Protein AF-0000000065923485 (afdb_homodimer)

Foldseek 3Di:
DQQAAQEQAQAEEEEDAFFFKPQLQLLQQLLQVLQVVVVFHRPDSVVLLLQPAQELLSSLVVVCVVSVDDDDPVSSVSSSVSSVVSSLPSLLVRMATDPPSQVLLVVVVVVVRAYEYAYQYDPVSPVVNCVSHVNNVSHPYYDYNVRFPDHFLALRVVVVVCVVVVHDLAHYEYEYAELRRLNNSVVSPYAYEHEQRGRHSPDGPCVSPGPYYDPDPQCVQVNNPHDGPVVVVD/DQQAAQEQAQAEEEEDAFFFKPQLQLLQQLLQVLQVVVVFHRPDSVVLLLQPAQELLSSLVVVCVVSVDDDDPVSSVSSSVSSVVSSLPSLLVRMATDPPSQVLLVVVVVVVRAYEYAYQYDPVSPVVNCVSHVNNVSHPYYDYNVRFPDHFLALRVVVVVCVVVVHDLAHYEYEYAELRRLNNSVVSPYAYEHEQRGRHSPDGPCVSPGPYYDPDPQCVQVNNPHDGPVVVVD

pLDDT: mean 96.22, std 8.2, range [35.97, 99.0]

Radius of gyration: 25.96 Å; Cα contacts (8 Å, |Δi|>4): 990; chains: 2; bounding box: 68×69×54 Å

Organism: Photorhabdus laumondii subsp. laumondii (strain DSM 15139 / CIP 105565 / TT01) (NCBI:txid243265)

InterPro domains:
  IPR006439 HAD hydrolase, subfamily IA [PR00413] (9-20)
  IPR006439 HAD hydrolase, subfamily IA [PR00413] (108-121)
  IPR006439 HAD hydrolase, subfamily IA [PR00413] (139-155)
  IPR006439 HAD hydrolase, subfamily IA [PR00413] (157-177)
  IPR006439 HAD hydrolase, subfamily IA [TIGR01509] (70-194)
  IPR006439 HAD hydrolase, subfamily IA [TIGR01549] (105-189)
  IPR023198 Phosphoglycolate phosphatase-like, domain 2 [G3DSA:1.10.150.240] (24-94)
  IPR023214 HAD superfamily [G3DSA:3.40.50.1000] (12-214)
  IPR036412 HAD-like superfamily [SSF56784] (5-224)
  IPR037512 Phosphoglycolate phosphatase, prokaryotic [MF_00495] (9-225)
  IPR037512 Phosphoglycolate phosphatase, prokaryotic [TIGR01449] (12-222)
  IPR041492 Haloacid dehalogenase-like hydrolase [PF13419] (12-194)
  IPR050155 HAD-like hydrolase superfamily [PTHR43434] (8-224)

Nearest PDB structures (foldseek):
  2hsz-assembly2_B  TM=9.740E-01  e=3.511E-27  Histophilus somni 129PT
  3d6j-assembly1_A  TM=9.064E-01  e=3.294E-15  Bacteroides fragilis NCTC 9343
  6hdm-assembly1_A  TM=7.859E-01  e=3.001E-13  Lactococcus lactis subsp. lactis Il1403
  6hdh-assembly2_B  TM=7.744E-01  e=5.568E-13  Lactococcus lactis subsp. lactis Il1403
  6h8y-assembly1_A  TM=7.868E-01  e=1.497E-12  Lactococcus lactis subsp. lactis Il1403

Sequence (468 aa):
MASKVLKGIRAIAFDLDGTLVDSAGGLADALDQALLAKGLPAAGKERVAAWVGNGADIMVERALTWARTKLTAQLHKETRELFDRFYETTVTTGSQLFPEVKVTLAELAKHNLPMGIITNKPTPFIAPLLASLDISEYFSLVLGGDDVKEKKPHPAPIYLTMGTFGLRKEELLFVGDSRNDILAAQAAGCPCVGLTYGYNYGESIALSNPDCILTNFSDLLSTIGLPSLKLQEAMASKVLKGI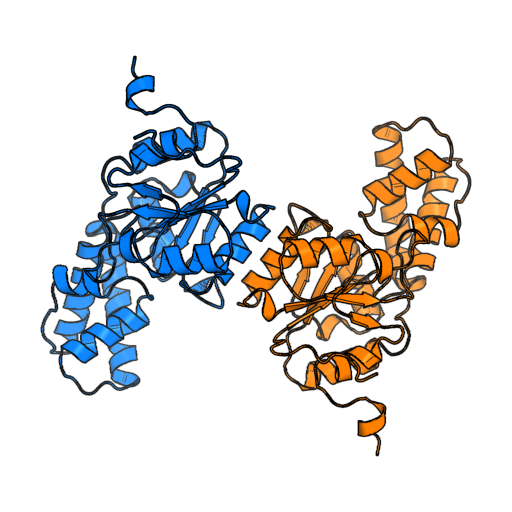RAIAFDLDGTLVDSAGGLADALDQALLAKGLPAAGKERVAAWVGNGADIMVERALTWARTKLTAQLHKETRELFDRFYETTVTTGSQLFPEVKVTLAELAKHNLPMGIITNKPTPFIAPLLASLDISEYFSLVLGGDDVKEKKPHPAPIYLTMGTFGLRKEELLFVGDSRNDILAAQAAGCPCVGLTYGYNYGESIALSNPDCILTNFSDLLSTIGLPSLKLQEA

Solvent-accessible surface area (backbone atoms only — not comparable to full-atom values): 23726 Å² total; per-residue (Å²): 125,83,76,68,59,50,69,71,63,61,30,41,31,26,31,40,77,28,47,43,27,47,36,41,55,7,53,18,53,11,45,23,52,23,30,43,73,71,75,38,76,63,72,44,44,72,54,42,32,44,42,47,68,66,23,63,70,51,30,47,50,50,51,43,53,71,68,69,48,88,88,39,74,64,58,51,51,53,41,48,53,40,22,52,59,43,27,70,55,24,48,50,77,28,38,44,69,37,78,52,36,68,65,40,52,56,56,46,53,74,68,74,42,55,27,30,36,52,32,37,49,57,43,86,58,46,61,61,34,32,52,71,67,71,52,50,86,65,43,84,40,79,39,27,34,74,74,40,74,34,50,56,41,43,28,11,54,56,26,29,49,31,11,66,69,38,34,58,49,62,22,35,33,36,37,19,15,27,55,40,46,39,48,11,28,55,71,53,54,21,47,30,38,28,29,67,78,33,32,30,56,86,46,68,38,70,80,56,62,44,81,38,77,41,82,51,62,47,54,52,36,43,31,59,70,38,77,43,71,74,63,64,80,106,126,83,76,68,61,51,70,72,63,60,31,40,35,27,31,40,77,30,46,44,27,46,37,40,56,8,52,19,52,13,44,24,52,24,30,44,75,72,74,39,74,62,71,44,43,72,56,40,32,44,42,46,69,66,22,64,69,51,31,48,50,52,51,43,54,71,67,68,47,87,86,40,75,63,58,50,52,52,41,48,52,40,20,52,60,41,27,71,56,24,48,52,78,27,40,45,69,38,76,52,37,67,65,39,52,55,56,47,54,72,67,74,41,55,27,31,37,51,32,38,48,56,43,85,58,45,61,61,32,31,52,72,68,71,52,50,86,65,45,84,41,78,40,26,35,74,73,38,72,34,49,56,40,44,28,10,54,57,25,29,49,31,13,66,70,39,36,57,47,63,21,36,34,37,37,19,16,26,56,41,47,39,49,11,26,55,71,53,57,21,48,28,37,27,29,67,80,33,32,30,57,87,45,67,37,70,79,57,62,43,82,39,76,40,84,51,61,46,55,53,35,43,31,58,70,38,76,41,71,75,62,65,79,107

Secondary structure (DSSP, 8-state):
----PPPS--EEEE-SBTTTEE-HHHHHHHHHHHHHHTTPPP--HHHHHHHTTS-HHHHHHHHHHHTT----HHHHHHHHHHHHHHHHHHHHHT-EEPTTHHHHHHHHHTTT--EEEE--S-GGGHHHHHHHTT-GGG-SEEE-GGGSSS-TTSSHHHHHHHHHHT--GGGEEEEESSHHHHHHHHHHT--EEEESSS-STTS-GGGG--SEEESSGGGHHHHTTPPPHHHH--/----PPPS--EEEE-SBTTTEE-HHHHHHHHHHHHHHTTPPP--HHHHHHHTTS-HHHHHHHHHHHTT----HHHHHHHHHHHHHHHHHHHHHT-EEPTTHHHHHHHHHTTT--EEEE--S-GGGHHHHHHHTT-GGG-SEEE-GGGSSS-TTSSHHHHHHHHHHT--GGGEEEEESSHHHHHHHHHHT--EEEESSS-STTS-GGGG--SEEESSGGGHHHHTTPPPHHHH--

Structure (mmCIF, N/CA/C/O backbone):
data_AF-0000000065923485-model_v1
#
loop_
_entity.id
_entity.type
_entity.pdbx_description
1 polymer 'Phosphoglycolate phosphatase'
#
loop_
_atom_site.group_PDB
_atom_site.id
_atom_site.type_symbol
_atom_site.label_atom_id
_atom_site.label_alt_id
_atom_site.label_comp_id
_atom_site.label_asym_id
_atom_site.label_entity_id
_atom_site.label_seq_id
_atom_site.pdbx_PDB_ins_code
_atom_site.Cartn_x
_atom_site.Cartn_y
_atom_site.Cartn_z
_atom_site.occupancy
_atom_site.B_iso_or_equiv
_atom_site.auth_seq_id
_atom_site.auth_comp_id
_atom_site.auth_asym_id
_atom_site.auth_atom_id
_atom_site.pdbx_PDB_model_num
ATOM 1 N N . MET A 1 1 ? -13.305 -30.172 15.609 1 35.97 1 MET A N 1
ATOM 2 C CA . MET A 1 1 ? -12.625 -29.047 16.234 1 35.97 1 MET A CA 1
ATOM 3 C C . MET A 1 1 ? -13.109 -27.719 15.641 1 35.97 1 MET A C 1
ATOM 5 O O . MET A 1 1 ? -13.391 -27.641 14.445 1 35.97 1 MET A O 1
ATOM 9 N N . ALA A 1 2 ? -13.594 -26.844 16.438 1 43.78 2 ALA A N 1
ATOM 10 C CA . ALA A 1 2 ? -14.312 -25.656 15.984 1 43.78 2 ALA A CA 1
ATOM 11 C C . ALA A 1 2 ? -13.484 -24.859 14.984 1 43.78 2 ALA A C 1
ATOM 13 O O . ALA A 1 2 ? -12.305 -24.578 15.219 1 43.78 2 ALA A O 1
ATOM 14 N N . SER A 1 3 ? -13.805 -25.047 13.641 1 65 3 SER A N 1
ATOM 15 C CA . SER A 1 3 ? -13.109 -24.297 12.602 1 65 3 SER A CA 1
ATOM 16 C C . SER A 1 3 ? -12.828 -22.859 13.047 1 65 3 SER A C 1
ATOM 18 O O . SER A 1 3 ? -13.688 -22.219 13.648 1 65 3 SER A O 1
ATOM 20 N N . LYS A 1 4 ? -11.57 -22.484 13.281 1 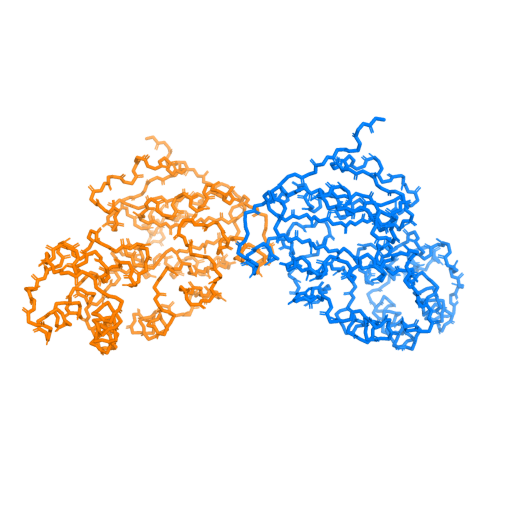82.75 4 LYS A N 1
ATOM 21 C CA . LYS A 1 4 ? -11.117 -21.172 13.711 1 82.75 4 LYS A CA 1
ATOM 22 C C . LYS A 1 4 ? -11.742 -20.062 12.859 1 82.75 4 LYS A C 1
ATOM 24 O O . LYS A 1 4 ? -11.75 -20.156 11.633 1 82.75 4 LYS A O 1
ATOM 29 N N . VAL A 1 5 ? -12.594 -19.234 13.539 1 93.56 5 VAL A N 1
ATOM 30 C CA . VAL A 1 5 ? -13.18 -18.094 12.859 1 93.56 5 VAL A CA 1
ATOM 31 C C . VAL A 1 5 ? -12.25 -16.891 12.977 1 93.56 5 VAL A C 1
ATOM 33 O O . VAL A 1 5 ? -11.828 -16.516 14.078 1 93.56 5 VAL A O 1
ATOM 36 N N . LEU A 1 6 ? -11.828 -16.375 11.859 1 95.88 6 LEU A N 1
ATOM 37 C CA . LEU A 1 6 ? -11.039 -15.156 11.828 1 95.88 6 LEU A CA 1
ATOM 38 C C . LEU A 1 6 ? -11.93 -13.93 11.953 1 95.88 6 LEU A C 1
ATOM 40 O O . LEU A 1 6 ? -12.859 -13.742 11.164 1 95.88 6 LEU A O 1
ATOM 44 N N . LYS A 1 7 ? -11.688 -13.094 12.914 1 95.12 7 LYS A N 1
ATOM 45 C CA . LYS A 1 7 ? -12.531 -11.93 13.195 1 95.12 7 LYS A CA 1
ATOM 46 C C . LYS A 1 7 ? -11.938 -10.664 12.602 1 95.12 7 LYS A C 1
ATOM 48 O O . LYS A 1 7 ? -10.727 -10.586 12.359 1 95.12 7 LYS A O 1
ATOM 53 N N . GLY A 1 8 ? -12.852 -9.75 12.32 1 96.38 8 GLY A N 1
ATOM 54 C CA . GLY A 1 8 ? -12.422 -8.406 11.969 1 96.38 8 GLY A CA 1
ATOM 55 C C . GLY A 1 8 ? -11.992 -8.281 10.523 1 96.38 8 GLY A C 1
ATOM 56 O O . GLY A 1 8 ? -11.367 -7.293 10.133 1 96.38 8 GLY A O 1
ATOM 57 N N . ILE A 1 9 ? -12.305 -9.297 9.68 1 98.19 9 ILE A N 1
ATOM 58 C CA . ILE A 1 9 ? -11.922 -9.258 8.273 1 98.19 9 ILE A CA 1
ATOM 59 C C . ILE A 1 9 ? -12.82 -8.266 7.52 1 98.19 9 ILE A C 1
ATOM 61 O O . ILE A 1 9 ? -14.047 -8.352 7.602 1 98.19 9 ILE A O 1
ATOM 65 N N . ARG A 1 10 ? -12.133 -7.402 6.773 1 98.19 10 ARG A N 1
ATOM 66 C CA . ARG A 1 10 ? -12.883 -6.367 6.062 1 98.19 10 ARG A CA 1
ATOM 67 C C . ARG A 1 10 ? -12.609 -6.43 4.562 1 98.19 10 ARG A C 1
ATOM 69 O O . ARG A 1 10 ? -13.266 -5.742 3.779 1 98.19 10 ARG A O 1
ATOM 76 N N . ALA A 1 11 ? -11.711 -7.246 4.121 1 98.81 11 ALA A N 1
ATOM 77 C CA . ALA A 1 11 ? -11.406 -7.52 2.719 1 98.81 11 ALA A CA 1
ATOM 78 C C . ALA A 1 11 ? -10.664 -8.844 2.568 1 98.81 11 ALA A C 1
ATOM 80 O O . ALA A 1 11 ? -10.039 -9.328 3.516 1 98.81 11 ALA A O 1
ATOM 81 N N . ILE A 1 12 ? -10.758 -9.43 1.429 1 98.94 12 ILE A N 1
ATOM 82 C CA . ILE A 1 12 ? -10.031 -10.664 1.118 1 98.94 12 ILE A CA 1
ATOM 83 C C . ILE A 1 12 ? -9.242 -10.484 -0.175 1 98.94 12 ILE A C 1
ATOM 85 O O . ILE A 1 12 ? -9.758 -9.953 -1.16 1 98.94 12 ILE A O 1
ATOM 89 N N . ALA A 1 13 ? -8.016 -10.812 -0.182 1 98.94 13 ALA A N 1
ATOM 90 C CA . ALA A 1 13 ? -7.203 -10.914 -1.394 1 98.94 13 ALA A CA 1
ATOM 91 C C . ALA A 1 13 ? -6.816 -12.359 -1.679 1 98.94 13 ALA A C 1
ATOM 93 O O . ALA A 1 13 ? -6.523 -13.125 -0.756 1 98.94 13 ALA A O 1
ATOM 94 N N . PHE A 1 14 ? -6.805 -12.703 -2.928 1 99 14 PHE A N 1
ATOM 95 C CA . PHE A 1 14 ? -6.555 -14.078 -3.348 1 99 14 PHE A CA 1
ATOM 96 C C . PHE A 1 14 ? -5.344 -14.148 -4.27 1 99 14 PHE A C 1
ATOM 98 O O . PHE A 1 14 ? -5.152 -13.281 -5.125 1 99 14 PHE A O 1
ATOM 105 N N . ASP A 1 15 ? -4.555 -15.188 -4.09 1 98.94 15 ASP A N 1
ATOM 106 C CA . ASP A 1 15 ? -3.732 -15.656 -5.199 1 98.94 15 ASP A CA 1
ATOM 107 C C . ASP A 1 15 ? -4.602 -16.188 -6.344 1 98.94 15 ASP A C 1
ATOM 109 O O . ASP A 1 15 ? -5.805 -16.391 -6.168 1 98.94 15 ASP A O 1
ATOM 113 N N . LEU A 1 16 ? -3.998 -16.312 -7.516 1 98.88 16 LEU A N 1
ATOM 114 C CA . LEU A 1 16 ? -4.777 -16.734 -8.68 1 98.88 16 LEU A CA 1
ATOM 115 C C . LEU A 1 16 ? -4.477 -18.172 -9.055 1 98.88 16 LEU A C 1
ATOM 117 O O . LEU A 1 16 ? -5.297 -19.062 -8.828 1 98.88 16 LEU A O 1
ATOM 121 N N . ASP A 1 17 ? -3.248 -18.484 -9.5 1 98.75 17 ASP A N 1
ATOM 122 C CA . ASP A 1 17 ? -2.854 -19.812 -9.938 1 98.75 17 ASP A CA 1
ATOM 123 C C . ASP A 1 17 ? -2.705 -20.766 -8.75 1 98.75 17 ASP A C 1
ATOM 125 O O . ASP A 1 17 ? -1.938 -20.484 -7.824 1 98.75 17 ASP A O 1
ATOM 129 N N . GLY A 1 18 ? -3.457 -21.828 -8.781 1 98.44 18 GLY A N 1
ATOM 130 C CA . GLY A 1 18 ? -3.395 -22.797 -7.703 1 98.44 18 GLY A CA 1
ATOM 131 C C . GLY A 1 18 ? -4.34 -22.484 -6.562 1 98.44 18 GLY A C 1
ATOM 132 O O . GLY A 1 18 ? -4.527 -23.312 -5.66 1 98.44 18 GLY A O 1
ATOM 133 N N . THR A 1 19 ? -4.949 -21.297 -6.617 1 98.88 19 THR A N 1
ATOM 134 C CA . THR A 1 19 ? -5.875 -20.844 -5.582 1 98.88 19 THR A CA 1
ATOM 135 C C . THR A 1 19 ? -7.293 -20.75 -6.133 1 98.88 19 THR A C 1
ATOM 137 O O . THR A 1 19 ? -8.133 -21.609 -5.859 1 98.88 19 THR A O 1
ATOM 140 N N . LEU A 1 20 ? -7.535 -19.781 -7.035 1 98.94 20 LEU A N 1
ATOM 141 C CA . LEU A 1 20 ? -8.836 -19.656 -7.688 1 98.94 20 LEU A CA 1
ATOM 142 C C . LEU A 1 20 ? -8.906 -20.547 -8.93 1 98.94 20 LEU A C 1
ATOM 144 O O . LEU A 1 20 ? -9.945 -21.141 -9.211 1 98.94 20 LEU A O 1
ATOM 148 N N . VAL A 1 21 ? -7.777 -20.688 -9.617 1 98.88 21 VAL A N 1
ATOM 149 C CA . VAL A 1 21 ? -7.758 -21.266 -10.953 1 98.88 21 VAL A CA 1
ATOM 150 C C . VAL A 1 21 ? -6.777 -22.438 -11 1 98.88 21 VAL A C 1
ATOM 152 O O . VAL A 1 21 ? -5.629 -22.312 -10.57 1 98.88 21 VAL A O 1
ATOM 155 N N . ASP A 1 22 ? -7.234 -23.578 -11.461 1 98.56 22 ASP A N 1
ATOM 156 C CA . ASP A 1 22 ? -6.332 -24.625 -11.922 1 98.56 22 ASP A CA 1
ATOM 157 C C . ASP A 1 22 ? -5.773 -24.312 -13.305 1 98.56 22 ASP A C 1
ATOM 159 O O . ASP A 1 22 ? -6.402 -24.625 -14.32 1 98.56 22 ASP A O 1
ATOM 163 N N . SER A 1 23 ? -4.609 -23.75 -13.328 1 98.19 23 SER A N 1
ATOM 164 C CA . SER A 1 23 ? -4.016 -23.203 -14.547 1 98.19 23 SER A CA 1
ATOM 165 C C . SER A 1 23 ? -2.865 -24.078 -15.031 1 98.19 23 SER A C 1
ATOM 167 O O . SER A 1 23 ? -2.217 -23.766 -16.031 1 98.19 23 SER A O 1
ATOM 169 N N . ALA A 1 24 ? -2.58 -25.188 -14.383 1 97.19 24 ALA A N 1
ATOM 170 C CA . ALA A 1 24 ? -1.413 -26.016 -14.672 1 97.19 24 ALA A CA 1
ATOM 171 C C . ALA A 1 24 ? -1.439 -26.516 -16.109 1 97.19 24 ALA A C 1
ATOM 173 O O . ALA A 1 24 ? -0.401 -26.578 -16.781 1 97.19 24 ALA A O 1
ATOM 174 N N . GLY A 1 25 ? -2.617 -26.953 -16.578 1 98 25 GLY A N 1
ATOM 175 C CA . GLY A 1 25 ? -2.73 -27.453 -17.938 1 98 25 GLY A CA 1
ATOM 176 C C . GLY A 1 25 ? -2.326 -26.438 -18.984 1 98 25 GLY A C 1
ATOM 177 O O . GLY A 1 25 ? -1.521 -26.734 -19.875 1 98 25 GLY A O 1
ATOM 178 N N . GLY A 1 26 ? -2.891 -25.203 -18.891 1 98.56 26 GLY A N 1
ATOM 179 C CA . GLY A 1 26 ? -2.557 -24.141 -19.828 1 98.56 26 GLY A CA 1
ATOM 180 C C . GLY A 1 26 ? -1.103 -23.719 -19.75 1 98.56 26 GLY A C 1
ATOM 181 O O . GLY A 1 26 ? -0.467 -23.484 -20.781 1 98.56 26 GLY A O 1
ATOM 182 N N . LEU A 1 27 ? -0.579 -23.609 -18.516 1 98.69 27 LEU A N 1
ATOM 183 C CA . LEU A 1 27 ? 0.824 -23.266 -18.312 1 98.69 27 LEU A CA 1
ATOM 184 C C . LEU A 1 27 ? 1.738 -24.328 -18.922 1 98.69 27 LEU A C 1
ATOM 186 O O . LEU A 1 27 ? 2.695 -24 -19.625 1 98.69 27 LEU A O 1
ATOM 190 N N . ALA A 1 28 ? 1.406 -25.594 -18.672 1 98.69 28 ALA A N 1
ATOM 191 C CA . ALA A 1 28 ? 2.219 -26.703 -19.172 1 98.69 28 ALA A CA 1
ATOM 192 C C . ALA A 1 28 ? 2.195 -26.75 -20.703 1 98.69 28 ALA A C 1
ATOM 194 O O . ALA A 1 28 ? 3.234 -26.953 -21.344 1 98.69 28 ALA A O 1
ATOM 195 N N . ASP A 1 29 ? 1.035 -26.578 -21.281 1 98.81 29 ASP A N 1
ATOM 196 C CA . ASP A 1 29 ? 0.911 -26.594 -22.734 1 98.81 29 ASP A CA 1
ATOM 197 C C . ASP A 1 29 ? 1.797 -25.531 -23.375 1 98.81 29 ASP A C 1
ATOM 199 O O . ASP A 1 29 ? 2.541 -25.828 -24.328 1 98.81 29 ASP A O 1
ATOM 203 N N . ALA A 1 30 ? 1.729 -24.328 -22.859 1 98.88 30 ALA A N 1
ATOM 204 C CA . ALA A 1 30 ? 2.5 -23.219 -23.406 1 98.88 30 ALA A CA 1
ATOM 205 C C . ALA A 1 30 ? 3.998 -23.453 -23.234 1 98.88 30 ALA A C 1
ATOM 207 O O . ALA A 1 30 ? 4.777 -23.281 -24.172 1 98.88 30 ALA A O 1
ATOM 208 N N . LEU A 1 31 ? 4.371 -23.875 -21.984 1 98.88 31 LEU A N 1
ATOM 209 C CA . LEU A 1 31 ? 5.789 -24.078 -21.703 1 98.88 31 LEU A CA 1
ATOM 210 C C . LEU A 1 31 ? 6.344 -25.234 -22.531 1 98.88 31 LEU A C 1
ATOM 212 O O . LEU A 1 31 ? 7.453 -25.141 -23.062 1 98.88 31 LEU A O 1
ATOM 216 N N . ASP A 1 32 ? 5.602 -26.328 -22.688 1 98.88 32 ASP A N 1
ATOM 217 C CA . ASP A 1 32 ? 6.027 -27.469 -23.484 1 98.88 32 ASP A CA 1
ATOM 218 C C . ASP A 1 32 ? 6.219 -27.078 -24.953 1 98.88 32 ASP A C 1
ATOM 220 O O . ASP A 1 32 ? 7.211 -27.469 -25.578 1 98.88 32 ASP A O 1
ATOM 224 N N . GLN A 1 33 ? 5.305 -26.312 -25.469 1 98.81 33 GLN A N 1
ATOM 225 C CA . GLN A 1 33 ? 5.438 -25.844 -26.844 1 98.81 33 GLN A CA 1
ATOM 226 C C . GLN A 1 33 ? 6.684 -24.984 -27.016 1 98.81 33 GLN A C 1
ATOM 228 O O . GLN A 1 33 ? 7.395 -25.109 -28.016 1 98.81 33 GLN A O 1
ATOM 233 N N . ALA A 1 34 ? 6.934 -24.109 -26.062 1 98.81 34 ALA A N 1
ATOM 234 C CA . ALA A 1 34 ? 8.125 -23.25 -26.109 1 98.81 34 ALA A CA 1
ATOM 235 C C . ALA A 1 34 ? 9.398 -24.094 -26.062 1 98.81 34 ALA A C 1
ATOM 237 O O . ALA A 1 34 ? 10.328 -23.859 -26.828 1 98.81 34 ALA A O 1
ATOM 238 N N . LEU A 1 35 ? 9.43 -25.109 -25.125 1 98.62 35 LEU A N 1
ATOM 239 C CA . LEU A 1 35 ? 10.586 -25.984 -25 1 98.62 35 LEU A CA 1
ATOM 240 C C . LEU A 1 35 ? 10.805 -26.781 -26.297 1 98.62 35 LEU A C 1
ATOM 242 O O . LEU A 1 35 ? 11.922 -26.812 -26.812 1 98.62 35 LEU A O 1
ATOM 246 N N . LEU A 1 36 ? 9.766 -27.328 -26.844 1 98.62 36 LEU A N 1
ATOM 247 C CA . LEU A 1 36 ? 9.852 -28.109 -28.078 1 98.62 36 LEU A CA 1
ATOM 248 C C . LEU A 1 36 ? 10.359 -27.266 -29.234 1 98.62 36 LEU A C 1
ATOM 250 O O . LEU A 1 36 ? 11.164 -27.719 -30.031 1 98.62 36 LEU A O 1
ATOM 254 N N . ALA A 1 37 ? 9.883 -26.016 -29.281 1 98.38 37 ALA A N 1
ATOM 255 C CA . ALA A 1 37 ? 10.32 -25.094 -30.328 1 98.38 37 ALA A CA 1
ATOM 256 C C . ALA A 1 37 ? 11.82 -24.828 -30.25 1 98.38 37 ALA A C 1
ATOM 258 O O . ALA A 1 37 ? 12.461 -24.5 -31.25 1 98.38 37 ALA A O 1
ATOM 259 N N . LYS A 1 38 ? 12.391 -24.984 -29.062 1 97.75 38 LYS A N 1
ATOM 260 C CA . LYS A 1 38 ? 13.82 -24.766 -28.859 1 97.75 38 LYS A CA 1
ATOM 261 C C . LYS A 1 38 ? 14.602 -26.078 -28.953 1 97.75 38 LYS A C 1
ATOM 263 O O . LYS A 1 38 ? 15.789 -26.109 -28.656 1 97.75 38 LYS A O 1
ATOM 268 N N . GLY A 1 39 ? 13.844 -27.172 -29.312 1 97.56 39 GLY A N 1
ATOM 269 C CA . GLY A 1 39 ? 14.477 -28.469 -29.438 1 97.56 39 GLY A CA 1
ATOM 270 C C . GLY A 1 39 ? 14.695 -29.172 -28.109 1 97.56 39 GLY A C 1
ATOM 271 O O . GLY A 1 39 ? 15.555 -30.047 -28 1 97.56 39 GLY A O 1
ATOM 272 N N . LEU A 1 40 ? 14.031 -28.719 -27.109 1 98.06 40 LEU A N 1
ATOM 273 C CA . LEU A 1 40 ? 14.148 -29.297 -25.766 1 98.06 40 LEU A CA 1
ATOM 274 C C . LEU A 1 40 ? 12.953 -30.203 -25.453 1 98.06 40 LEU A C 1
ATOM 276 O O . LEU A 1 40 ? 11.914 -30.109 -26.109 1 98.06 40 LEU A O 1
ATOM 280 N N . PRO A 1 41 ? 13.062 -31.109 -24.531 1 98.12 41 PRO A N 1
ATOM 281 C CA . PRO A 1 41 ? 11.953 -32 -24.203 1 98.12 41 PRO A CA 1
ATOM 282 C C . PRO A 1 41 ? 10.805 -31.281 -23.5 1 98.12 41 PRO A C 1
ATOM 284 O O . PRO A 1 41 ? 11.039 -30.344 -22.734 1 98.12 41 PRO A O 1
ATOM 287 N N . ALA A 1 42 ? 9.602 -31.766 -23.703 1 98.5 42 ALA A N 1
ATOM 288 C CA . ALA A 1 42 ? 8.453 -31.281 -22.953 1 98.5 42 ALA A CA 1
ATOM 289 C C . ALA A 1 42 ? 8.547 -31.672 -21.469 1 98.5 42 ALA A C 1
ATOM 291 O O . ALA A 1 42 ? 8.961 -32.781 -21.141 1 98.5 42 ALA A O 1
ATOM 292 N N . ALA A 1 43 ? 8.242 -30.797 -20.609 1 98.19 43 ALA A N 1
ATOM 293 C CA . ALA A 1 43 ? 8.352 -31.031 -19.172 1 98.19 43 ALA A CA 1
ATOM 294 C C . ALA A 1 43 ? 7.141 -31.797 -18.641 1 98.19 43 ALA A C 1
ATOM 296 O O . ALA A 1 43 ? 7.285 -32.781 -17.906 1 98.19 43 ALA A O 1
ATOM 297 N N . GLY A 1 44 ? 5.918 -31.344 -19.188 1 98.12 44 GLY A N 1
ATOM 298 C CA . GLY A 1 44 ? 4.684 -31.953 -18.734 1 98.12 44 GLY A CA 1
ATOM 299 C C . GLY A 1 44 ? 4.047 -31.219 -17.578 1 98.12 44 GLY A C 1
ATOM 300 O O . GLY A 1 44 ? 4.727 -30.469 -16.859 1 98.12 44 GLY A O 1
ATOM 301 N N . LYS A 1 45 ? 2.762 -31.453 -17.312 1 97.69 45 LYS A N 1
ATOM 302 C CA . LYS A 1 45 ? 1.904 -30.719 -16.391 1 97.69 45 LYS A CA 1
ATOM 303 C C . LYS A 1 45 ? 2.396 -30.859 -14.953 1 97.69 45 LYS A C 1
ATOM 305 O O . LYS A 1 45 ? 2.438 -29.875 -14.211 1 97.69 45 LYS A O 1
ATOM 310 N N . GLU A 1 46 ? 2.791 -32.031 -14.562 1 96.75 46 GLU A N 1
ATOM 311 C CA . GLU A 1 46 ? 3.184 -32.312 -13.18 1 96.75 46 GLU A CA 1
ATOM 312 C C . GLU A 1 46 ? 4.414 -31.484 -12.797 1 96.75 46 GLU A C 1
ATOM 314 O O . GLU A 1 46 ? 4.441 -30.859 -11.734 1 96.75 46 GLU A O 1
ATOM 319 N N . ARG A 1 47 ? 5.398 -31.484 -13.641 1 97.19 47 ARG A N 1
ATOM 320 C CA . ARG A 1 47 ? 6.613 -30.719 -13.375 1 97.19 47 ARG A CA 1
ATOM 321 C C . ARG A 1 47 ? 6.332 -29.219 -13.391 1 97.19 47 ARG A C 1
ATOM 323 O O . ARG A 1 47 ? 6.816 -28.484 -12.531 1 97.19 47 ARG A O 1
ATOM 330 N N . VAL A 1 48 ? 5.57 -28.797 -14.375 1 97.81 48 VAL A N 1
ATOM 331 C CA . VAL A 1 48 ? 5.27 -27.375 -14.508 1 97.81 48 VAL A CA 1
ATOM 332 C C . VAL A 1 48 ? 4.527 -26.891 -13.266 1 97.81 48 VAL A C 1
ATOM 334 O O . VAL A 1 48 ? 4.832 -25.812 -12.734 1 97.81 48 VAL A O 1
ATOM 337 N N . ALA A 1 49 ? 3.582 -27.703 -12.773 1 96.88 49 ALA A N 1
ATOM 338 C CA . ALA A 1 49 ? 2.85 -27.328 -11.562 1 96.88 49 ALA A CA 1
ATOM 339 C C . ALA A 1 49 ? 3.803 -27.109 -10.398 1 96.88 49 ALA A C 1
ATOM 341 O O . ALA A 1 49 ? 3.568 -26.234 -9.555 1 96.88 49 ALA A O 1
ATOM 342 N N . ALA A 1 50 ? 4.902 -27.812 -10.344 1 96.19 50 ALA A N 1
ATOM 343 C CA . ALA A 1 50 ? 5.879 -27.703 -9.266 1 96.19 50 ALA A CA 1
ATOM 344 C C . ALA A 1 50 ? 6.758 -26.469 -9.453 1 96.19 50 ALA A C 1
ATOM 346 O O . ALA A 1 50 ? 7.469 -26.062 -8.531 1 96.19 50 ALA A O 1
ATOM 347 N N . TRP A 1 51 ? 6.715 -25.891 -10.664 1 97.06 51 TRP A N 1
ATOM 348 C CA . TRP A 1 51 ? 7.582 -24.75 -10.961 1 97.06 51 TRP A CA 1
ATOM 349 C C . TRP A 1 51 ? 6.812 -23.438 -10.844 1 97.06 51 TRP A C 1
ATOM 351 O O . TRP A 1 51 ? 7.398 -22.359 -10.945 1 97.06 51 TRP A O 1
ATOM 361 N N . VAL A 1 52 ? 5.449 -23.547 -10.602 1 96.56 52 VAL A N 1
ATOM 362 C CA . VAL A 1 52 ? 4.578 -22.375 -10.562 1 96.56 52 VAL A CA 1
ATOM 363 C C . VAL A 1 52 ? 4.676 -21.703 -9.195 1 96.56 52 VAL A C 1
ATOM 365 O O . VAL A 1 52 ? 4.664 -22.391 -8.164 1 96.56 52 VAL A O 1
ATOM 368 N N . GLY A 1 53 ? 4.844 -20.312 -9.133 1 95.19 53 GLY A N 1
ATOM 369 C CA . GLY A 1 53 ? 4.746 -19.609 -7.859 1 95.19 53 GLY A CA 1
ATOM 370 C C . GLY A 1 53 ? 5.586 -18.344 -7.812 1 95.19 53 GLY A C 1
ATOM 371 O O . GLY A 1 53 ? 5.293 -17.438 -7.039 1 95.19 53 GLY A O 1
ATOM 372 N N . ASN A 1 54 ? 6.633 -18.281 -8.609 1 96.5 54 ASN A N 1
ATOM 373 C CA . ASN A 1 54 ? 7.578 -17.172 -8.539 1 96.5 54 ASN A CA 1
ATOM 374 C C . ASN A 1 54 ? 7.559 -16.328 -9.812 1 96.5 54 ASN A C 1
ATOM 376 O O . ASN A 1 54 ? 8.484 -15.562 -10.07 1 96.5 54 ASN A O 1
ATOM 380 N N . GLY A 1 55 ? 6.52 -16.5 -10.633 1 97.12 55 GLY A N 1
ATOM 381 C CA . GLY A 1 55 ? 6.422 -15.789 -11.898 1 97.12 55 GLY A CA 1
ATOM 382 C C . GLY A 1 55 ? 6.941 -16.594 -13.07 1 97.12 55 GLY A C 1
ATOM 383 O O . GLY A 1 55 ? 7.637 -17.594 -12.891 1 97.12 55 GLY A O 1
ATOM 384 N N . ALA A 1 56 ? 6.66 -16.094 -14.242 1 98.19 56 ALA A N 1
ATOM 385 C CA . ALA A 1 56 ? 6.914 -16.844 -15.469 1 98.19 56 ALA A CA 1
ATOM 386 C C . ALA A 1 56 ? 8.406 -16.922 -15.766 1 98.19 56 ALA A C 1
ATOM 388 O O . ALA A 1 56 ? 8.898 -17.922 -16.297 1 98.19 56 ALA A O 1
ATOM 389 N N . ASP A 1 57 ? 9.203 -15.883 -15.469 1 98.38 57 ASP A N 1
ATOM 390 C CA . ASP A 1 57 ? 10.641 -15.898 -15.711 1 98.38 57 ASP A CA 1
ATOM 391 C C . ASP A 1 57 ? 11.312 -17.047 -14.953 1 98.38 57 ASP A C 1
ATOM 393 O O . ASP A 1 57 ? 12.133 -17.781 -15.523 1 98.38 57 ASP A O 1
ATOM 397 N N . ILE A 1 58 ? 10.922 -17.156 -13.719 1 97.94 58 ILE A N 1
ATOM 398 C CA . ILE A 1 58 ? 11.516 -18.203 -12.875 1 97.94 58 ILE A CA 1
ATOM 399 C C . ILE A 1 58 ? 11.031 -19.578 -13.328 1 97.94 58 ILE A C 1
ATOM 401 O O . ILE A 1 58 ? 11.805 -20.531 -13.344 1 97.94 58 ILE A O 1
ATOM 405 N N . MET A 1 59 ? 9.766 -19.672 -13.711 1 98 59 MET A N 1
ATOM 406 C CA . MET A 1 59 ? 9.25 -20.938 -14.234 1 98 59 MET A CA 1
ATOM 407 C C . MET A 1 59 ? 10.055 -21.391 -15.453 1 98 59 MET A C 1
ATOM 409 O O . MET A 1 59 ? 10.461 -22.547 -15.539 1 98 59 MET A O 1
ATOM 413 N N . VAL A 1 60 ? 10.336 -20.438 -16.359 1 98.69 60 VAL A N 1
ATOM 414 C CA . VAL A 1 60 ? 11.102 -20.734 -17.562 1 98.69 60 VAL A CA 1
ATOM 415 C C . VAL A 1 60 ? 12.531 -21.125 -17.188 1 98.69 60 VAL A C 1
ATOM 417 O O . VAL A 1 60 ? 13.086 -22.078 -17.75 1 98.69 60 VAL A O 1
ATOM 420 N N . GLU A 1 61 ? 13.086 -20.406 -16.266 1 98.56 61 GLU A N 1
ATOM 421 C CA . GLU A 1 61 ? 14.438 -20.703 -15.789 1 98.56 61 GLU A CA 1
ATOM 422 C C . GLU A 1 61 ? 14.508 -22.125 -15.234 1 98.56 61 GLU A C 1
ATOM 424 O O . GLU A 1 61 ? 15.445 -22.875 -15.539 1 98.56 61 GLU A O 1
ATOM 429 N N . ARG A 1 62 ? 13.539 -22.531 -14.438 1 97.69 62 ARG A N 1
ATOM 430 C CA . ARG A 1 62 ? 13.492 -23.859 -13.852 1 97.69 62 ARG A CA 1
ATOM 431 C C . ARG A 1 62 ? 13.367 -24.938 -14.938 1 97.69 62 ARG A C 1
ATOM 433 O O . ARG A 1 62 ? 14.016 -25.984 -14.859 1 97.69 62 ARG A O 1
ATOM 440 N N . ALA A 1 63 ? 12.57 -24.656 -15.922 1 98.5 63 ALA A N 1
ATOM 441 C CA . ALA A 1 63 ? 12.383 -25.594 -17.016 1 98.5 63 ALA A CA 1
ATOM 442 C C . ALA A 1 63 ? 13.68 -25.812 -17.797 1 98.5 63 ALA A C 1
ATOM 444 O O . ALA A 1 63 ? 14.047 -26.938 -18.109 1 98.5 63 ALA A O 1
ATOM 445 N N . LEU A 1 64 ? 14.352 -24.703 -18.078 1 98.38 64 LEU A N 1
ATOM 446 C CA . LEU A 1 64 ? 15.602 -24.781 -18.828 1 98.38 64 LEU A CA 1
ATOM 447 C C . LEU A 1 64 ? 16.688 -25.5 -18.031 1 98.38 64 LEU A C 1
ATOM 449 O O . LEU A 1 64 ? 17.469 -26.25 -18.578 1 98.38 64 LEU A O 1
ATOM 453 N N . THR A 1 65 ? 16.688 -25.219 -16.734 1 97.88 65 THR A N 1
ATOM 454 C CA . THR A 1 65 ? 17.625 -25.906 -15.852 1 97.88 65 THR A CA 1
ATOM 455 C C . THR A 1 65 ? 17.344 -27.406 -15.836 1 97.88 65 THR A C 1
ATOM 457 O O . THR A 1 65 ? 18.266 -28.219 -15.938 1 97.88 65 THR A O 1
ATOM 460 N N . TRP A 1 66 ? 16.141 -27.734 -15.703 1 97.44 66 TRP A N 1
ATOM 461 C CA . TRP A 1 66 ? 15.719 -29.141 -15.695 1 97.44 66 TRP A CA 1
ATOM 462 C C . TRP A 1 66 ? 16.125 -29.828 -17 1 97.44 66 TRP A C 1
ATOM 464 O O . TRP A 1 66 ? 16.562 -30.984 -16.984 1 97.44 66 TRP A O 1
ATOM 474 N N . ALA A 1 67 ? 15.977 -29.156 -18.156 1 96.62 67 ALA A N 1
ATOM 475 C CA . ALA A 1 67 ? 16.281 -29.719 -19.469 1 96.62 67 ALA A CA 1
ATOM 476 C C . ALA A 1 67 ? 17.781 -29.844 -19.672 1 96.62 67 ALA A C 1
ATOM 478 O O . ALA A 1 67 ? 18.234 -30.266 -20.75 1 96.62 67 ALA A O 1
ATOM 479 N N . ARG A 1 68 ? 18.578 -29.438 -18.719 1 92.19 68 ARG A N 1
ATOM 480 C CA . ARG A 1 68 ? 20.031 -29.578 -18.703 1 92.19 68 ARG A CA 1
ATOM 481 C C . ARG A 1 68 ? 20.672 -28.844 -19.875 1 92.19 68 ARG A C 1
ATOM 483 O O . ARG A 1 68 ? 21.609 -29.344 -20.5 1 92.19 68 ARG A O 1
ATOM 490 N N . THR A 1 69 ? 20.109 -27.797 -20.203 1 89.81 69 THR A N 1
ATOM 491 C CA . THR A 1 69 ? 20.703 -26.922 -21.219 1 89.81 69 THR A CA 1
ATOM 492 C C . THR A 1 69 ? 21.5 -25.797 -20.547 1 89.81 69 THR A C 1
ATOM 494 O O . THR A 1 69 ? 21.25 -25.453 -19.391 1 89.81 69 THR A O 1
ATOM 497 N N . LYS A 1 70 ? 22.562 -25.375 -21.234 1 91.81 70 LYS A N 1
ATOM 498 C CA . LYS A 1 70 ? 23.297 -24.219 -20.734 1 91.81 70 LYS A CA 1
ATOM 499 C C . LYS A 1 70 ? 22.406 -22.984 -20.703 1 91.81 70 LYS A C 1
ATOM 501 O O . LYS A 1 70 ? 21.984 -22.484 -21.75 1 91.81 70 LYS A O 1
ATOM 506 N N . LEU A 1 71 ? 22.109 -22.562 -19.5 1 93.25 71 LEU A N 1
ATOM 507 C CA . LEU A 1 71 ? 21.25 -21.391 -19.328 1 93.25 71 LEU A CA 1
ATOM 508 C C . LEU A 1 71 ? 22 -20.109 -19.719 1 93.25 71 LEU A C 1
ATOM 510 O O . LEU A 1 71 ? 23.016 -19.781 -19.125 1 93.25 71 LEU A O 1
ATOM 514 N N . THR A 1 72 ? 21.547 -19.438 -20.797 1 96.44 72 THR A N 1
ATOM 515 C CA . THR A 1 72 ? 22.031 -18.125 -21.203 1 96.44 72 THR A CA 1
ATOM 516 C C . THR A 1 72 ? 20.906 -17.094 -21.156 1 96.44 72 THR A C 1
ATOM 518 O O . THR A 1 72 ? 19.734 -17.453 -21.281 1 96.44 72 THR A O 1
ATOM 521 N N . ALA A 1 73 ? 21.297 -15.906 -20.984 1 97 73 ALA A N 1
ATOM 522 C CA . ALA A 1 73 ? 20.312 -14.828 -20.984 1 97 73 ALA A CA 1
ATOM 523 C C . ALA A 1 73 ? 19.5 -14.836 -22.281 1 97 73 ALA A C 1
ATOM 525 O O . ALA A 1 73 ? 18.297 -14.594 -22.281 1 97 73 ALA A O 1
ATOM 526 N N . GLN A 1 74 ? 20.172 -15.156 -23.359 1 97.31 74 GLN A N 1
ATOM 527 C CA . GLN A 1 74 ? 19.516 -15.18 -24.672 1 97.31 74 GLN A CA 1
ATOM 528 C C . GLN A 1 74 ? 18.516 -16.312 -24.766 1 97.31 74 GLN A C 1
ATOM 530 O O . GLN A 1 74 ? 17.375 -16.109 -25.203 1 97.31 74 GLN A O 1
ATOM 535 N N . LEU A 1 75 ? 18.969 -17.531 -24.375 1 97.69 75 LEU A N 1
ATOM 536 C CA . LEU A 1 75 ? 18.078 -18.672 -24.422 1 97.69 75 LEU A CA 1
ATOM 537 C C . LEU A 1 75 ? 16.859 -18.438 -23.516 1 97.69 75 LEU A C 1
ATOM 539 O O . LEU A 1 75 ? 15.734 -18.75 -23.906 1 97.69 75 LEU A O 1
ATOM 543 N N . HIS A 1 76 ? 17.125 -17.922 -22.297 1 98.25 76 HIS A N 1
ATOM 544 C CA . HIS A 1 76 ? 16.047 -17.609 -21.359 1 98.25 76 HIS A CA 1
ATOM 545 C C . HIS A 1 76 ? 15.055 -16.625 -21.984 1 98.25 76 HIS A C 1
ATOM 547 O O . HIS A 1 76 ? 13.844 -16.875 -21.969 1 98.25 76 HIS A O 1
ATOM 553 N N . LYS A 1 77 ? 15.523 -15.57 -22.531 1 98.5 77 LYS A N 1
ATOM 554 C CA . LYS A 1 77 ? 14.688 -14.539 -23.125 1 98.5 77 LYS A CA 1
ATOM 555 C C . LYS A 1 77 ? 13.859 -15.094 -24.281 1 98.5 77 LYS A C 1
ATOM 557 O O . LYS A 1 77 ? 12.656 -14.836 -24.359 1 98.5 77 LYS A O 1
ATOM 562 N N . GLU A 1 78 ? 14.477 -15.844 -25.125 1 98.5 78 GLU A N 1
ATOM 563 C CA . GLU A 1 78 ? 13.789 -16.406 -26.266 1 98.5 78 GLU A CA 1
ATOM 564 C C . GLU A 1 78 ? 12.695 -17.391 -25.844 1 98.5 78 GLU A C 1
ATOM 566 O O . GLU A 1 78 ? 11.594 -17.375 -26.391 1 98.5 78 GLU A O 1
ATOM 571 N N . THR A 1 79 ? 13.07 -18.234 -24.922 1 98.62 79 THR A N 1
ATOM 572 C CA . THR A 1 79 ? 12.109 -19.203 -24.438 1 98.62 79 THR A CA 1
ATOM 573 C C . THR A 1 79 ? 10.938 -18.516 -23.734 1 98.62 79 THR A C 1
ATOM 575 O O . THR A 1 79 ? 9.781 -18.906 -23.906 1 98.62 79 THR A O 1
ATOM 578 N N . ARG A 1 80 ? 11.234 -17.469 -22.953 1 98.75 80 ARG A N 1
ATOM 579 C CA . ARG A 1 80 ? 10.203 -16.688 -22.281 1 98.75 80 ARG A CA 1
ATOM 580 C C . ARG A 1 80 ? 9.258 -16.047 -23.281 1 98.75 80 ARG A C 1
ATOM 582 O O . ARG A 1 80 ? 8.039 -16.031 -23.078 1 98.75 80 ARG A O 1
ATOM 589 N N . GLU A 1 81 ? 9.742 -15.531 -24.344 1 98.75 81 GLU A N 1
ATOM 590 C CA . GLU A 1 81 ? 8.93 -14.914 -25.375 1 98.75 81 GLU A CA 1
ATOM 591 C C . GLU A 1 81 ? 8.031 -15.938 -26.062 1 98.75 81 GLU A C 1
ATOM 593 O O . GLU A 1 81 ? 6.859 -15.656 -26.344 1 98.75 81 GLU A O 1
ATOM 598 N N . LEU A 1 82 ? 8.586 -17.094 -26.344 1 98.81 82 LEU A N 1
ATOM 599 C CA . LEU A 1 82 ? 7.801 -18.172 -26.938 1 98.81 82 LEU A CA 1
ATOM 600 C C . LEU A 1 82 ? 6.691 -18.625 -26 1 98.81 82 LEU A C 1
ATOM 602 O O . LEU A 1 82 ? 5.547 -18.797 -26.422 1 98.81 82 LEU A O 1
ATOM 606 N N . PHE A 1 83 ? 7.09 -18.797 -24.766 1 98.81 83 PHE A N 1
ATOM 607 C CA . PHE A 1 83 ? 6.09 -19.141 -23.766 1 98.81 83 PHE A CA 1
ATOM 608 C C . PHE A 1 83 ? 4.934 -18.141 -23.781 1 98.81 83 PHE A C 1
ATOM 610 O O . PHE A 1 83 ? 3.766 -18.547 -23.797 1 98.81 83 PHE A O 1
ATOM 617 N N . ASP A 1 84 ? 5.234 -16.891 -23.719 1 98.81 84 ASP A N 1
ATOM 618 C CA . ASP A 1 84 ? 4.199 -15.859 -23.703 1 98.81 84 ASP A CA 1
ATOM 619 C C . ASP A 1 84 ? 3.285 -15.961 -24.922 1 98.81 84 ASP A C 1
ATOM 621 O O . ASP A 1 84 ? 2.066 -15.836 -24.797 1 98.81 84 ASP A O 1
ATOM 625 N N . ARG A 1 85 ? 3.844 -16.172 -26.016 1 98.69 85 ARG A N 1
ATOM 626 C CA . ARG A 1 85 ? 3.064 -16.297 -27.25 1 98.69 85 ARG A CA 1
ATOM 627 C C . ARG A 1 85 ? 2.094 -17.469 -27.188 1 98.69 85 ARG A C 1
ATOM 629 O O . ARG A 1 85 ? 0.91 -17.312 -27.484 1 98.69 85 ARG A O 1
ATOM 636 N N . PHE A 1 86 ? 2.58 -18.578 -26.781 1 98.75 86 PHE A N 1
ATOM 637 C CA . PHE A 1 86 ? 1.738 -19.766 -26.703 1 98.75 86 PHE A CA 1
ATOM 638 C C . PHE A 1 86 ? 0.695 -19.625 -25.594 1 98.75 86 PHE A C 1
ATOM 640 O O . PHE A 1 86 ? -0.438 -20.078 -25.75 1 98.75 86 PHE A O 1
ATOM 647 N N . TYR A 1 87 ? 1.111 -18.938 -24.516 1 98.56 87 TYR A N 1
ATOM 648 C CA . TYR A 1 87 ? 0.222 -18.844 -23.359 1 98.56 87 TYR A CA 1
ATOM 649 C C . TYR A 1 87 ? -0.931 -17.891 -23.641 1 98.56 87 TYR A C 1
ATOM 651 O O . TYR A 1 87 ? -1.978 -17.953 -23 1 98.56 87 TYR A O 1
ATOM 659 N N . GLU A 1 88 ? -0.781 -17.031 -24.594 1 98 88 GLU A N 1
ATOM 660 C CA . GLU A 1 88 ? -1.875 -16.156 -25.016 1 98 88 GLU A CA 1
ATOM 661 C C . GLU A 1 88 ? -3.117 -16.969 -25.375 1 98 88 GLU A C 1
ATOM 663 O O . GLU A 1 88 ? -4.242 -16.531 -25.141 1 98 88 GLU A O 1
ATOM 668 N N . THR A 1 89 ? -2.877 -18.094 -25.844 1 96.31 89 THR A N 1
ATOM 669 C CA . THR A 1 89 ? -3.979 -18.969 -26.25 1 96.31 89 THR A CA 1
ATOM 670 C C . THR A 1 89 ? -4.348 -19.922 -25.109 1 96.31 89 THR A C 1
ATOM 672 O O . THR A 1 89 ? -5.516 -20.031 -24.734 1 96.31 89 THR A O 1
ATOM 675 N N . THR A 1 90 ? -3.393 -20.547 -24.547 1 97.75 90 THR A N 1
ATOM 676 C CA . THR A 1 90 ? -3.654 -21.641 -23.641 1 97.75 90 THR A CA 1
ATOM 677 C C . THR A 1 90 ? -4.074 -21.125 -22.266 1 97.75 90 THR A C 1
ATOM 679 O O . THR A 1 90 ? -4.586 -21.891 -21.438 1 97.75 90 THR A O 1
ATOM 682 N N . VAL A 1 91 ? -3.908 -19.844 -22.047 1 97.69 91 VAL A N 1
ATOM 683 C CA . VAL A 1 91 ? -4.285 -19.25 -20.766 1 97.69 91 VAL A CA 1
ATOM 684 C C . VAL A 1 91 ? -5.777 -19.469 -20.531 1 97.69 91 VAL A C 1
ATOM 686 O O . VAL A 1 91 ? -6.195 -19.703 -19.391 1 97.69 91 VAL A O 1
ATOM 689 N N . THR A 1 92 ? -6.578 -19.406 -21.531 1 97.31 92 THR A N 1
ATOM 690 C CA . THR A 1 92 ? -8.023 -19.547 -21.391 1 97.31 92 THR A CA 1
ATOM 691 C C . THR A 1 92 ? -8.445 -21 -21.641 1 97.31 92 THR A C 1
ATOM 693 O O . THR A 1 92 ? -9.289 -21.531 -20.922 1 97.31 92 THR A O 1
ATOM 696 N N . THR A 1 93 ? -7.828 -21.703 -22.531 1 96.5 93 THR A N 1
ATOM 697 C CA . THR A 1 93 ? -8.297 -23.031 -22.938 1 96.5 93 THR A CA 1
ATOM 698 C C . THR A 1 93 ? -7.801 -24.094 -21.969 1 96.5 93 THR A C 1
ATOM 700 O O . THR A 1 93 ? -8.391 -25.172 -21.891 1 96.5 93 THR A O 1
ATOM 703 N N . GLY A 1 94 ? -6.805 -23.812 -21.281 1 96.06 94 GLY A N 1
ATOM 704 C CA . GLY A 1 94 ? -6.219 -24.797 -20.391 1 96.06 94 GLY A CA 1
ATOM 705 C C . GLY A 1 94 ? -6.41 -24.469 -18.922 1 96.06 94 GLY A C 1
ATOM 706 O O . GLY A 1 94 ? -5.664 -24.969 -18.062 1 96.06 94 GLY A O 1
ATOM 707 N N . SER A 1 95 ? -7.336 -23.594 -18.609 1 97.31 95 SER A N 1
ATOM 708 C CA . SER A 1 95 ? -7.559 -23.141 -17.234 1 97.31 95 SER A CA 1
ATOM 709 C C . SER A 1 95 ? -9.016 -23.344 -16.812 1 97.31 95 SER A C 1
ATOM 711 O O . SER A 1 95 ? -9.93 -23.141 -17.625 1 97.31 95 SER A O 1
ATOM 713 N N . GLN A 1 96 ? -9.227 -23.781 -15.633 1 98.31 96 GLN A N 1
ATOM 714 C CA . GLN A 1 96 ? -10.57 -23.891 -15.07 1 98.31 96 GLN A CA 1
ATOM 715 C C . GLN A 1 96 ? -10.578 -23.5 -13.594 1 98.31 96 GLN A C 1
ATOM 717 O O . GLN A 1 96 ? -9.555 -23.578 -12.914 1 98.31 96 GLN A O 1
ATOM 722 N N . LEU A 1 97 ? -11.711 -23.047 -13.07 1 98.88 97 LEU A N 1
ATOM 723 C CA . LEU A 1 97 ? -11.836 -22.734 -11.648 1 98.88 97 LEU A CA 1
ATOM 724 C C . LEU A 1 97 ? -11.758 -24 -10.805 1 98.88 97 LEU A C 1
ATOM 726 O O . LEU A 1 97 ? -12.266 -25.062 -11.211 1 98.88 97 LEU A O 1
ATOM 730 N N . PHE A 1 98 ? -11.133 -23.891 -9.656 1 98.75 98 PHE A N 1
ATOM 731 C CA . PHE A 1 98 ? -11.234 -24.984 -8.695 1 98.75 98 PHE A CA 1
ATOM 732 C C . PHE A 1 98 ? -12.672 -25.141 -8.203 1 98.75 98 PHE A C 1
ATOM 734 O O . PHE A 1 98 ? -13.484 -24.234 -8.336 1 98.75 98 PHE A O 1
ATOM 741 N N . PRO A 1 99 ? -12.938 -26.312 -7.648 1 98.12 99 PRO A N 1
ATOM 742 C CA . PRO A 1 99 ? -14.305 -26.562 -7.188 1 98.12 99 PRO A CA 1
ATOM 743 C C . PRO A 1 99 ? -14.805 -25.5 -6.207 1 98.12 99 PRO A C 1
ATOM 745 O O . PRO A 1 99 ? -14.055 -25.078 -5.32 1 98.12 99 PRO A O 1
ATOM 748 N N . GLU A 1 100 ? -15.969 -24.938 -6.438 1 97.94 100 GLU A N 1
ATOM 749 C CA . GLU A 1 100 ? -16.766 -24.094 -5.547 1 97.94 100 GLU A CA 1
ATOM 750 C C . GLU A 1 100 ? -16.203 -22.688 -5.477 1 97.94 100 GLU A C 1
ATOM 752 O O . GLU A 1 100 ? -16.688 -21.859 -4.688 1 97.94 100 GLU A O 1
ATOM 757 N N . VAL A 1 101 ? -15.266 -22.312 -6.328 1 98.69 101 VAL A N 1
ATOM 758 C CA . VAL A 1 101 ? -14.68 -20.969 -6.305 1 98.69 101 VAL A CA 1
ATOM 759 C C . VAL A 1 101 ? -15.719 -19.938 -6.738 1 98.69 101 VAL A C 1
ATOM 761 O O . VAL A 1 101 ? -15.984 -18.984 -6.012 1 98.69 101 VAL A O 1
ATOM 764 N N . LYS A 1 102 ? -16.312 -20.219 -7.855 1 98.38 102 LYS A N 1
ATOM 765 C CA . LYS A 1 102 ? -17.219 -19.219 -8.414 1 98.38 102 LYS A CA 1
ATOM 766 C C . LYS A 1 102 ? -18.406 -18.969 -7.492 1 98.38 102 LYS A C 1
ATOM 768 O O . LYS A 1 102 ? -18.75 -17.812 -7.207 1 98.38 102 LYS A O 1
ATOM 773 N N . VAL A 1 103 ? -19.047 -20.047 -6.988 1 97.81 103 VAL A N 1
ATOM 774 C CA . VAL A 1 103 ? -20.234 -19.922 -6.141 1 97.81 103 VAL A CA 1
ATOM 775 C C . VAL A 1 103 ? -19.844 -19.25 -4.824 1 97.81 103 VAL A C 1
ATOM 777 O O . VAL A 1 103 ? -20.625 -18.469 -4.27 1 97.81 103 VAL A O 1
ATOM 780 N N . THR A 1 104 ? -18.672 -19.531 -4.266 1 98.31 104 THR A N 1
ATOM 781 C CA . THR A 1 104 ? -18.203 -18.922 -3.023 1 98.31 104 THR A CA 1
ATOM 782 C C . THR A 1 104 ? -17.922 -17.438 -3.221 1 98.31 104 THR A C 1
ATOM 784 O O . THR A 1 104 ? -18.297 -16.625 -2.381 1 98.31 104 THR A O 1
ATOM 787 N N . LEU A 1 105 ? -17.25 -17.047 -4.371 1 98.56 105 LEU A N 1
ATOM 788 C CA . LEU A 1 105 ? -17.016 -15.641 -4.688 1 98.56 105 LEU A CA 1
ATOM 789 C C . LEU A 1 105 ? -18.328 -14.883 -4.785 1 98.56 105 LEU A C 1
ATOM 791 O O . LEU A 1 105 ? -18.438 -13.758 -4.289 1 98.56 105 LEU A O 1
ATOM 795 N N . ALA A 1 106 ? -19.281 -15.516 -5.426 1 97.69 106 ALA A N 1
ATOM 796 C CA . ALA A 1 106 ? -20.594 -14.898 -5.562 1 97.69 106 ALA A CA 1
ATOM 797 C C . ALA A 1 106 ? -21.234 -14.641 -4.195 1 97.69 106 ALA A C 1
ATOM 799 O O . ALA A 1 106 ? -21.828 -13.586 -3.967 1 97.69 106 ALA A O 1
ATOM 800 N N . GLU A 1 107 ? -21.125 -15.594 -3.314 1 97 107 GLU A N 1
ATOM 801 C CA . GLU A 1 107 ? -21.656 -15.422 -1.968 1 97 107 GLU A CA 1
ATOM 802 C C . GLU A 1 107 ? -20.938 -14.305 -1.219 1 97 107 GLU A C 1
ATOM 804 O O . GLU A 1 107 ? -21.578 -13.469 -0.58 1 97 107 GLU A O 1
ATOM 809 N N . LEU A 1 108 ? -19.609 -14.273 -1.304 1 97.69 108 LEU A N 1
ATOM 810 C CA . LEU A 1 108 ? -18.828 -13.227 -0.651 1 97.69 108 LEU A CA 1
ATOM 811 C C . LEU A 1 108 ? -19.25 -11.852 -1.146 1 97.69 108 LEU A C 1
ATOM 813 O O . LEU A 1 108 ? -19.344 -10.906 -0.356 1 97.69 108 LEU A O 1
ATOM 817 N N . ALA A 1 109 ? -19.5 -11.703 -2.408 1 96.5 109 ALA A N 1
ATOM 818 C CA . ALA A 1 109 ? -19.859 -10.43 -3.033 1 96.5 109 ALA A CA 1
ATOM 819 C C . ALA A 1 109 ? -21.156 -9.883 -2.447 1 96.5 109 ALA A C 1
ATOM 821 O O . ALA A 1 109 ? -21.344 -8.664 -2.385 1 96.5 109 ALA A O 1
ATOM 822 N N . LYS A 1 110 ? -22 -10.758 -1.96 1 95.88 110 LYS A N 1
ATOM 823 C CA . LYS A 1 110 ? -23.281 -10.352 -1.382 1 95.88 110 LYS A CA 1
ATOM 824 C C . LYS A 1 110 ? -23.078 -9.617 -0.056 1 95.88 110 LYS A C 1
ATOM 826 O O . LYS A 1 110 ? -23.969 -8.906 0.413 1 95.88 110 LYS A O 1
ATOM 831 N N . HIS A 1 111 ? -22 -9.742 0.545 1 94.12 111 HIS A N 1
ATOM 832 C CA . HIS A 1 111 ? -21.75 -9.164 1.863 1 94.12 111 HIS A CA 1
ATOM 833 C C . HIS A 1 111 ? -20.922 -7.902 1.763 1 94.12 111 HIS A C 1
ATOM 835 O O . HIS A 1 111 ? -20.359 -7.434 2.762 1 94.12 111 HIS A O 1
ATOM 841 N N . ASN A 1 112 ? -20.734 -7.32 0.637 1 89.38 112 ASN A N 1
ATOM 842 C CA . ASN A 1 112 ? -20.047 -6.066 0.377 1 89.38 112 ASN A CA 1
ATOM 843 C C . ASN A 1 112 ? -18.609 -6.102 0.901 1 89.38 112 ASN A C 1
ATOM 845 O O . ASN A 1 112 ? -18.156 -5.141 1.525 1 89.38 112 ASN A O 1
ATOM 849 N N . LEU A 1 113 ? -18.047 -7.184 0.787 1 92.69 113 LEU A N 1
ATOM 850 C CA . LEU A 1 113 ? -16.641 -7.383 1.143 1 92.69 113 LEU A CA 1
ATOM 851 C C . LEU A 1 113 ? -15.734 -7.188 -0.07 1 92.69 113 LEU A C 1
ATOM 853 O O . LEU A 1 113 ? -15.789 -7.973 -1.021 1 92.69 113 LEU A O 1
ATOM 857 N N . PRO A 1 114 ? -14.898 -6.109 -0.047 1 97.75 114 PRO A N 1
ATOM 858 C CA . PRO A 1 114 ? -13.969 -5.938 -1.166 1 97.75 114 PRO A CA 1
ATOM 859 C C . PRO A 1 114 ? -13.039 -7.137 -1.351 1 97.75 114 PRO A C 1
ATOM 861 O O . PRO A 1 114 ? -12.57 -7.711 -0.368 1 97.75 114 PRO A O 1
ATOM 864 N N . MET A 1 115 ? -12.938 -7.566 -2.568 1 98.88 115 MET A N 1
ATOM 865 C CA . MET A 1 115 ? -12.055 -8.672 -2.908 1 98.88 115 MET A CA 1
ATOM 866 C C . MET A 1 115 ? -11 -8.242 -3.922 1 98.88 115 MET A C 1
ATOM 868 O O . MET A 1 115 ? -11.281 -7.434 -4.809 1 98.88 115 MET A O 1
ATOM 872 N N . GLY A 1 116 ? -9.758 -8.695 -3.779 1 98.94 116 GLY A N 1
ATOM 873 C CA . GLY A 1 116 ? -8.68 -8.438 -4.723 1 98.94 116 GLY A CA 1
ATOM 874 C C . GLY A 1 116 ? -7.918 -9.695 -5.105 1 98.94 116 GLY A C 1
ATOM 875 O O . GLY A 1 116 ? -8.109 -10.75 -4.504 1 98.94 116 GLY A O 1
ATOM 876 N N . ILE A 1 117 ? -7.133 -9.586 -6.129 1 98.94 117 ILE A N 1
ATOM 877 C CA . ILE A 1 117 ? -6.207 -10.625 -6.551 1 98.94 117 ILE A CA 1
ATOM 878 C C . ILE A 1 117 ? -4.773 -10.117 -6.461 1 98.94 117 ILE A C 1
ATOM 880 O O . ILE A 1 117 ? -4.484 -8.992 -6.879 1 98.94 117 ILE A O 1
ATOM 884 N N . ILE A 1 118 ? -3.961 -10.852 -5.809 1 98.94 118 ILE A N 1
ATOM 885 C CA . ILE A 1 118 ? -2.518 -10.641 -5.801 1 98.94 118 ILE A CA 1
ATOM 886 C C . ILE A 1 118 ? -1.818 -11.875 -6.383 1 98.94 118 ILE A C 1
ATOM 888 O O . ILE A 1 118 ? -1.772 -12.93 -5.746 1 98.94 118 ILE A O 1
ATOM 892 N N . THR A 1 119 ? -1.268 -11.727 -7.582 1 98.88 119 THR A N 1
ATOM 893 C CA . THR A 1 119 ? -0.678 -12.875 -8.258 1 98.88 119 THR A CA 1
ATOM 894 C C . THR A 1 119 ? 0.665 -12.5 -8.883 1 98.88 119 THR A C 1
ATOM 896 O O . THR A 1 119 ? 0.881 -11.352 -9.266 1 98.88 119 THR A O 1
ATOM 899 N N . ASN A 1 120 ? 1.615 -13.484 -8.922 1 98.56 120 ASN A N 1
ATOM 900 C CA . ASN A 1 120 ? 2.891 -13.289 -9.609 1 98.56 120 ASN A CA 1
ATOM 901 C C . ASN A 1 120 ? 2.762 -13.516 -11.109 1 98.56 120 ASN A C 1
ATOM 903 O O . ASN A 1 120 ? 3.729 -13.352 -11.852 1 98.56 120 ASN A O 1
ATOM 907 N N . LYS A 1 121 ? 1.591 -13.875 -11.625 1 98.75 121 LYS A N 1
ATOM 908 C CA . LYS A 1 121 ? 1.294 -14.062 -13.047 1 98.75 121 LYS A CA 1
ATOM 909 C C . LYS A 1 121 ? 1.552 -12.781 -13.836 1 98.75 121 LYS A C 1
ATOM 911 O O . LYS A 1 121 ? 1.224 -11.688 -13.375 1 98.75 121 LYS A O 1
ATOM 916 N N . PRO A 1 122 ? 2.17 -12.93 -15.039 1 98.56 122 PRO A N 1
ATOM 917 C CA . PRO A 1 122 ? 2.289 -11.742 -15.883 1 98.56 122 PRO A CA 1
ATOM 918 C C . PRO A 1 122 ? 0.947 -11.055 -16.125 1 98.56 122 PRO A C 1
ATOM 920 O O . PRO A 1 122 ? -0.032 -11.719 -16.484 1 98.56 122 PRO A O 1
ATOM 923 N N . THR A 1 123 ? 0.864 -9.758 -15.914 1 98.69 123 THR A N 1
ATOM 924 C CA . THR A 1 123 ? -0.347 -8.945 -15.844 1 98.69 123 THR A CA 1
ATOM 925 C C . THR A 1 123 ? -1.182 -9.109 -17.109 1 98.69 123 THR A C 1
ATOM 927 O O . THR A 1 123 ? -2.406 -9.234 -17.047 1 98.69 123 THR A O 1
ATOM 930 N N . PRO A 1 124 ? -0.582 -9.227 -18.312 1 98.44 124 PRO A N 1
ATOM 931 C CA . PRO A 1 124 ? -1.397 -9.25 -19.531 1 98.44 124 PRO A CA 1
ATOM 932 C C . PRO A 1 124 ? -2.301 -10.477 -19.609 1 98.44 124 PRO A C 1
ATOM 934 O O . PRO A 1 124 ? -3.271 -10.484 -20.359 1 98.44 124 PRO A O 1
ATOM 937 N N . PHE A 1 125 ? -2.01 -11.516 -18.875 1 98.75 125 PHE A N 1
ATOM 938 C CA . PHE A 1 125 ? -2.742 -12.773 -19 1 98.75 125 PHE A CA 1
ATOM 939 C C . PHE A 1 125 ? -3.889 -12.836 -18 1 98.75 125 PHE A C 1
ATOM 941 O O . PHE A 1 125 ? -4.703 -13.766 -18.031 1 98.75 125 PHE A O 1
ATOM 948 N N . ILE A 1 126 ? -3.967 -11.883 -17.109 1 98.81 126 ILE A N 1
ATOM 949 C CA . ILE A 1 126 ? -4.883 -11.992 -15.969 1 98.81 126 ILE A CA 1
ATOM 950 C C . ILE A 1 126 ? -6.297 -11.625 -16.422 1 98.81 126 ILE A C 1
ATOM 952 O O . ILE A 1 126 ? -7.234 -12.406 -16.234 1 98.81 126 ILE A O 1
ATOM 956 N N . ALA A 1 127 ? -6.457 -10.469 -17.047 1 98.62 127 ALA A N 1
ATOM 957 C CA . ALA A 1 127 ? -7.789 -9.984 -17.406 1 98.62 127 ALA A CA 1
ATOM 958 C C . ALA A 1 127 ? -8.484 -10.953 -18.359 1 98.62 127 ALA A C 1
ATOM 960 O O . ALA A 1 127 ? -9.633 -11.336 -18.141 1 98.62 127 ALA A O 1
ATOM 961 N N . PRO A 1 128 ? -7.805 -11.453 -19.453 1 98.44 128 PRO A N 1
ATOM 962 C CA . PRO A 1 128 ? -8.461 -12.422 -20.328 1 98.44 128 PRO A CA 1
ATOM 963 C C . PRO A 1 128 ? -8.867 -13.703 -19.594 1 98.44 128 PRO A C 1
ATOM 965 O O . PRO A 1 128 ? -9.922 -14.273 -19.875 1 98.44 128 PRO A O 1
ATOM 968 N N . LEU A 1 129 ? -8.055 -14.133 -18.703 1 98.81 129 LEU A N 1
ATOM 969 C CA . LEU A 1 129 ? -8.336 -15.352 -17.938 1 98.81 129 LEU A CA 1
ATOM 970 C C . LEU A 1 129 ? -9.57 -15.172 -17.062 1 98.81 129 LEU A C 1
ATOM 972 O O . LEU A 1 129 ? -10.484 -15.992 -17.109 1 98.81 129 LEU A O 1
ATOM 976 N N . LEU A 1 130 ? -9.609 -14.062 -16.281 1 98.88 130 LEU A N 1
ATOM 977 C CA . LEU A 1 130 ? -10.742 -13.805 -15.398 1 98.88 130 LEU A CA 1
ATOM 978 C C . LEU A 1 130 ? -12.031 -13.664 -16.203 1 98.88 130 LEU A C 1
ATOM 980 O O . LEU A 1 130 ? -13.086 -14.156 -15.789 1 98.88 130 LEU A O 1
ATOM 984 N N . ALA A 1 131 ? -11.914 -12.977 -17.344 1 98.69 131 ALA A N 1
ATOM 985 C CA . ALA A 1 131 ? -13.078 -12.812 -18.219 1 98.69 131 ALA A CA 1
ATOM 986 C C . ALA A 1 131 ? -13.57 -14.156 -18.734 1 98.69 131 ALA A C 1
ATOM 988 O O . ALA A 1 131 ? -14.773 -14.43 -18.719 1 98.69 131 ALA A O 1
ATOM 989 N N . SER A 1 132 ? -12.664 -14.977 -19.172 1 98.38 132 SER A N 1
ATOM 990 C CA . SER A 1 132 ? -13.031 -16.281 -19.719 1 98.38 132 SER A CA 1
ATOM 991 C C . SER A 1 132 ? -13.703 -17.156 -18.656 1 98.38 132 SER A C 1
ATOM 993 O O . SER A 1 132 ? -14.516 -18.031 -19 1 98.38 132 SER A O 1
ATOM 995 N N . LEU A 1 133 ? -13.391 -16.922 -17.438 1 98.62 133 LEU A N 1
ATOM 996 C CA . LEU A 1 133 ? -13.914 -17.734 -16.344 1 98.62 133 LEU A CA 1
ATOM 997 C C . LEU A 1 133 ? -15.125 -17.062 -15.703 1 98.62 133 LEU A C 1
ATOM 999 O O . LEU A 1 133 ? -15.742 -17.625 -14.797 1 98.62 133 LEU A O 1
ATOM 1003 N N . ASP A 1 134 ? -15.453 -15.883 -16.172 1 98.44 134 ASP A N 1
ATOM 1004 C CA . ASP A 1 134 ? -16.625 -15.125 -15.758 1 98.44 134 ASP A CA 1
ATOM 1005 C C . ASP A 1 134 ? -16.562 -14.789 -14.273 1 98.44 134 ASP A C 1
ATOM 1007 O O . ASP A 1 134 ? -17.531 -15.023 -13.531 1 98.44 134 ASP A O 1
ATOM 1011 N N . ILE A 1 135 ? -15.367 -14.234 -13.789 1 98.69 135 ILE A N 1
ATOM 1012 C CA . ILE A 1 135 ? -15.273 -13.875 -12.383 1 98.69 135 ILE A CA 1
ATOM 1013 C C . ILE A 1 135 ? -14.648 -12.492 -12.242 1 98.69 135 ILE A C 1
ATOM 1015 O O . ILE A 1 135 ? -14.312 -12.062 -11.133 1 98.69 135 ILE A O 1
ATOM 1019 N N . SER A 1 136 ? -14.484 -11.773 -13.359 1 98.75 136 SER A N 1
ATOM 1020 C CA . SER A 1 136 ? -13.82 -10.469 -13.352 1 98.75 136 SER A CA 1
ATOM 1021 C C . SER A 1 136 ? -14.531 -9.492 -12.414 1 98.75 136 SER A C 1
ATOM 1023 O O . SER A 1 136 ? -13.883 -8.68 -11.75 1 98.75 136 SER A O 1
ATOM 1025 N N . GLU A 1 137 ? -15.812 -9.609 -12.312 1 98.12 137 GLU A N 1
ATOM 1026 C CA . GLU A 1 137 ? -16.641 -8.586 -11.672 1 98.12 137 GLU A CA 1
ATOM 1027 C C . GLU A 1 137 ? -16.484 -8.625 -10.156 1 98.12 137 GLU A C 1
ATOM 1029 O O . GLU A 1 137 ? -16.875 -7.676 -9.469 1 98.12 137 GLU A O 1
ATOM 1034 N N . TYR A 1 138 ? -15.945 -9.695 -9.617 1 98.5 138 TYR A N 1
ATOM 1035 C CA . TYR A 1 138 ? -15.906 -9.859 -8.164 1 98.5 138 TYR A CA 1
ATOM 1036 C C . TYR A 1 138 ? -14.75 -9.086 -7.562 1 98.5 138 TYR A C 1
ATOM 1038 O O . TYR A 1 138 ? -14.695 -8.875 -6.348 1 98.5 138 TYR A O 1
ATOM 1046 N N . PHE A 1 139 ? -13.797 -8.68 -8.422 1 98.81 139 PHE A N 1
ATOM 1047 C CA . PHE A 1 139 ? -12.547 -8.148 -7.883 1 98.81 139 PHE A CA 1
ATOM 1048 C C . PHE A 1 139 ? -12.422 -6.656 -8.18 1 98.81 139 PHE A C 1
ATOM 1050 O O . PHE A 1 139 ? -12.516 -6.238 -9.336 1 98.81 139 PHE A O 1
ATOM 1057 N N . SER A 1 140 ? -12.227 -5.891 -7.168 1 98.44 140 SER A N 1
ATOM 1058 C CA . SER A 1 140 ? -12.102 -4.445 -7.336 1 98.44 140 SER A CA 1
ATOM 1059 C C . SER A 1 140 ? -10.641 -4.016 -7.406 1 98.44 140 SER A C 1
ATOM 1061 O O . SER A 1 140 ? -10.344 -2.852 -7.672 1 98.44 140 SER A O 1
ATOM 1063 N N . LEU A 1 141 ? -9.703 -4.957 -7.152 1 98.75 141 LEU A N 1
ATOM 1064 C CA . LEU A 1 141 ? -8.266 -4.762 -7.309 1 98.75 141 LEU A CA 1
ATOM 1065 C C . LEU A 1 141 ? -7.602 -6.02 -7.848 1 98.75 141 LEU A C 1
ATOM 1067 O O . LEU A 1 141 ? -7.82 -7.117 -7.324 1 98.75 141 LEU A O 1
ATOM 1071 N N . VAL A 1 142 ? -6.871 -5.91 -8.883 1 98.88 142 VAL A N 1
ATOM 1072 C CA . VAL A 1 142 ? -6.125 -7.02 -9.469 1 98.88 142 VAL A CA 1
ATOM 1073 C C . VAL A 1 142 ? -4.676 -6.605 -9.688 1 98.88 142 VAL A C 1
ATOM 1075 O O . VAL A 1 142 ? -4.391 -5.719 -10.492 1 98.88 142 VAL A O 1
ATOM 1078 N N . LEU A 1 143 ? -3.781 -7.215 -8.953 1 98.88 143 LEU A N 1
ATOM 1079 C CA . LEU A 1 143 ? -2.352 -6.945 -9.055 1 98.88 143 LEU A CA 1
ATOM 1080 C C . LEU A 1 143 ? -1.608 -8.148 -9.625 1 98.88 143 LEU A C 1
ATOM 1082 O O . LEU A 1 143 ? -1.583 -9.219 -9.008 1 98.88 143 LEU A O 1
ATOM 1086 N N . GLY A 1 144 ? -1.011 -7.938 -10.773 1 98.75 144 GLY A N 1
ATOM 1087 C CA . GLY A 1 144 ? -0.147 -8.945 -11.367 1 98.75 144 GLY A CA 1
ATOM 1088 C C . GLY A 1 144 ? 1.328 -8.68 -11.125 1 98.75 144 GLY A C 1
ATOM 1089 O O . GLY A 1 144 ? 1.688 -7.742 -10.414 1 98.75 144 GLY A O 1
ATOM 1090 N N . GLY A 1 145 ? 2.121 -9.586 -11.672 1 98.19 145 GLY A N 1
ATOM 1091 C CA . GLY A 1 145 ? 3.557 -9.5 -11.461 1 98.19 145 GLY A CA 1
ATOM 1092 C C . GLY A 1 145 ? 4.168 -8.234 -12.031 1 98.19 145 GLY A C 1
ATOM 1093 O O . GLY A 1 145 ? 5.195 -7.758 -11.539 1 98.19 145 GLY A O 1
ATOM 1094 N N . ASP A 1 146 ? 3.576 -7.664 -13.039 1 98.12 146 ASP A N 1
ATOM 1095 C CA . ASP A 1 146 ? 4.113 -6.48 -13.703 1 98.12 146 ASP A CA 1
ATOM 1096 C C . ASP A 1 146 ? 3.629 -5.203 -13.023 1 98.12 146 ASP A C 1
ATOM 1098 O O . ASP A 1 146 ? 4.09 -4.105 -13.344 1 98.12 146 ASP A O 1
ATOM 1102 N N . ASP A 1 147 ? 2.746 -5.281 -12.062 1 98.31 147 ASP A N 1
ATOM 1103 C CA . ASP A 1 147 ? 2.094 -4.121 -11.461 1 98.31 147 ASP A CA 1
ATOM 1104 C C . ASP A 1 147 ? 2.77 -3.727 -10.148 1 98.31 147 ASP A C 1
ATOM 1106 O O . ASP A 1 147 ? 2.389 -2.736 -9.523 1 98.31 147 ASP A O 1
ATOM 1110 N N . VAL A 1 148 ? 3.762 -4.539 -9.688 1 98.31 148 VAL A N 1
ATOM 1111 C CA . VAL A 1 148 ? 4.402 -4.312 -8.398 1 98.31 148 VAL A CA 1
ATOM 1112 C C . VAL A 1 148 ? 5.922 -4.305 -8.57 1 98.31 148 VAL A C 1
ATOM 1114 O O . VAL A 1 148 ? 6.453 -4.938 -9.484 1 98.31 148 VAL A O 1
ATOM 1117 N N . LYS A 1 149 ? 6.586 -3.609 -7.723 1 97.94 149 LYS A N 1
ATOM 1118 C CA . LYS A 1 149 ? 8.039 -3.547 -7.758 1 97.94 149 LYS A CA 1
ATOM 1119 C C . LYS A 1 149 ? 8.664 -4.852 -7.266 1 97.94 149 LYS A C 1
ATOM 1121 O O . LYS A 1 149 ? 9.703 -5.277 -7.77 1 97.94 149 LYS A O 1
ATOM 1126 N N . GLU A 1 150 ? 8.008 -5.406 -6.27 1 98.5 150 GLU A N 1
ATOM 1127 C CA . GLU A 1 150 ? 8.398 -6.707 -5.73 1 98.5 150 GLU A CA 1
ATOM 1128 C C . GLU A 1 150 ? 7.215 -7.676 -5.723 1 98.5 150 GLU A C 1
ATOM 1130 O O . GLU A 1 150 ? 6.094 -7.289 -5.391 1 98.5 150 GLU A O 1
ATOM 1135 N N . LYS A 1 151 ? 7.512 -8.922 -6.059 1 98.56 151 LYS A N 1
ATOM 1136 C CA . LYS A 1 151 ? 6.484 -9.961 -6.078 1 98.56 151 LYS A CA 1
ATOM 1137 C C . LYS A 1 151 ? 6.496 -10.766 -4.785 1 98.56 151 LYS A C 1
ATOM 1139 O O . LYS A 1 151 ? 7.449 -10.688 -4.004 1 98.56 151 LYS A O 1
ATOM 1144 N N . LYS A 1 152 ? 5.352 -11.516 -4.598 1 98.75 152 LYS A N 1
ATOM 1145 C CA . LYS A 1 152 ? 5.387 -12.516 -3.535 1 98.75 152 LYS A CA 1
ATOM 1146 C C . LYS A 1 152 ? 6.586 -13.445 -3.703 1 98.75 152 LYS A C 1
ATOM 1148 O O . LYS A 1 152 ? 6.965 -13.781 -4.824 1 98.75 152 LYS A O 1
ATOM 1153 N N . PRO A 1 153 ? 7.219 -13.742 -2.533 1 98.75 153 PRO A N 1
ATOM 1154 C CA . PRO A 1 153 ? 6.801 -13.703 -1.131 1 98.75 153 PRO A CA 1
ATOM 1155 C C . PRO A 1 153 ? 7.082 -12.352 -0.475 1 98.75 153 PRO A C 1
ATOM 1157 O O . PRO A 1 153 ? 6.867 -12.188 0.729 1 98.75 153 PRO A O 1
ATOM 1160 N N . HIS A 1 154 ? 7.613 -11.422 -1.23 1 98.88 154 HIS A N 1
ATOM 1161 C CA . HIS A 1 154 ? 7.758 -10.086 -0.663 1 98.88 154 HIS A CA 1
ATOM 1162 C C . HIS A 1 154 ? 6.402 -9.516 -0.248 1 98.88 154 HIS A C 1
ATOM 1164 O O . HIS A 1 154 ? 5.41 -9.68 -0.961 1 98.88 154 HIS A O 1
ATOM 1170 N N . PRO A 1 155 ? 6.277 -8.82 0.859 1 98.94 155 PRO A N 1
ATOM 1171 C CA . PRO A 1 155 ? 4.984 -8.359 1.369 1 98.94 155 PRO A CA 1
ATOM 1172 C C . PRO A 1 155 ? 4.465 -7.125 0.636 1 98.94 155 PRO A C 1
ATOM 1174 O O . PRO A 1 155 ? 3.309 -6.734 0.814 1 98.94 155 PRO A O 1
ATOM 1177 N N . ALA A 1 156 ? 5.207 -6.52 -0.226 1 98.88 156 ALA A N 1
ATOM 1178 C CA . ALA A 1 156 ? 4.895 -5.234 -0.844 1 98.88 156 ALA A CA 1
ATOM 1179 C C . ALA A 1 156 ? 3.535 -5.27 -1.536 1 98.88 156 ALA A C 1
ATOM 1181 O O . ALA A 1 156 ? 2.729 -4.352 -1.386 1 98.88 156 ALA A O 1
ATOM 1182 N N . PRO A 1 157 ? 3.227 -6.348 -2.295 1 98.94 157 PRO A N 1
ATOM 1183 C CA . PRO A 1 157 ? 1.911 -6.34 -2.939 1 98.94 157 PRO A CA 1
ATOM 1184 C C . PRO A 1 157 ? 0.761 -6.348 -1.935 1 98.94 157 PRO A C 1
ATOM 1186 O O . PRO A 1 157 ? -0.306 -5.793 -2.207 1 98.94 157 PRO A O 1
ATOM 1189 N N . ILE A 1 158 ? 1.008 -6.949 -0.782 1 98.94 158 ILE A N 1
ATOM 1190 C CA . ILE A 1 158 ? -0.01 -6.988 0.262 1 98.94 158 ILE A CA 1
ATOM 1191 C C . ILE A 1 158 ? -0.148 -5.609 0.902 1 98.94 158 ILE A C 1
ATOM 1193 O O . ILE A 1 158 ? -1.262 -5.137 1.138 1 98.94 158 ILE A O 1
ATOM 1197 N N . TYR A 1 159 ? 0.964 -4.914 1.136 1 98.94 159 TYR A N 1
ATOM 1198 C CA . TYR A 1 159 ? 0.909 -3.529 1.594 1 98.94 159 TYR A CA 1
ATOM 1199 C C . TYR A 1 159 ? 0.096 -2.668 0.634 1 98.94 159 TYR A C 1
ATOM 1201 O O . TYR A 1 159 ? -0.785 -1.917 1.059 1 98.94 159 TYR A O 1
ATOM 1209 N N . LEU A 1 160 ? 0.427 -2.812 -0.634 1 98.88 160 LEU A N 1
ATOM 1210 C CA . LEU A 1 160 ? -0.262 -2.033 -1.657 1 98.88 160 LEU A CA 1
ATOM 1211 C C . LEU A 1 160 ? -1.769 -2.264 -1.593 1 98.88 160 LEU A C 1
ATOM 1213 O O . LEU A 1 160 ? -2.549 -1.312 -1.677 1 98.88 160 LEU A O 1
ATOM 1217 N N . THR A 1 161 ? -2.131 -3.461 -1.383 1 98.94 161 THR A N 1
ATOM 1218 C CA . THR A 1 161 ? -3.537 -3.84 -1.299 1 98.94 161 THR A CA 1
ATOM 1219 C C . THR A 1 161 ? -4.188 -3.234 -0.057 1 98.94 161 THR A C 1
ATOM 1221 O O . THR A 1 161 ? -5.262 -2.641 -0.14 1 98.94 161 THR A O 1
ATOM 1224 N N . MET A 1 162 ? -3.504 -3.33 1.114 1 98.94 162 MET A N 1
ATOM 1225 C CA . MET A 1 162 ? -4.008 -2.732 2.348 1 98.94 162 MET A CA 1
ATOM 1226 C C . MET A 1 162 ? -4.188 -1.227 2.191 1 98.94 162 MET A C 1
ATOM 1228 O O . MET A 1 162 ? -5.219 -0.676 2.57 1 98.94 162 MET A O 1
ATOM 1232 N N . GLY A 1 163 ? -3.168 -0.619 1.603 1 98.81 163 GLY A N 1
ATOM 1233 C CA . GLY A 1 163 ? -3.238 0.816 1.374 1 98.81 163 GLY A CA 1
ATOM 1234 C C . GLY A 1 163 ? -4.375 1.219 0.456 1 98.81 163 GLY A C 1
ATOM 1235 O O . GLY A 1 163 ? -5.082 2.193 0.726 1 98.81 163 GLY A O 1
ATOM 1236 N N . THR A 1 164 ? -4.594 0.487 -0.58 1 98.75 164 THR A N 1
ATOM 1237 C CA . THR A 1 164 ? -5.613 0.783 -1.579 1 98.75 164 THR A CA 1
ATOM 1238 C C . THR A 1 164 ? -7.012 0.666 -0.977 1 98.75 164 THR A C 1
ATOM 1240 O O . THR A 1 164 ? -7.879 1.501 -1.239 1 98.75 164 THR A O 1
ATOM 1243 N N . PHE A 1 165 ? -7.176 -0.323 -0.095 1 98.62 165 PHE A N 1
ATOM 1244 C CA . PHE A 1 165 ? -8.492 -0.573 0.476 1 98.62 165 PHE A CA 1
ATOM 1245 C C . PHE A 1 165 ? -8.688 0.222 1.763 1 98.62 165 PHE A C 1
ATOM 1247 O O . PHE A 1 165 ? -9.781 0.256 2.318 1 98.62 165 PHE A O 1
ATOM 1254 N N . GLY A 1 166 ? -7.641 0.887 2.232 1 98.69 166 GLY A N 1
ATOM 1255 C CA . GLY A 1 166 ? -7.742 1.618 3.484 1 98.69 166 GLY A CA 1
ATOM 1256 C C . GLY A 1 166 ? -7.922 0.716 4.691 1 98.69 166 GLY A C 1
ATOM 1257 O O . GLY A 1 166 ? -8.805 0.943 5.516 1 98.69 166 GLY A O 1
ATOM 1258 N N . LEU A 1 167 ? -6.996 -0.273 4.789 1 98.81 167 LEU A N 1
ATOM 1259 C CA . LEU A 1 167 ? -7.168 -1.297 5.812 1 98.81 167 LEU A CA 1
ATOM 1260 C C . LEU A 1 167 ? -5.992 -1.3 6.781 1 98.81 167 LEU A C 1
ATOM 1262 O O . LEU A 1 167 ? -4.871 -0.949 6.402 1 98.81 167 LEU A O 1
ATOM 1266 N N . ARG A 1 168 ? -6.262 -1.736 8.008 1 98.75 168 ARG A N 1
ATOM 1267 C CA . ARG A 1 168 ? -5.211 -2.211 8.906 1 98.75 168 ARG A CA 1
ATOM 1268 C C . ARG A 1 168 ? -4.812 -3.645 8.57 1 98.75 168 ARG A C 1
ATOM 1270 O O . ARG A 1 168 ? -5.57 -4.371 7.926 1 98.75 168 ARG A O 1
ATOM 1277 N N . LYS A 1 169 ? -3.654 -4.059 9.023 1 98.75 169 LYS A N 1
ATOM 1278 C CA . LYS A 1 169 ? -3.1 -5.348 8.617 1 98.75 169 LYS A CA 1
ATOM 1279 C C . LYS A 1 169 ? -4 -6.496 9.062 1 98.75 169 LYS A C 1
ATOM 1281 O O . LYS A 1 169 ? -4.129 -7.496 8.352 1 98.75 169 LYS A O 1
ATOM 1286 N N . GLU A 1 170 ? -4.73 -6.336 10.188 1 98.69 170 GLU A N 1
ATOM 1287 C CA . GLU A 1 170 ? -5.543 -7.422 10.727 1 98.69 170 GLU A CA 1
ATOM 1288 C C . GLU A 1 170 ? -6.848 -7.566 9.945 1 98.69 170 GLU A C 1
ATOM 1290 O O . GLU A 1 170 ? -7.551 -8.57 10.086 1 98.69 170 GLU A O 1
ATOM 1295 N N . GLU A 1 171 ? -7.125 -6.57 9.164 1 98.69 171 GLU A N 1
ATOM 1296 C CA . GLU A 1 171 ? -8.43 -6.5 8.508 1 98.69 171 GLU A CA 1
ATOM 1297 C C . GLU A 1 171 ? -8.383 -7.145 7.129 1 98.69 171 GLU A C 1
ATOM 1299 O O . GLU A 1 171 ? -9.43 -7.406 6.527 1 98.69 171 GLU A O 1
ATOM 1304 N N . LEU A 1 172 ? -7.23 -7.445 6.551 1 98.88 172 LEU A N 1
ATOM 1305 C CA . LEU A 1 172 ? -7.086 -8.109 5.262 1 98.88 172 LEU A CA 1
ATOM 1306 C C . LEU A 1 172 ? -6.77 -9.586 5.438 1 98.88 172 LEU A C 1
ATOM 1308 O O . LEU A 1 172 ? -5.809 -9.945 6.125 1 98.88 172 LEU A O 1
ATOM 1312 N N . LEU A 1 173 ? -7.578 -10.438 4.836 1 98.94 173 LEU A N 1
ATOM 1313 C CA . LEU A 1 173 ? -7.281 -11.867 4.762 1 98.94 173 LEU A CA 1
ATOM 1314 C C . LEU A 1 173 ? -6.648 -12.219 3.422 1 98.94 173 LEU A C 1
ATOM 1316 O O . LEU A 1 173 ? -7.172 -11.859 2.367 1 98.94 173 LEU A O 1
ATOM 1320 N N . PHE A 1 174 ? -5.512 -12.82 3.445 1 98.94 174 PHE A N 1
ATOM 1321 C CA . PHE A 1 174 ? -4.906 -13.305 2.213 1 98.94 174 PHE A CA 1
ATOM 1322 C C . PHE A 1 174 ? -5.094 -14.812 2.072 1 98.94 174 PHE A C 1
ATOM 1324 O O . PHE A 1 174 ? -4.871 -15.562 3.023 1 98.94 174 PHE A O 1
ATOM 1331 N N . VAL A 1 175 ? -5.598 -15.234 0.93 1 98.94 175 VAL A N 1
ATOM 1332 C CA . VAL A 1 175 ? -5.863 -16.641 0.658 1 98.94 175 VAL A CA 1
ATOM 1333 C C . VAL A 1 175 ? -4.965 -17.125 -0.478 1 98.94 175 VAL A C 1
ATOM 1335 O O . VAL A 1 175 ? -4.977 -16.562 -1.572 1 98.94 175 VAL A O 1
ATOM 1338 N N . GLY A 1 176 ? -4.168 -18.109 -0.253 1 98.81 176 GLY A N 1
ATOM 1339 C CA . GLY A 1 176 ? -3.289 -18.656 -1.27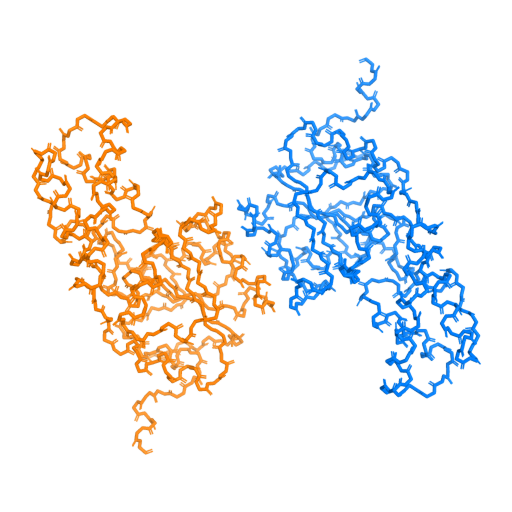3 1 98.81 176 GLY A CA 1
ATOM 1340 C C . GLY A 1 176 ? -2.992 -20.141 -1.078 1 98.81 176 GLY A C 1
ATOM 1341 O O . GLY A 1 176 ? -3.484 -20.75 -0.131 1 98.81 176 GLY A O 1
ATOM 1342 N N . ASP A 1 177 ? -2.252 -20.734 -1.98 1 98.62 177 ASP A N 1
ATOM 1343 C CA . ASP A 1 177 ? -2.006 -22.172 -1.978 1 98.62 177 ASP A CA 1
ATOM 1344 C C . ASP A 1 177 ? -0.518 -22.469 -1.827 1 98.62 177 ASP A C 1
ATOM 1346 O O . ASP A 1 177 ? -0.126 -23.625 -1.675 1 98.62 177 ASP A O 1
ATOM 1350 N N . SER A 1 178 ? 0.307 -21.516 -1.818 1 98 178 SER A N 1
ATOM 1351 C CA . SER A 1 178 ? 1.74 -21.781 -1.822 1 98 178 SER A CA 1
ATOM 1352 C C . SER A 1 178 ? 2.438 -21.094 -0.656 1 98 178 SER A C 1
ATOM 1354 O O . SER A 1 178 ? 1.891 -20.156 -0.061 1 98 178 SER A O 1
ATOM 1356 N N . ARG A 1 179 ? 3.684 -21.531 -0.366 1 98.19 179 ARG A N 1
ATOM 1357 C CA . ARG A 1 179 ? 4.52 -20.922 0.67 1 98.19 179 ARG A CA 1
ATOM 1358 C C . ARG A 1 179 ? 4.754 -19.453 0.399 1 98.19 179 ARG A C 1
ATOM 1360 O O . ARG A 1 179 ? 4.836 -18.641 1.332 1 98.19 179 ARG A O 1
ATOM 1367 N N . ASN A 1 180 ? 4.855 -19.031 -0.911 1 98.19 180 ASN A N 1
ATOM 1368 C CA . ASN A 1 180 ? 5.039 -17.625 -1.266 1 98.19 180 ASN A CA 1
ATOM 1369 C C . ASN A 1 180 ? 3.885 -16.766 -0.756 1 98.19 180 ASN A C 1
ATOM 1371 O O . ASN A 1 180 ? 4.098 -15.641 -0.312 1 98.19 180 ASN A O 1
ATOM 1375 N N . ASP A 1 181 ? 2.699 -17.297 -0.848 1 98.81 181 ASP A N 1
ATOM 1376 C CA . ASP A 1 181 ? 1.519 -16.578 -0.376 1 98.81 181 ASP A CA 1
ATOM 1377 C C . ASP A 1 181 ? 1.556 -16.391 1.14 1 98.81 181 ASP A C 1
ATOM 1379 O O . ASP A 1 181 ? 1.322 -15.289 1.644 1 98.81 181 ASP A O 1
ATOM 1383 N N . ILE A 1 182 ? 1.864 -17.484 1.873 1 98.88 182 ILE A N 1
ATOM 1384 C CA . ILE A 1 182 ? 1.828 -17.484 3.332 1 98.88 182 ILE A CA 1
ATOM 1385 C C . ILE A 1 182 ? 2.943 -16.594 3.877 1 98.88 182 ILE A C 1
ATOM 1387 O O . ILE A 1 182 ? 2.711 -15.766 4.766 1 98.88 182 ILE A O 1
ATOM 1391 N N . LEU A 1 183 ? 4.117 -16.703 3.312 1 98.81 183 LEU A N 1
ATOM 1392 C CA . LEU A 1 183 ? 5.254 -15.906 3.754 1 98.81 183 LEU A CA 1
ATOM 1393 C C . LEU A 1 183 ? 4.992 -14.422 3.525 1 98.81 183 LEU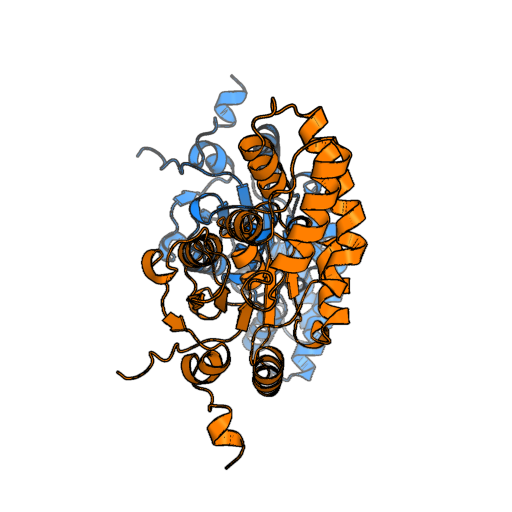 A C 1
ATOM 1395 O O . LEU A 1 183 ? 5.328 -13.594 4.375 1 98.81 183 LEU A O 1
ATOM 1399 N N . ALA A 1 184 ? 4.426 -14.07 2.354 1 98.88 184 ALA A N 1
ATOM 1400 C CA . ALA A 1 184 ? 4.098 -12.68 2.07 1 98.88 184 ALA A CA 1
ATOM 1401 C C . ALA A 1 184 ? 3.111 -12.125 3.096 1 98.88 184 ALA A C 1
ATOM 1403 O O . ALA A 1 184 ? 3.295 -11.023 3.611 1 98.88 184 ALA A O 1
ATOM 1404 N N . ALA A 1 185 ? 2.051 -12.875 3.387 1 98.94 185 ALA A N 1
ATOM 1405 C CA . ALA A 1 185 ? 1.028 -12.461 4.348 1 98.94 185 ALA A CA 1
ATOM 1406 C C . ALA A 1 185 ? 1.62 -12.312 5.746 1 98.94 185 ALA A C 1
ATOM 1408 O O . ALA A 1 185 ? 1.355 -11.32 6.434 1 98.94 185 ALA A O 1
ATOM 1409 N N . GLN A 1 186 ? 2.447 -13.266 6.152 1 98.88 186 GLN A N 1
ATOM 1410 C CA . GLN A 1 186 ? 3.082 -13.227 7.465 1 98.88 186 GLN A CA 1
ATOM 1411 C C . GLN A 1 186 ? 4.02 -12.031 7.594 1 98.88 186 GLN A C 1
ATOM 1413 O O . GLN A 1 186 ? 4.012 -11.336 8.609 1 98.88 186 GLN A O 1
ATOM 1418 N N . ALA A 1 187 ? 4.77 -11.812 6.555 1 98.88 187 ALA A N 1
ATOM 1419 C CA . ALA A 1 187 ? 5.664 -10.656 6.551 1 98.88 187 ALA A CA 1
ATOM 1420 C C . ALA A 1 187 ? 4.879 -9.352 6.648 1 98.88 187 ALA A C 1
ATOM 1422 O O . ALA A 1 187 ? 5.328 -8.391 7.281 1 98.88 187 ALA A O 1
ATOM 1423 N N . ALA A 1 188 ? 3.699 -9.281 6.047 1 98.88 188 ALA A N 1
ATOM 1424 C CA . ALA A 1 188 ? 2.85 -8.094 6.07 1 98.88 188 ALA A CA 1
ATOM 1425 C C . ALA A 1 188 ? 2.062 -8.008 7.375 1 98.88 188 ALA A C 1
ATOM 1427 O O . ALA A 1 188 ? 1.522 -6.953 7.715 1 98.88 188 ALA A O 1
ATOM 1428 N N . GLY A 1 189 ? 1.937 -9.141 8.102 1 98.56 189 GLY A N 1
ATOM 1429 C CA . GLY A 1 189 ? 1.256 -9.195 9.391 1 98.56 189 GLY A CA 1
ATOM 1430 C C . GLY A 1 189 ? -0.238 -9.422 9.266 1 98.56 189 GLY A C 1
ATOM 1431 O O . GLY A 1 189 ? -0.989 -9.188 10.211 1 98.56 189 GLY A O 1
ATOM 1432 N N . CYS A 1 190 ? -0.72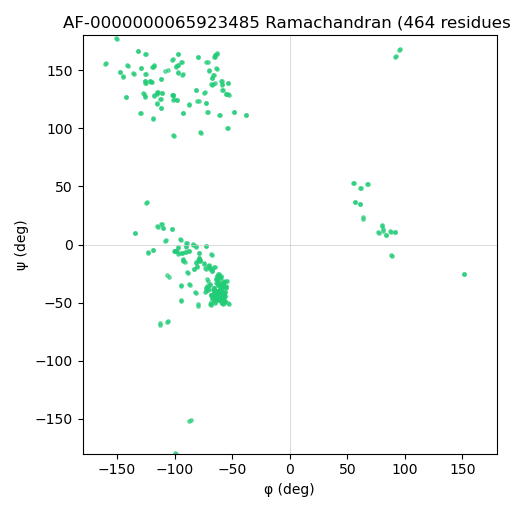4 -9.773 8.109 1 98.62 190 CYS A N 1
ATOM 1433 C CA . CYS A 1 190 ? -2.158 -10 7.965 1 98.62 190 CYS A CA 1
ATOM 1434 C C . CYS A 1 190 ? -2.496 -11.477 8.086 1 98.62 190 CYS A C 1
ATOM 1436 O O . CYS A 1 190 ? -1.646 -12.336 7.844 1 98.62 190 CYS A O 1
ATOM 1438 N N . PRO A 1 191 ? -3.713 -11.82 8.492 1 98.81 191 PRO A N 1
ATOM 1439 C CA . PRO A 1 191 ? -4.121 -13.227 8.539 1 98.81 191 PRO A CA 1
ATOM 1440 C C . PRO A 1 191 ? -4.145 -13.883 7.16 1 98.81 191 PRO A C 1
ATOM 1442 O O . PRO A 1 191 ? -4.336 -13.195 6.152 1 98.81 191 PRO A O 1
ATOM 1445 N N . CYS A 1 192 ? -3.926 -15.211 7.145 1 98.81 192 CYS A N 1
ATOM 1446 C CA . CYS A 1 192 ? -3.873 -15.875 5.852 1 98.81 192 CYS A CA 1
ATOM 1447 C C . CYS A 1 192 ? -4.402 -17.297 5.949 1 98.81 192 CYS A C 1
ATOM 1449 O O . CYS A 1 192 ? -4.309 -17.938 7 1 98.81 192 CYS A O 1
ATOM 1451 N N . VAL A 1 193 ? -4.973 -17.734 4.91 1 98.81 193 VAL A N 1
ATOM 1452 C CA . VAL A 1 193 ? -5.465 -19.094 4.695 1 98.81 193 VAL A CA 1
ATOM 1453 C C . VAL A 1 193 ? -4.613 -19.797 3.637 1 98.81 193 VAL A C 1
ATOM 1455 O O . VAL A 1 193 ? -4.316 -19.219 2.588 1 98.81 193 VAL A O 1
ATOM 1458 N N . GLY A 1 194 ? -4.176 -20.984 3.957 1 98.75 194 GLY A N 1
ATOM 1459 C CA . GLY A 1 194 ? -3.508 -21.844 2.992 1 98.75 194 GLY A CA 1
ATOM 1460 C C . GLY A 1 194 ? -4.406 -22.922 2.441 1 98.75 194 GLY A C 1
ATOM 1461 O O . GLY A 1 194 ? -5.074 -23.641 3.201 1 98.75 194 GLY A O 1
ATOM 1462 N N . LEU A 1 195 ? -4.477 -23.047 1.167 1 98.75 195 LEU A N 1
ATOM 1463 C CA . LEU A 1 195 ? -5.25 -24.094 0.522 1 98.75 195 LEU A CA 1
ATOM 1464 C C . LEU A 1 195 ? -4.375 -25.312 0.232 1 98.75 195 LEU A C 1
ATOM 1466 O O . LEU A 1 195 ? -3.223 -25.172 -0.185 1 98.75 195 LEU A O 1
ATOM 1470 N N . THR A 1 196 ? -4.938 -26.484 0.292 1 98.19 196 THR A N 1
ATOM 1471 C CA . THR A 1 196 ? -4.125 -27.688 0.259 1 98.19 196 THR A CA 1
ATOM 1472 C C . THR A 1 196 ? -3.963 -28.203 -1.173 1 98.19 196 THR A C 1
ATOM 1474 O O . THR A 1 196 ? -3.109 -29.047 -1.445 1 98.19 196 THR A O 1
ATOM 1477 N N . TYR A 1 197 ? -4.75 -27.719 -2.105 1 97.12 197 TYR A N 1
ATOM 1478 C CA . TYR A 1 197 ? -4.867 -28.406 -3.391 1 97.12 197 TYR A CA 1
ATOM 1479 C C . TYR A 1 197 ? -4.012 -27.719 -4.449 1 97.12 197 TYR A C 1
ATOM 1481 O O . TYR A 1 197 ? -3.84 -28.234 -5.555 1 97.12 197 TYR A O 1
ATOM 1489 N N . GLY A 1 198 ? -3.379 -26.578 -4.148 1 96.5 198 GLY A N 1
ATOM 1490 C CA . GLY A 1 198 ? -2.752 -25.766 -5.176 1 96.5 198 GLY A CA 1
ATOM 1491 C C . GLY A 1 198 ? -1.322 -26.172 -5.473 1 96.5 198 GLY A C 1
ATOM 1492 O O . GLY A 1 198 ? -1.004 -27.359 -5.504 1 96.5 198 GLY A O 1
ATOM 1493 N N . TYR A 1 199 ? -0.556 -25.172 -5.918 1 93.44 199 TYR A N 1
ATOM 1494 C CA . TYR A 1 199 ? 0.808 -25.359 -6.395 1 93.44 199 TYR A CA 1
ATOM 1495 C C . TYR A 1 199 ? 1.821 -24.969 -5.328 1 93.44 199 TYR A C 1
ATOM 1497 O O . TYR A 1 199 ? 2.207 -23.797 -5.227 1 93.44 199 TYR A O 1
ATOM 1505 N N . ASN A 1 200 ? 2.334 -25.812 -4.492 1 95.19 200 ASN A N 1
ATOM 1506 C CA . ASN A 1 200 ? 3.24 -25.469 -3.402 1 95.19 200 ASN A CA 1
ATOM 1507 C C . ASN A 1 200 ? 4.539 -26.266 -3.488 1 95.19 200 ASN A C 1
ATOM 1509 O O . ASN A 1 200 ? 5.039 -26.75 -2.473 1 95.19 200 ASN A O 1
ATOM 1513 N N . TYR A 1 201 ? 4.945 -26.469 -4.75 1 91.25 201 TYR A N 1
ATOM 1514 C CA . TYR A 1 201 ? 6.258 -27.062 -5.004 1 91.25 201 TYR A CA 1
ATOM 1515 C C . TYR A 1 201 ? 6.328 -28.484 -4.465 1 91.25 201 TYR A C 1
ATOM 1517 O O . TYR A 1 201 ? 7.375 -28.922 -3.98 1 91.25 201 TYR A O 1
ATOM 1525 N N . GLY A 1 202 ? 5.145 -29.062 -4.34 1 90.31 202 GLY A N 1
ATOM 1526 C CA . GLY A 1 202 ? 5.082 -30.453 -3.879 1 90.31 202 GLY A CA 1
ATOM 1527 C C . GLY A 1 202 ? 5.145 -30.578 -2.367 1 90.31 202 GLY A C 1
ATOM 1528 O O . GLY A 1 202 ? 5.27 -31.688 -1.838 1 90.31 202 GLY A O 1
ATOM 1529 N N . GLU A 1 203 ? 5.086 -29.5 -1.721 1 94.31 203 GLU A N 1
ATOM 1530 C CA . GLU A 1 203 ? 5.129 -29.5 -0.261 1 94.31 203 GLU A CA 1
ATOM 1531 C C . GLU A 1 203 ? 3.754 -29.203 0.329 1 94.31 203 GLU A C 1
ATOM 1533 O O . GLU A 1 203 ? 2.934 -28.531 -0.305 1 94.31 203 GLU A O 1
ATOM 1538 N N . SER A 1 204 ? 3.576 -29.75 1.454 1 96.88 204 SER A N 1
ATOM 1539 C CA . SER A 1 204 ? 2.336 -29.438 2.154 1 96.88 204 SER A CA 1
ATOM 1540 C C . SER A 1 204 ? 2.299 -27.969 2.57 1 96.88 204 SER A C 1
ATOM 1542 O O . SER A 1 204 ? 3.279 -27.438 3.102 1 96.88 204 SER A O 1
ATOM 1544 N N . ILE A 1 205 ? 1.123 -27.344 2.404 1 97.94 205 ILE A N 1
ATOM 1545 C CA . ILE A 1 205 ? 0.961 -25.938 2.764 1 97.94 205 ILE A CA 1
ATOM 1546 C C . ILE A 1 205 ? 1.062 -25.781 4.281 1 97.94 205 ILE A C 1
ATOM 1548 O O . ILE A 1 205 ? 1.356 -24.688 4.777 1 97.94 205 ILE A O 1
ATOM 1552 N N . ALA A 1 206 ? 0.829 -26.797 5.059 1 97.69 206 ALA A N 1
ATOM 1553 C CA . ALA A 1 206 ? 0.884 -26.797 6.52 1 97.69 206 ALA A CA 1
ATOM 1554 C C . ALA A 1 206 ? 2.277 -26.406 7.016 1 97.69 206 ALA A C 1
ATOM 1556 O O . ALA A 1 206 ? 2.42 -25.828 8.094 1 97.69 206 ALA A O 1
ATOM 1557 N N . LEU A 1 207 ? 3.258 -26.672 6.23 1 98.06 207 LEU A N 1
ATOM 1558 C CA . LEU A 1 207 ? 4.641 -26.438 6.617 1 98.06 207 LEU A CA 1
ATOM 1559 C C . LEU A 1 207 ? 4.922 -24.938 6.711 1 98.06 207 LEU A C 1
ATOM 1561 O O . LEU A 1 207 ? 5.875 -24.516 7.371 1 98.06 207 LEU A O 1
ATOM 1565 N N . SER A 1 208 ? 4.078 -24.156 6.043 1 98.25 208 SER A N 1
ATOM 1566 C CA . SER A 1 208 ? 4.258 -22.703 6.074 1 98.25 208 SER A CA 1
ATOM 1567 C C . SER A 1 208 ? 3.494 -22.078 7.238 1 98.25 208 SER A C 1
ATOM 1569 O O . SER A 1 208 ? 3.549 -20.859 7.441 1 98.25 208 SER A O 1
ATOM 1571 N N . ASN A 1 209 ? 2.764 -22.859 8.023 1 98.31 209 ASN A N 1
ATOM 1572 C CA . ASN A 1 209 ? 2.061 -22.469 9.242 1 98.31 209 ASN A CA 1
ATOM 1573 C C . ASN A 1 209 ? 1.098 -21.312 8.984 1 98.31 209 ASN A C 1
ATOM 1575 O O . ASN A 1 209 ? 1.136 -20.297 9.68 1 98.31 209 ASN A O 1
ATOM 1579 N N . PRO A 1 210 ? 0.171 -21.391 7.984 1 98.5 210 PRO A N 1
ATOM 1580 C CA . PRO A 1 210 ? -0.868 -20.375 7.848 1 98.5 210 PRO A CA 1
ATOM 1581 C C . PRO A 1 210 ? -1.809 -20.328 9.047 1 98.5 210 PRO A C 1
ATOM 1583 O O . PRO A 1 210 ? -1.768 -21.203 9.906 1 98.5 210 PRO A O 1
ATOM 1586 N N . ASP A 1 211 ? -2.602 -19.25 9.227 1 98.5 211 ASP A N 1
ATOM 1587 C CA . ASP A 1 211 ? -3.551 -19.141 10.328 1 98.5 211 ASP A CA 1
ATOM 1588 C C . ASP A 1 211 ? -4.633 -20.219 10.242 1 98.5 211 ASP A C 1
ATOM 1590 O O . ASP A 1 211 ? -5.133 -20.672 11.266 1 98.5 211 ASP A O 1
ATOM 1594 N N . CYS A 1 212 ? -5.008 -20.594 8.992 1 98.25 212 CYS A N 1
ATOM 1595 C CA . CYS A 1 212 ? -6 -21.625 8.719 1 98.25 212 CYS A CA 1
ATOM 1596 C C . CYS A 1 212 ? -5.641 -22.406 7.461 1 98.25 212 CYS A C 1
ATOM 1598 O O . CYS A 1 212 ? -5.07 -21.859 6.523 1 98.25 212 CYS A O 1
ATOM 1600 N N . ILE A 1 213 ? -5.938 -23.625 7.504 1 98.5 213 ILE A N 1
ATOM 1601 C CA . ILE A 1 213 ? -5.75 -24.5 6.348 1 98.5 213 ILE A CA 1
ATOM 1602 C C . ILE A 1 213 ? -7.105 -25 5.859 1 98.5 213 ILE A C 1
ATOM 1604 O O . ILE A 1 213 ? -7.922 -25.469 6.656 1 98.5 213 ILE A O 1
ATOM 1608 N N . LEU A 1 214 ? -7.379 -24.891 4.609 1 98.12 214 LEU A N 1
ATOM 1609 C CA . LEU A 1 214 ? -8.633 -25.359 4.031 1 98.12 214 LEU A CA 1
ATOM 1610 C C . LEU A 1 214 ? -8.375 -26.328 2.883 1 98.12 214 LEU A C 1
ATOM 1612 O O . LEU A 1 214 ? -7.453 -26.125 2.094 1 98.12 214 LEU A O 1
ATOM 1616 N N . THR A 1 215 ? -9.242 -27.266 2.744 1 97.81 215 THR A N 1
ATOM 1617 C CA . THR A 1 215 ? -9.195 -28.219 1.635 1 97.81 215 THR A CA 1
ATOM 1618 C C . THR A 1 215 ? -10.281 -27.891 0.607 1 97.81 215 THR A C 1
ATOM 1620 O O . THR A 1 215 ? -10.141 -28.234 -0.571 1 97.81 215 THR A O 1
ATOM 1623 N N . ASN A 1 216 ? -11.344 -27.281 1.121 1 97.69 216 ASN A N 1
ATOM 1624 C CA . ASN A 1 216 ? -12.422 -26.828 0.256 1 97.69 216 ASN A CA 1
ATOM 1625 C C . ASN A 1 216 ? -12.539 -25.297 0.261 1 97.69 216 ASN A C 1
ATOM 1627 O O . ASN A 1 216 ? -12.586 -24.688 1.325 1 97.69 216 ASN A O 1
ATOM 1631 N N . PHE A 1 217 ? -12.617 -24.734 -0.915 1 98.38 217 PHE A N 1
ATOM 1632 C CA . PHE A 1 217 ? -12.648 -23.281 -1.047 1 98.38 217 PHE A CA 1
ATOM 1633 C C . PHE A 1 217 ? -13.859 -22.703 -0.33 1 98.38 217 PHE A C 1
ATOM 1635 O O . PHE A 1 217 ? -13.773 -21.625 0.285 1 98.38 217 PHE A O 1
ATOM 1642 N N . SER A 1 218 ? -14.93 -23.406 -0.327 1 97.81 218 SER A N 1
ATOM 1643 C CA . SER A 1 218 ? -16.188 -22.891 0.198 1 97.81 218 SER A CA 1
ATOM 1644 C C . SER A 1 218 ? -16.141 -22.734 1.714 1 97.81 218 SER A C 1
ATOM 1646 O O . SER A 1 218 ? -16.938 -22 2.297 1 97.81 218 SER A O 1
ATOM 1648 N N . ASP A 1 219 ? -15.195 -23.438 2.387 1 97.69 219 ASP A N 1
ATOM 1649 C CA . ASP A 1 219 ? -15.062 -23.344 3.836 1 97.69 219 ASP A CA 1
ATOM 1650 C C . ASP A 1 219 ? -14.57 -21.953 4.25 1 97.69 219 ASP A C 1
ATOM 1652 O O . ASP A 1 219 ? -14.586 -21.609 5.434 1 97.69 219 ASP A O 1
ATOM 1656 N N . LEU A 1 220 ? -14.172 -21.125 3.268 1 97.94 220 LEU A N 1
ATOM 1657 C CA . LEU A 1 220 ? -13.766 -19.75 3.518 1 97.94 220 LEU A CA 1
ATOM 1658 C C . LEU A 1 220 ? -14.883 -18.969 4.184 1 97.94 220 LEU A C 1
ATOM 1660 O O . LEU A 1 220 ? -14.625 -18.125 5.051 1 97.94 220 LEU A O 1
ATOM 1664 N N . LEU A 1 221 ? -16.125 -19.266 3.793 1 97.19 221 LEU A N 1
ATOM 1665 C CA . LEU A 1 221 ? -17.281 -18.547 4.332 1 97.19 221 LEU A CA 1
ATOM 1666 C C . LEU A 1 221 ? -17.359 -18.688 5.848 1 97.19 221 LEU A C 1
ATOM 1668 O O . LEU A 1 221 ? -17.344 -17.703 6.578 1 97.19 221 LEU A O 1
ATOM 1672 N N . SER A 1 222 ? -17.266 -19.938 6.312 1 96.19 222 SER A N 1
ATOM 1673 C CA . SER A 1 222 ? -17.344 -20.172 7.754 1 96.19 222 SER A CA 1
ATOM 1674 C C . SER A 1 222 ? -16.094 -19.672 8.469 1 96.19 222 SER A C 1
ATOM 1676 O O . SER A 1 222 ? -16.172 -19.25 9.625 1 96.19 222 SER A O 1
ATOM 1678 N N . THR A 1 223 ? -14.969 -19.734 7.77 1 97.19 223 THR A N 1
ATOM 1679 C CA . THR A 1 223 ? -13.703 -19.281 8.336 1 97.19 223 THR A CA 1
ATOM 1680 C C . THR A 1 223 ? -13.758 -17.812 8.711 1 97.19 223 THR A C 1
ATOM 1682 O O . THR A 1 223 ? -13.094 -17.375 9.648 1 97.19 223 THR A O 1
ATOM 1685 N N . ILE A 1 224 ? -14.609 -16.969 7.984 1 97.06 224 ILE A N 1
ATOM 1686 C CA . ILE A 1 224 ? -14.68 -15.547 8.289 1 97.06 224 ILE A CA 1
ATOM 1687 C C . ILE A 1 224 ? -16.031 -15.227 8.922 1 97.06 224 ILE A C 1
ATOM 1689 O O . ILE A 1 224 ? -16.484 -14.078 8.898 1 97.06 224 ILE A O 1
ATOM 1693 N N . GLY A 1 225 ? -16.781 -16.266 9.359 1 94.75 225 GLY A N 1
ATOM 1694 C CA . GLY A 1 225 ? -17.984 -16.078 10.172 1 94.75 225 GLY A CA 1
ATOM 1695 C C . GLY A 1 225 ? -19.25 -15.961 9.352 1 94.75 225 GLY A C 1
ATOM 1696 O O . GLY A 1 225 ? -20.281 -15.5 9.859 1 94.75 225 GLY A O 1
ATOM 1697 N N . LEU A 1 226 ? -19.172 -16.25 8.125 1 94.06 226 LEU A N 1
ATOM 1698 C CA . LEU A 1 226 ? -20.359 -16.219 7.285 1 94.06 226 LEU A CA 1
ATOM 1699 C C . LEU A 1 226 ? -20.984 -17.609 7.191 1 94.06 226 LEU A C 1
ATOM 1701 O O . LEU A 1 226 ? -20.312 -18.609 7.395 1 94.06 226 LEU A O 1
ATOM 1705 N N . PRO A 1 227 ? -22.266 -17.672 6.879 1 90.44 227 PRO A N 1
ATOM 1706 C CA . PRO A 1 227 ? -22.922 -18.969 6.734 1 90.44 227 PRO A CA 1
ATOM 1707 C C . PRO A 1 227 ? -22.391 -19.766 5.551 1 90.44 227 PRO A C 1
ATOM 1709 O O . PRO A 1 227 ? -22.062 -19.203 4.504 1 90.44 227 PRO A O 1
ATOM 1712 N N . SER A 1 228 ? -22.375 -21.047 5.781 1 86.88 228 SER A N 1
ATOM 1713 C CA . SER A 1 228 ? -21.922 -21.938 4.711 1 86.88 228 SER A CA 1
ATOM 1714 C C . SER A 1 228 ? -22.953 -22 3.584 1 86.88 228 SER A C 1
ATOM 1716 O O . SER A 1 228 ? -24.109 -21.641 3.771 1 86.88 228 SER A O 1
ATOM 1718 N N . LEU A 1 229 ? -22.562 -22.344 2.41 1 84.19 229 LEU A N 1
ATOM 1719 C CA . LEU A 1 229 ? -23.453 -22.469 1.257 1 84.19 229 LEU A CA 1
ATOM 1720 C C . LEU A 1 229 ? -24.547 -23.5 1.521 1 84.19 229 LEU A C 1
ATOM 1722 O O . LEU A 1 229 ? -25.672 -23.359 1.04 1 84.19 229 LEU A O 1
ATOM 1726 N N . LYS A 1 230 ? -24.156 -24.562 2.135 1 74.31 230 LYS A N 1
ATOM 1727 C CA . LYS A 1 230 ? -25.125 -25.594 2.455 1 74.31 230 LYS A CA 1
ATOM 1728 C C . LYS A 1 230 ? -26.25 -25.047 3.324 1 74.31 230 LYS A C 1
ATOM 1730 O O . LYS A 1 230 ? -27.406 -25.422 3.16 1 74.31 230 LYS A O 1
ATOM 1735 N N . LEU A 1 231 ? -25.953 -24.234 4.129 1 67.38 231 LEU A N 1
ATOM 1736 C CA . LEU A 1 231 ? -26.938 -23.688 5.051 1 67.38 231 LEU A CA 1
ATOM 1737 C C . LEU A 1 231 ? -27.781 -22.625 4.367 1 67.38 231 LEU A C 1
ATOM 1739 O O . LEU A 1 231 ? -28.906 -22.328 4.812 1 67.38 231 LEU A O 1
ATOM 1743 N N . GLN A 1 232 ? -27.375 -22.203 3.273 1 58.12 232 GLN A N 1
ATOM 1744 C CA . GLN A 1 232 ? -28.125 -21.156 2.582 1 58.12 232 GLN A CA 1
ATOM 1745 C C . GLN A 1 232 ? -29.203 -21.766 1.692 1 58.12 232 GLN A C 1
ATOM 1747 O O . GLN A 1 232 ? -30.203 -21.109 1.394 1 58.12 232 GLN A O 1
ATOM 1752 N N . GLU A 1 233 ? -29.094 -22.938 1.253 1 56.88 233 GLU A N 1
ATOM 1753 C CA . GLU A 1 233 ? -30.109 -23.594 0.428 1 56.88 233 GLU A CA 1
ATOM 1754 C C . GLU A 1 233 ? -31.203 -24.203 1.288 1 56.88 233 GLU A C 1
ATOM 1756 O O . GLU A 1 233 ? -32.281 -24.578 0.778 1 56.88 233 GLU A O 1
ATOM 1761 N N . ALA A 1 234 ? -31.203 -24.125 2.738 1 46.12 234 ALA A N 1
ATOM 1762 C CA . ALA A 1 234 ? -32.281 -24.719 3.547 1 46.12 234 ALA A CA 1
ATOM 1763 C C . ALA A 1 234 ? -33.219 -23.641 4.062 1 46.12 234 ALA A C 1
ATOM 1765 O O . ALA A 1 234 ? -32.812 -22.516 4.332 1 46.12 234 ALA A O 1
ATOM 1766 N N . MET B 1 1 ? 25.234 11.906 23.562 1 36.19 1 MET B N 1
ATOM 1767 C CA . MET B 1 1 ? 24.688 10.562 23.406 1 36.19 1 MET B CA 1
ATOM 1768 C C . MET B 1 1 ? 24.594 10.18 21.938 1 36.19 1 MET B C 1
ATOM 1770 O O . MET B 1 1 ? 24.297 11.023 21.094 1 36.19 1 MET B O 1
ATOM 1774 N N . ALA B 1 2 ? 25.188 9.125 21.531 1 43.69 2 ALA B N 1
ATOM 1775 C CA . ALA B 1 2 ? 25.375 8.773 20.141 1 43.69 2 ALA B CA 1
ATOM 1776 C C . ALA B 1 2 ? 24.047 8.781 19.391 1 43.69 2 ALA B C 1
ATOM 1778 O O . ALA B 1 2 ? 23.062 8.195 19.844 1 43.69 2 ALA B O 1
ATOM 1779 N N . SER B 1 3 ? 23.766 9.914 18.625 1 64.38 3 SER B N 1
ATOM 1780 C CA . SER B 1 3 ? 22.547 9.992 17.828 1 64.38 3 SER B CA 1
ATOM 1781 C C . SER B 1 3 ? 22.203 8.648 17.188 1 64.38 3 SER B C 1
ATOM 1783 O O . SER B 1 3 ? 23.094 7.953 16.688 1 64.38 3 SER B O 1
ATOM 1785 N N . LYS B 1 4 ? 21.125 7.969 17.609 1 82.38 4 LYS B N 1
ATOM 1786 C CA . LYS B 1 4 ? 20.656 6.676 17.125 1 82.38 4 LYS B CA 1
ATOM 1787 C C . LYS B 1 4 ? 20.594 6.645 15.602 1 82.38 4 LYS B C 1
ATOM 1789 O O . LYS B 1 4 ? 20.062 7.566 14.977 1 82.38 4 LYS B O 1
ATOM 1794 N N . VAL B 1 5 ? 21.484 5.77 15.016 1 93.5 5 VAL B N 1
ATOM 1795 C CA . VAL B 1 5 ? 21.453 5.59 13.562 1 93.5 5 VAL B CA 1
ATOM 1796 C C . VAL B 1 5 ? 20.453 4.496 13.195 1 93.5 5 VAL B C 1
ATOM 1798 O O . VAL B 1 5 ? 20.5 3.391 13.734 1 93.5 5 VAL B O 1
ATOM 1801 N N . LEU B 1 6 ? 19.469 4.855 12.422 1 95.94 6 LEU B N 1
ATOM 1802 C CA . LEU B 1 6 ? 18.531 3.885 11.891 1 95.94 6 LEU B CA 1
ATOM 1803 C C . LEU B 1 6 ? 19.109 3.139 10.703 1 95.94 6 LEU B C 1
ATOM 1805 O O . LEU B 1 6 ? 19.531 3.76 9.719 1 95.94 6 LEU B O 1
ATOM 1809 N N . LYS B 1 7 ? 19.156 1.842 10.758 1 95.19 7 LYS B N 1
ATOM 1810 C CA . LYS B 1 7 ? 19.781 1.023 9.727 1 95.19 7 LYS B CA 1
ATOM 1811 C C . LYS B 1 7 ? 18.734 0.453 8.766 1 95.19 7 LYS B C 1
ATOM 1813 O O . LYS B 1 7 ? 17.562 0.325 9.125 1 95.19 7 LYS B O 1
ATOM 1818 N N . GLY B 1 8 ? 19.234 0.211 7.57 1 96.38 8 GLY B N 1
ATOM 1819 C CA . GLY B 1 8 ? 18.422 -0.545 6.629 1 96.38 8 GLY B CA 1
ATOM 1820 C C . GLY B 1 8 ? 17.391 0.301 5.922 1 96.38 8 GLY B C 1
ATOM 1821 O O . GLY B 1 8 ? 16.484 -0.23 5.281 1 96.38 8 GLY B O 1
ATOM 1822 N N . ILE B 1 9 ? 17.484 1.646 6.027 1 98.19 9 ILE B N 1
ATOM 1823 C CA . ILE B 1 9 ? 16.516 2.531 5.387 1 98.19 9 ILE B CA 1
ATOM 1824 C C . ILE B 1 9 ? 16.766 2.562 3.881 1 98.19 9 ILE B C 1
ATOM 1826 O O . ILE B 1 9 ? 17.891 2.807 3.436 1 98.19 9 ILE B O 1
ATOM 1830 N N . ARG B 1 10 ? 15.656 2.373 3.164 1 98.19 10 ARG B N 1
ATOM 1831 C CA . ARG B 1 10 ? 15.773 2.312 1.711 1 98.19 10 ARG B CA 1
ATOM 1832 C C . ARG B 1 10 ? 14.883 3.352 1.043 1 98.19 10 ARG B C 1
ATOM 1834 O O . ARG B 1 10 ? 14.969 3.566 -0.168 1 98.19 10 ARG B O 1
ATOM 1841 N N . ALA B 1 11 ? 14.062 4.031 1.774 1 98.81 11 ALA B N 1
ATOM 1842 C CA . ALA B 1 11 ? 13.227 5.137 1.325 1 98.81 11 ALA B CA 1
ATOM 1843 C C . ALA B 1 11 ? 12.781 6.004 2.502 1 98.81 11 ALA B C 1
ATOM 1845 O O . ALA B 1 11 ? 12.758 5.539 3.645 1 98.81 11 ALA B O 1
ATOM 1846 N N . ILE B 1 12 ? 12.469 7.227 2.238 1 98.94 12 ILE B N 1
ATOM 1847 C CA . ILE B 1 12 ? 11.953 8.141 3.25 1 98.94 12 ILE B CA 1
ATOM 1848 C C . ILE B 1 12 ? 10.648 8.766 2.768 1 98.94 12 ILE B C 1
ATOM 1850 O O . ILE B 1 12 ? 10.547 9.203 1.616 1 98.94 12 ILE B O 1
ATOM 1854 N N . ALA B 1 13 ? 9.633 8.742 3.551 1 98.94 13 ALA B N 1
ATOM 1855 C CA . ALA B 1 13 ? 8.406 9.492 3.314 1 98.94 13 ALA B CA 1
ATOM 1856 C C . ALA B 1 13 ? 8.234 10.609 4.344 1 98.94 13 ALA B C 1
ATOM 1858 O O . ALA B 1 13 ? 8.547 10.422 5.523 1 98.94 13 ALA B O 1
ATOM 1859 N N . PHE B 1 14 ? 7.734 11.719 3.891 1 99 14 PHE B N 1
ATOM 1860 C CA . PHE B 1 14 ? 7.605 12.906 4.73 1 99 14 PHE B CA 1
ATOM 1861 C C . PHE B 1 14 ? 6.152 13.359 4.816 1 99 14 PHE B C 1
ATOM 1863 O O . PHE B 1 14 ? 5.43 13.32 3.82 1 99 14 PHE B O 1
ATOM 1870 N N . ASP B 1 15 ? 5.754 13.789 5.996 1 98.94 15 ASP B N 1
ATOM 1871 C CA . ASP B 1 15 ? 4.641 14.727 6.078 1 98.94 15 ASP B CA 1
ATOM 1872 C C . ASP B 1 15 ? 4.988 16.062 5.418 1 98.94 15 ASP B C 1
ATOM 1874 O O . ASP B 1 15 ? 6.156 16.328 5.129 1 98.94 15 ASP B O 1
ATOM 1878 N N . LEU B 1 16 ? 3.969 16.844 5.137 1 98.88 16 LEU B N 1
ATOM 1879 C CA . LEU B 1 16 ? 4.211 18.109 4.43 1 98.88 16 LEU B CA 1
ATOM 1880 C C . LEU B 1 16 ? 4.07 19.297 5.375 1 98.88 16 LEU B C 1
ATOM 1882 O O . LEU B 1 16 ? 5.066 19.906 5.754 1 98.88 16 LEU B O 1
ATOM 1886 N N . ASP B 1 17 ? 2.867 19.562 5.883 1 98.75 17 ASP B N 1
ATOM 1887 C CA . ASP B 1 17 ? 2.598 20.703 6.758 1 98.75 17 ASP B CA 1
ATOM 1888 C C . ASP B 1 17 ? 3.191 20.484 8.148 1 98.75 17 ASP B C 1
ATOM 1890 O O . ASP B 1 17 ? 2.881 19.5 8.805 1 98.75 17 ASP B O 1
ATOM 1894 N N . GLY B 1 18 ? 4.047 21.391 8.531 1 98.5 18 GLY B N 1
ATOM 1895 C CA . GLY B 1 18 ? 4.676 21.281 9.844 1 98.5 18 GLY B CA 1
ATOM 1896 C C . GLY B 1 18 ? 5.949 20.469 9.828 1 98.5 18 GLY B C 1
ATOM 1897 O O . GLY B 1 18 ? 6.684 20.438 10.812 1 98.5 18 GLY B O 1
ATOM 1898 N N . THR B 1 19 ? 6.203 19.812 8.688 1 98.88 19 THR B N 1
ATOM 1899 C CA . THR B 1 19 ? 7.383 18.969 8.539 1 98.88 19 THR B CA 1
ATOM 1900 C C . THR B 1 19 ? 8.352 19.562 7.52 1 98.88 19 THR B C 1
ATOM 1902 O O . THR B 1 19 ? 9.391 20.109 7.895 1 98.88 19 THR B O 1
ATOM 1905 N N . LEU B 1 20 ? 7.969 19.594 6.246 1 98.94 20 LEU B N 1
ATOM 1906 C CA . LEU B 1 20 ? 8.781 20.219 5.215 1 98.94 20 LEU B CA 1
ATOM 1907 C C . LEU B 1 20 ? 8.469 21.719 5.109 1 98.94 20 LEU B C 1
ATOM 1909 O O . LEU B 1 20 ? 9.375 22.531 4.898 1 98.94 20 LEU B O 1
ATOM 1913 N N . VAL B 1 21 ? 7.211 22.062 5.344 1 98.88 21 VAL B N 1
ATOM 1914 C CA . VAL B 1 21 ? 6.715 23.406 5.016 1 98.88 21 VAL B CA 1
ATOM 1915 C C . VAL B 1 21 ? 6.074 24.031 6.25 1 98.88 21 VAL B C 1
ATOM 1917 O O . VAL B 1 21 ? 5.246 23.406 6.918 1 98.88 21 VAL B O 1
ATOM 1920 N N . ASP B 1 22 ? 6.496 25.219 6.586 1 98.56 22 ASP B N 1
ATOM 1921 C CA . ASP B 1 22 ? 5.719 26.062 7.477 1 98.56 22 ASP B CA 1
ATOM 1922 C C . ASP B 1 22 ? 4.551 26.719 6.738 1 98.56 22 ASP B C 1
ATOM 1924 O O . ASP B 1 22 ? 4.707 27.766 6.121 1 98.56 22 ASP B O 1
ATOM 1928 N N . SER B 1 23 ? 3.414 26.109 6.848 1 98.19 23 SER B N 1
ATOM 1929 C CA . SER B 1 23 ? 2.242 26.484 6.059 1 98.19 23 SER B CA 1
ATOM 1930 C C . SER B 1 23 ? 1.199 27.188 6.918 1 98.19 23 SER B C 1
ATOM 1932 O O . SER B 1 23 ? 0.126 27.547 6.43 1 98.19 23 SER B O 1
ATOM 1934 N N . ALA B 1 24 ? 1.456 27.438 8.164 1 97.19 24 ALA B N 1
ATOM 1935 C CA . ALA B 1 24 ? 0.478 27.969 9.109 1 97.19 24 ALA B CA 1
ATOM 1936 C C . ALA B 1 24 ? -0.037 29.328 8.656 1 97.19 24 ALA B C 1
ATOM 1938 O O . ALA B 1 24 ? -1.226 29.625 8.797 1 97.19 24 ALA B O 1
ATOM 1939 N N . GLY B 1 25 ? 0.88 30.188 8.188 1 98 25 GLY B N 1
ATOM 1940 C CA . GLY B 1 25 ? 0.473 31.516 7.73 1 98 25 GLY B CA 1
ATOM 1941 C C . GLY B 1 25 ? -0.557 31.469 6.621 1 98 25 GLY B C 1
ATOM 1942 O O . GLY B 1 25 ? -1.596 32.125 6.699 1 98 25 GLY B O 1
ATOM 1943 N N . GLY B 1 26 ? -0.271 30.672 5.551 1 98.56 26 GLY B N 1
ATOM 1944 C CA . GLY B 1 26 ? -1.199 30.531 4.438 1 98.56 26 GLY B CA 1
ATOM 1945 C C . GLY B 1 26 ? -2.518 29.906 4.836 1 98.56 26 GLY B C 1
ATOM 1946 O O . GLY B 1 26 ? -3.582 30.328 4.387 1 98.56 26 GLY B O 1
ATOM 1947 N N . LEU B 1 27 ? -2.447 28.859 5.684 1 98.69 27 LEU B N 1
ATOM 1948 C CA . LEU B 1 27 ? -3.648 28.203 6.184 1 98.69 27 LEU B CA 1
ATOM 1949 C C . LEU B 1 27 ? -4.5 29.172 7 1 98.69 27 LEU B C 1
ATOM 1951 O O . LEU B 1 27 ? -5.715 29.25 6.809 1 98.69 27 LEU B O 1
ATOM 1955 N N . ALA B 1 28 ? -3.836 29.922 7.875 1 98.69 28 ALA B N 1
ATOM 1956 C CA . ALA B 1 28 ? -4.543 30.875 8.734 1 98.69 28 ALA B CA 1
ATOM 1957 C C . ALA B 1 28 ? -5.195 31.984 7.918 1 98.69 28 ALA B C 1
ATOM 1959 O O . ALA B 1 28 ? -6.344 32.344 8.172 1 98.69 28 ALA B O 1
ATOM 1960 N N . ASP B 1 29 ? -4.484 32.5 6.949 1 98.81 29 ASP B N 1
ATOM 1961 C CA . ASP B 1 29 ? -5.023 33.562 6.102 1 98.81 29 ASP B CA 1
ATOM 1962 C C . ASP B 1 29 ? -6.297 33.094 5.395 1 98.81 29 ASP B C 1
ATOM 1964 O O . ASP B 1 29 ? -7.309 33.812 5.414 1 98.81 29 ASP B O 1
ATOM 1968 N N . ALA B 1 30 ? -6.254 31.938 4.816 1 98.88 30 ALA B N 1
ATOM 1969 C CA . ALA B 1 30 ? -7.398 31.406 4.078 1 98.88 30 ALA B CA 1
ATOM 1970 C C . ALA B 1 30 ? -8.578 31.141 5.016 1 98.88 30 ALA B C 1
ATOM 1972 O O . ALA B 1 30 ? -9.711 31.516 4.723 1 98.88 30 ALA B O 1
ATOM 1973 N N . LEU B 1 31 ? -8.258 30.469 6.16 1 98.88 31 LEU B N 1
ATOM 1974 C CA . LEU B 1 31 ? -9.32 30.125 7.098 1 98.88 31 LEU B CA 1
ATOM 1975 C C . LEU B 1 31 ? -9.938 31.391 7.703 1 98.88 31 LEU B C 1
ATOM 1977 O O . LEU B 1 31 ? -11.164 31.469 7.848 1 98.88 31 LEU B O 1
ATOM 1981 N N . ASP B 1 32 ? -9.133 32.406 8.055 1 98.88 32 ASP B N 1
ATOM 1982 C CA . ASP B 1 32 ? -9.633 33.656 8.609 1 98.88 32 ASP B CA 1
ATOM 1983 C C . ASP B 1 32 ? -10.539 34.375 7.609 1 98.88 32 ASP B C 1
ATOM 1985 O O . ASP B 1 32 ? -11.602 34.875 7.977 1 98.88 32 ASP B O 1
ATOM 1989 N N . GLN B 1 33 ? -10.125 34.375 6.355 1 98.81 33 GLN B N 1
ATOM 1990 C CA . GLN B 1 33 ? -10.961 35.031 5.336 1 98.81 33 GLN B CA 1
ATOM 1991 C C . GLN B 1 33 ? -12.297 34.312 5.191 1 98.81 33 GLN B C 1
ATOM 1993 O O . GLN B 1 33 ? -13.336 34.938 5.043 1 98.81 33 GLN B O 1
ATOM 1998 N N . ALA B 1 34 ? -12.266 32.969 5.223 1 98.81 34 ALA B N 1
ATOM 1999 C CA . ALA B 1 34 ? -13.492 32.188 5.141 1 98.81 34 ALA B CA 1
ATOM 2000 C C . ALA B 1 34 ? -14.406 32.469 6.324 1 98.81 34 ALA B C 1
ATOM 2002 O O . ALA B 1 34 ? -15.617 32.656 6.148 1 98.81 34 ALA B O 1
ATOM 2003 N N . LEU B 1 35 ? -13.812 32.5 7.562 1 98.62 35 LEU B N 1
ATOM 2004 C CA . LEU B 1 35 ? -14.586 32.781 8.773 1 98.62 35 LEU B CA 1
ATOM 2005 C C . LEU B 1 35 ? -15.195 34.188 8.711 1 98.62 35 LEU B C 1
ATOM 2007 O O . LEU B 1 35 ? -16.391 34.344 8.953 1 98.62 35 LEU B O 1
ATOM 2011 N N . LEU B 1 36 ? -14.422 35.156 8.32 1 98.56 36 LEU B N 1
ATOM 2012 C CA . LEU B 1 36 ? -14.891 36.531 8.227 1 98.56 36 LEU B CA 1
ATOM 2013 C C . LEU B 1 36 ? -16.031 36.656 7.215 1 98.56 36 LEU B C 1
ATOM 2015 O O . LEU B 1 36 ? -17 37.375 7.453 1 98.56 36 LEU B O 1
ATOM 2019 N N . ALA B 1 37 ? -15.891 35.938 6.098 1 98.38 37 ALA B N 1
ATOM 2020 C CA . ALA B 1 37 ? -16.922 35.969 5.07 1 98.38 37 ALA B CA 1
ATOM 2021 C C . ALA B 1 37 ? -18.25 35.438 5.609 1 98.38 37 ALA B C 1
ATOM 2023 O O . ALA B 1 37 ? -19.312 35.781 5.113 1 98.38 37 ALA B O 1
ATOM 2024 N N . LYS B 1 38 ? -18.203 34.594 6.625 1 97.69 38 LYS B N 1
ATOM 2025 C CA . LYS B 1 38 ? -19.391 34 7.234 1 97.69 38 LYS B CA 1
ATOM 2026 C C . LYS B 1 38 ? -19.844 34.812 8.445 1 97.69 38 LYS B C 1
ATOM 2028 O O . LYS B 1 38 ? -20.734 34.375 9.188 1 97.69 38 LYS B O 1
ATOM 2033 N N . GLY B 1 39 ? -19.109 35.969 8.68 1 97.5 39 GLY B N 1
ATOM 2034 C CA . GLY B 1 39 ? -19.453 36.812 9.805 1 97.5 39 GLY B CA 1
ATOM 2035 C C . GLY B 1 39 ? -18.906 36.312 11.125 1 97.5 39 GLY B C 1
ATOM 2036 O O . GLY B 1 39 ? -19.422 36.656 12.195 1 97.5 39 GLY B O 1
ATOM 2037 N N . LEU B 1 40 ? -17.969 35.438 11.07 1 98.06 40 LEU B N 1
ATOM 2038 C CA . LEU B 1 40 ? -17.344 34.875 12.266 1 98.06 40 LEU B CA 1
ATOM 2039 C C . LEU B 1 40 ? -15.992 35.531 12.531 1 98.06 40 LEU B C 1
ATOM 2041 O O . LEU B 1 40 ? -15.391 36.125 11.633 1 98.06 40 LEU B O 1
ATOM 2045 N N . PRO B 1 41 ? -15.477 35.469 13.734 1 98.06 41 PRO B N 1
ATOM 2046 C CA . PRO B 1 41 ? -14.18 36.062 14.047 1 98.06 41 PRO B CA 1
ATOM 2047 C C . PRO B 1 41 ? -13.016 35.312 13.414 1 98.06 41 PRO B C 1
ATOM 2049 O O . PRO B 1 41 ? -13.07 34.094 13.289 1 98.06 41 PRO B O 1
ATOM 2052 N N . ALA B 1 42 ? -11.961 36.031 13.094 1 98.5 42 ALA B N 1
ATOM 2053 C CA . ALA B 1 42 ? -10.727 35.375 12.648 1 98.5 42 ALA B CA 1
ATOM 2054 C C . ALA B 1 42 ? -10.07 34.594 13.781 1 98.5 42 ALA B C 1
ATOM 2056 O O . ALA B 1 42 ? -10.055 35.031 14.93 1 98.5 42 ALA B O 1
ATOM 2057 N N . ALA B 1 43 ? -9.594 33.469 13.516 1 98.19 43 ALA B N 1
ATOM 2058 C CA . ALA B 1 43 ? -9 32.594 14.523 1 98.19 43 ALA B CA 1
ATOM 2059 C C . ALA B 1 43 ? -7.559 32.969 14.812 1 98.19 43 ALA B C 1
ATOM 2061 O O . ALA B 1 43 ? -7.16 33.094 15.977 1 98.19 43 ALA B O 1
ATOM 2062 N N . GLY B 1 44 ? -6.824 33.312 13.641 1 98.19 44 GLY B N 1
ATOM 2063 C CA . GLY B 1 44 ? -5.418 33.656 13.781 1 98.19 44 GLY B CA 1
ATOM 2064 C C . GLY B 1 44 ? -4.496 32.438 13.617 1 98.19 44 GLY B C 1
ATOM 2065 O O . GLY B 1 44 ? -4.914 31.312 13.805 1 98.19 44 GLY B O 1
ATOM 2066 N N . LYS B 1 45 ? -3.213 32.719 13.344 1 97.69 45 LYS B N 1
ATOM 2067 C CA . LYS B 1 45 ? -2.203 31.719 12.953 1 97.69 45 LYS B CA 1
ATOM 2068 C C . LYS B 1 45 ? -1.957 30.719 14.07 1 97.69 45 LYS B C 1
ATOM 2070 O O . LYS B 1 45 ? -1.854 29.516 13.812 1 97.69 45 LYS B O 1
ATOM 2075 N N . GLU B 1 46 ? -1.886 31.156 15.297 1 96.81 46 GLU B N 1
ATOM 2076 C CA . GLU B 1 46 ? -1.556 30.297 16.422 1 96.81 46 GLU B CA 1
ATOM 2077 C C . GLU B 1 46 ? -2.617 29.219 16.625 1 96.81 46 GLU B C 1
ATOM 2079 O O . GLU B 1 46 ? -2.291 28.047 16.781 1 96.81 46 GLU B O 1
ATOM 2084 N N . ARG B 1 47 ? -3.854 29.609 16.578 1 97.25 47 ARG B N 1
ATOM 2085 C CA . ARG B 1 47 ? -4.945 28.656 16.75 1 97.25 47 ARG B CA 1
ATOM 2086 C C . ARG B 1 47 ? -5.012 27.703 15.555 1 97.25 47 ARG B C 1
ATOM 2088 O O . ARG B 1 47 ? -5.191 26.484 15.734 1 97.25 47 ARG B O 1
ATOM 2095 N N . VAL B 1 48 ? -4.871 28.25 14.375 1 97.81 48 VAL B N 1
ATOM 2096 C CA . VAL B 1 48 ? -4.953 27.422 13.172 1 97.81 48 VAL B CA 1
ATOM 2097 C C . VAL B 1 48 ? -3.85 26.375 13.188 1 97.81 48 VAL B C 1
ATOM 2099 O O . VAL B 1 48 ? -4.094 25.203 12.867 1 97.81 48 VAL B O 1
ATOM 2102 N N . ALA B 1 49 ? -2.648 26.781 13.594 1 96.94 49 ALA B N 1
ATOM 2103 C CA . ALA B 1 49 ? -1.54 25.828 13.68 1 96.94 49 ALA B CA 1
ATOM 2104 C C . ALA B 1 49 ? -1.89 24.656 14.602 1 96.94 49 ALA B C 1
ATOM 2106 O O . ALA B 1 49 ? -1.485 23.531 14.352 1 96.94 49 ALA B O 1
ATOM 2107 N N . ALA B 1 50 ? -2.682 24.906 15.625 1 96.19 50 ALA B N 1
ATOM 2108 C CA . ALA B 1 50 ? -3.068 23.875 16.578 1 96.19 50 ALA B CA 1
ATOM 2109 C C . ALA B 1 50 ? -4.168 22.969 16.016 1 96.19 50 ALA B C 1
ATOM 2111 O O . ALA B 1 50 ? -4.449 21.906 16.547 1 96.19 50 ALA B O 1
ATOM 2112 N N . TRP B 1 51 ? -4.785 23.438 14.922 1 97.19 51 TRP B N 1
ATOM 2113 C CA . TRP B 1 51 ? -5.902 22.703 14.352 1 97.19 51 TRP B CA 1
ATOM 2114 C C . TRP B 1 51 ? -5.449 21.875 13.148 1 97.19 51 TRP B C 1
ATOM 2116 O O . TRP B 1 51 ? -6.223 21.078 12.602 1 97.19 51 TRP B O 1
ATOM 2126 N N . VAL B 1 52 ? -4.141 22.047 12.727 1 96.56 52 VAL B N 1
ATOM 2127 C CA . VAL B 1 52 ? -3.604 21.406 11.539 1 96.56 52 VAL B CA 1
ATOM 2128 C C . VAL B 1 52 ? -3.211 19.969 11.867 1 96.56 52 VAL B C 1
ATOM 2130 O O . VAL B 1 52 ? -2.609 19.703 12.914 1 96.56 52 VAL B O 1
ATOM 2133 N N . GLY B 1 53 ? -3.615 18.938 11 1 95.25 53 GLY B N 1
ATOM 2134 C CA . GLY B 1 53 ? -3.107 17.594 11.172 1 95.25 53 GLY B CA 1
ATOM 2135 C C . GLY B 1 53 ? -4.074 16.531 10.688 1 95.25 53 GLY B C 1
ATOM 2136 O O . GLY B 1 53 ? -3.662 15.422 10.336 1 95.25 53 GLY B O 1
ATOM 2137 N N . ASN B 1 54 ? -5.363 16.828 10.672 1 96.56 54 ASN B N 1
ATOM 2138 C CA . ASN B 1 54 ? -6.375 15.82 10.359 1 96.56 54 ASN B CA 1
ATOM 2139 C C . ASN B 1 54 ? -7.105 16.156 9.055 1 96.56 54 ASN B C 1
ATOM 2141 O O . ASN B 1 54 ? -8.18 15.609 8.789 1 96.56 54 ASN B O 1
ATOM 2145 N N . GLY B 1 55 ? -6.535 17.047 8.258 1 97.19 55 GLY B N 1
ATOM 2146 C CA . GLY B 1 55 ? -7.168 17.469 7.02 1 97.19 55 GLY B CA 1
ATOM 2147 C C . GLY B 1 55 ? -7.98 18.734 7.16 1 97.19 55 GLY B C 1
ATOM 2148 O O . GLY B 1 55 ? -8.305 19.156 8.273 1 97.19 55 GLY B O 1
ATOM 2149 N N . ALA B 1 56 ? -8.352 19.281 6.043 1 98.19 56 ALA B N 1
ATOM 2150 C CA . ALA B 1 56 ? -8.977 20.594 6 1 98.19 56 ALA B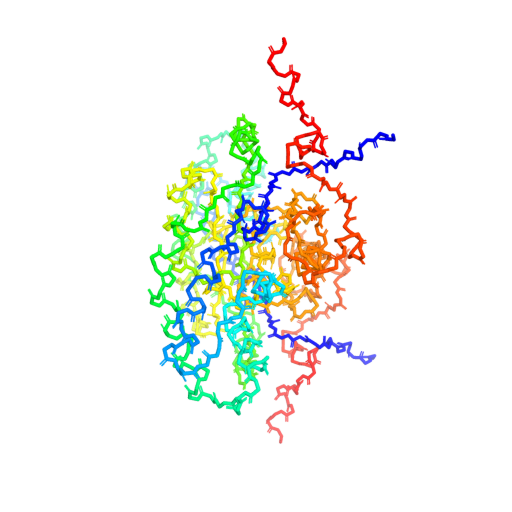 CA 1
ATOM 2151 C C . ALA B 1 56 ? -10.391 20.562 6.555 1 98.19 56 ALA B C 1
ATOM 2153 O O . ALA B 1 56 ? -10.852 21.516 7.188 1 98.19 56 ALA B O 1
ATOM 2154 N N . ASP B 1 57 ? -11.164 19.484 6.352 1 98.44 57 ASP B N 1
ATOM 2155 C CA . ASP B 1 57 ? -12.523 19.359 6.875 1 98.44 57 ASP B CA 1
ATOM 2156 C C . ASP B 1 57 ? -12.531 19.484 8.398 1 98.44 57 ASP B C 1
ATOM 2158 O O . ASP B 1 57 ? -13.344 20.219 8.969 1 98.44 57 ASP B O 1
ATOM 2162 N N . ILE B 1 58 ? -11.609 18.781 9 1 97.94 58 ILE B N 1
ATOM 2163 C CA . ILE B 1 58 ? -11.539 18.766 10.453 1 97.94 58 ILE B CA 1
ATOM 2164 C C . ILE B 1 58 ? -11.039 20.125 10.953 1 97.94 58 ILE B C 1
ATOM 2166 O O . ILE B 1 58 ? -11.523 20.641 11.961 1 97.94 58 ILE B O 1
ATOM 2170 N N . MET B 1 59 ? -10.086 20.719 10.25 1 98 59 MET B N 1
ATOM 2171 C CA . MET B 1 59 ? -9.617 22.047 10.602 1 98 59 MET B CA 1
ATOM 2172 C C . MET B 1 59 ? -10.773 23.047 10.609 1 98 59 MET B C 1
ATOM 2174 O O . MET B 1 59 ? -10.93 23.812 11.562 1 98 59 MET B O 1
ATOM 2178 N N . VAL B 1 60 ? -11.617 22.984 9.562 1 98.69 60 VAL B N 1
ATOM 2179 C CA . VAL B 1 60 ? -12.758 23.891 9.453 1 98.69 60 VAL B CA 1
ATOM 2180 C C . VAL B 1 60 ? -13.75 23.594 10.57 1 98.69 60 VAL B C 1
ATOM 2182 O O . VAL B 1 60 ? -14.297 24.531 11.18 1 98.69 60 VAL B O 1
ATOM 2185 N N . GLU B 1 61 ? -13.969 22.328 10.828 1 98.56 61 GLU B N 1
ATOM 2186 C CA . GLU B 1 61 ? -14.867 21.938 11.906 1 98.56 61 GLU B CA 1
ATOM 2187 C C . GLU B 1 61 ? -14.391 22.5 13.25 1 98.56 61 GLU B C 1
ATOM 2189 O O . GLU B 1 61 ? -15.195 23.031 14.023 1 98.56 61 GLU B O 1
ATOM 2194 N N . ARG B 1 62 ? -13.109 22.422 13.531 1 97.75 62 ARG B N 1
ATOM 2195 C CA . ARG B 1 62 ? -12.539 22.938 14.773 1 97.75 62 ARG B CA 1
ATOM 2196 C C . ARG B 1 62 ? -12.695 24.438 14.859 1 97.75 62 ARG B C 1
ATOM 2198 O O . ARG B 1 62 ? -13.008 24.984 15.93 1 97.75 62 ARG B O 1
ATOM 2205 N N . ALA B 1 63 ? -12.5 25.109 13.766 1 98.5 63 ALA B N 1
ATOM 2206 C CA . ALA B 1 63 ? -12.633 26.562 13.727 1 98.5 63 ALA B CA 1
ATOM 2207 C C . ALA B 1 63 ? -14.07 27 14.023 1 98.5 63 ALA B C 1
ATOM 2209 O O . ALA B 1 63 ? -14.297 27.906 14.812 1 98.5 63 ALA B O 1
ATOM 2210 N N . LEU B 1 64 ? -15.016 26.297 13.406 1 98.38 64 LEU B N 1
ATOM 2211 C CA . LEU B 1 64 ? -16.422 26.625 13.602 1 98.38 64 LEU B CA 1
ATOM 2212 C C . LEU B 1 64 ? -16.859 26.344 15.031 1 98.38 64 LEU B C 1
ATOM 2214 O O . LEU B 1 64 ? -17.641 27.094 15.617 1 98.38 64 LEU B O 1
ATOM 2218 N N . THR B 1 65 ? -16.344 25.234 15.562 1 97.88 65 THR B N 1
ATOM 2219 C CA . THR B 1 65 ? -16.625 24.906 16.953 1 97.88 65 THR B CA 1
ATOM 2220 C C . THR B 1 65 ? -16.062 25.969 17.891 1 97.88 65 THR B C 1
ATOM 2222 O O . THR B 1 65 ? -16.75 26.406 18.812 1 97.88 65 THR B O 1
ATOM 2225 N N . TRP B 1 66 ? -14.883 26.344 17.656 1 97.44 66 TRP B N 1
ATOM 2226 C CA . TRP B 1 66 ? -14.234 27.391 18.453 1 97.44 66 TRP B CA 1
ATOM 2227 C C . TRP B 1 66 ? -15.016 28.688 18.406 1 97.44 66 TRP B C 1
ATOM 2229 O O . TRP B 1 66 ? -15.164 29.375 19.406 1 97.44 66 TRP B O 1
ATOM 2239 N N . ALA B 1 67 ? -15.547 29.062 17.219 1 96.62 67 ALA B N 1
ATOM 2240 C CA . ALA B 1 67 ? -16.281 30.312 17.016 1 96.62 67 ALA B CA 1
ATOM 2241 C C . ALA B 1 67 ? -17.656 30.25 17.672 1 96.62 67 ALA B C 1
ATOM 2243 O O . ALA B 1 67 ? -18.438 31.188 17.562 1 96.62 67 ALA B O 1
ATOM 2244 N N . ARG B 1 68 ? -18 29.156 18.281 1 91.88 68 ARG B N 1
ATOM 2245 C CA . ARG B 1 68 ? -19.234 28.953 19.047 1 91.88 68 ARG B CA 1
ATOM 2246 C C . ARG B 1 68 ? -20.469 29.125 18.156 1 91.88 68 ARG B C 1
ATOM 2248 O O . ARG B 1 68 ? -21.453 29.734 18.578 1 91.88 68 ARG B O 1
ATOM 2255 N N . THR B 1 69 ? -20.344 28.75 17 1 89.62 69 THR B N 1
ATOM 2256 C CA . THR B 1 69 ? -21.5 28.719 16.094 1 89.62 69 THR B CA 1
ATOM 2257 C C . THR B 1 69 ? -22.109 27.328 16.031 1 89.62 69 THR B C 1
ATOM 2259 O O . THR B 1 69 ? -21.438 26.344 16.328 1 89.62 69 THR B O 1
ATOM 2262 N N . LYS B 1 70 ? -23.438 27.297 15.836 1 91.56 70 LYS B N 1
ATOM 2263 C CA . LYS B 1 70 ? -24.078 26.016 15.633 1 91.56 70 LYS B CA 1
ATOM 2264 C C . LYS B 1 70 ? -23.531 25.312 14.383 1 91.56 70 LYS B C 1
ATOM 2266 O O . LYS B 1 70 ? -23.75 25.797 13.266 1 91.56 70 LYS B O 1
ATOM 2271 N N . LEU B 1 71 ? -22.828 24.25 14.609 1 92.94 71 LEU B N 1
ATOM 2272 C CA . LEU B 1 71 ? -22.25 23.5 13.5 1 92.94 71 LEU B CA 1
ATOM 2273 C C . LEU B 1 71 ? -23.328 22.766 12.727 1 92.94 71 LEU B C 1
ATOM 2275 O O . LEU B 1 71 ? -24.031 21.922 13.289 1 92.94 71 LEU B O 1
ATOM 2279 N N . THR B 1 72 ? -23.562 23.156 11.453 1 96.31 72 THR B N 1
ATOM 2280 C CA . THR B 1 72 ? -24.438 22.438 10.531 1 96.31 72 THR B CA 1
ATOM 2281 C C . THR B 1 72 ? -23.641 21.938 9.32 1 96.31 72 THR B C 1
ATOM 2283 O O . THR B 1 72 ? -22.609 22.5 8.977 1 96.31 72 THR B O 1
ATOM 2286 N N . ALA B 1 73 ? -24.156 20.906 8.773 1 96.88 73 ALA B N 1
ATOM 2287 C CA . ALA B 1 73 ? -23.516 20.375 7.57 1 96.88 73 ALA B CA 1
ATOM 2288 C C . ALA B 1 73 ? -23.391 21.453 6.492 1 96.88 73 ALA B C 1
ATOM 2290 O O . ALA B 1 73 ? -22.391 21.516 5.777 1 96.88 73 ALA B O 1
ATOM 2291 N N . GLN B 1 74 ? -24.375 22.297 6.422 1 97.31 74 GLN B N 1
ATOM 2292 C CA . GLN B 1 74 ? -24.406 23.359 5.422 1 97.31 74 GLN B CA 1
ATOM 2293 C C . GLN B 1 74 ? -23.328 24.406 5.707 1 97.31 74 GLN B C 1
ATOM 2295 O O . GLN B 1 74 ? -22.594 24.797 4.809 1 97.31 74 GLN B O 1
ATOM 2300 N N . LEU B 1 75 ? -23.328 24.875 6.977 1 97.62 75 LEU B N 1
ATOM 2301 C CA . LEU B 1 75 ? -22.312 25.859 7.348 1 97.62 75 LEU B CA 1
ATOM 2302 C C . LEU B 1 75 ? -20.906 25.312 7.141 1 97.62 75 LEU B C 1
ATOM 2304 O O . LEU B 1 75 ? -20.031 26.031 6.637 1 97.62 75 LEU B O 1
ATOM 2308 N N . HIS B 1 76 ? -20.688 24.062 7.57 1 98.25 76 HIS B N 1
ATOM 2309 C CA . HIS B 1 76 ? -19.391 23.406 7.387 1 98.25 76 HIS B CA 1
ATOM 2310 C C . HIS B 1 76 ? -19.016 23.375 5.91 1 98.25 76 HIS B C 1
ATOM 2312 O O . HIS B 1 76 ? -17.906 23.781 5.547 1 98.25 76 HIS B O 1
ATOM 2318 N N . LYS B 1 77 ? -19.875 22.938 5.074 1 98.5 77 LYS B N 1
ATOM 2319 C CA . LYS B 1 77 ? -19.641 22.812 3.641 1 98.5 77 LYS B CA 1
ATOM 2320 C C . LYS B 1 77 ? -19.312 24.156 3.018 1 98.5 77 LYS B C 1
ATOM 2322 O O . LYS B 1 77 ? -18.359 24.297 2.248 1 98.5 77 LYS B O 1
ATOM 2327 N N . GLU B 1 78 ? -20.078 25.141 3.352 1 98.5 78 GLU B N 1
ATOM 2328 C CA . GLU B 1 78 ? -19.891 26.484 2.797 1 98.5 78 GLU B CA 1
ATOM 2329 C C . GLU B 1 78 ? -18.547 27.062 3.23 1 98.5 78 GLU B C 1
ATOM 2331 O O . GLU B 1 78 ? -17.828 27.672 2.424 1 98.5 78 GLU B O 1
ATOM 2336 N N . THR B 1 79 ? -18.281 26.922 4.5 1 98.62 79 THR B N 1
ATOM 2337 C CA . THR B 1 79 ? -17.031 27.438 5.023 1 98.62 79 THR B CA 1
ATOM 2338 C C . THR B 1 79 ? -15.844 26.719 4.395 1 98.62 79 THR B C 1
ATOM 2340 O O . THR B 1 79 ? -14.836 27.344 4.055 1 98.62 79 THR B O 1
ATOM 2343 N N . ARG B 1 80 ? -15.961 25.391 4.234 1 98.75 80 ARG B N 1
ATOM 2344 C CA . ARG B 1 80 ? -14.922 24.594 3.598 1 98.75 80 ARG B CA 1
ATOM 2345 C C . ARG B 1 80 ? -14.688 25.047 2.162 1 98.75 80 ARG B C 1
ATOM 2347 O O . ARG B 1 80 ? -13.539 25.141 1.718 1 98.75 80 ARG B O 1
ATOM 2354 N N . GLU B 1 81 ? -15.688 25.328 1.431 1 98.75 81 GLU B N 1
ATOM 2355 C CA . GLU B 1 81 ? -15.57 25.797 0.053 1 98.75 81 GLU B CA 1
ATOM 2356 C C . GLU B 1 81 ? -14.883 27.156 -0.011 1 98.75 81 GLU B C 1
ATOM 2358 O O . GLU B 1 81 ? -14.047 27.391 -0.887 1 98.75 81 GLU B O 1
ATOM 2363 N N . LEU B 1 82 ? -15.266 28.047 0.893 1 98.81 82 LEU B N 1
ATOM 2364 C CA . LEU B 1 82 ? -14.633 29.344 0.965 1 98.81 82 LEU B CA 1
ATOM 2365 C C . LEU B 1 82 ? -13.148 29.219 1.304 1 98.81 82 LEU B C 1
ATOM 2367 O O . LEU B 1 82 ? -12.305 29.859 0.675 1 98.81 82 LEU B O 1
ATOM 2371 N N . PHE B 1 83 ? -12.906 28.391 2.281 1 98.81 83 PHE B N 1
ATOM 2372 C CA . PHE B 1 83 ? -11.516 28.125 2.635 1 98.81 83 PHE B CA 1
ATOM 2373 C C . PHE B 1 83 ? -10.719 27.688 1.409 1 98.81 83 PHE B C 1
ATOM 2375 O O . PHE B 1 83 ? -9.633 28.219 1.149 1 98.81 83 PHE B O 1
ATOM 2382 N N . ASP B 1 84 ? -11.219 26.734 0.688 1 98.81 84 ASP B N 1
ATOM 2383 C CA . ASP B 1 84 ? -10.516 26.219 -0.482 1 98.81 84 ASP B CA 1
ATOM 2384 C C . ASP B 1 84 ? -10.25 27.328 -1.496 1 98.81 84 ASP B C 1
ATOM 2386 O O . ASP B 1 84 ? -9.156 27.406 -2.064 1 98.81 84 ASP B O 1
ATOM 2390 N N . ARG B 1 85 ? -11.172 28.141 -1.706 1 98.69 85 ARG B N 1
ATOM 2391 C CA . ARG B 1 85 ? -11.023 29.234 -2.66 1 98.69 85 ARG B CA 1
ATOM 2392 C C . ARG B 1 85 ? -9.914 30.188 -2.234 1 98.69 85 ARG B C 1
ATOM 2394 O O . ARG B 1 85 ? -9.055 30.547 -3.043 1 98.69 85 ARG B O 1
ATOM 2401 N N . PHE B 1 86 ? -9.93 30.562 -1.004 1 98.75 86 PHE B N 1
ATOM 2402 C CA . PHE B 1 86 ? -8.922 31.5 -0.51 1 98.75 86 PHE B CA 1
ATOM 2403 C C . PHE B 1 86 ? -7.551 30.828 -0.468 1 98.75 86 PHE B C 1
ATOM 2405 O O . PHE B 1 86 ? -6.539 31.484 -0.74 1 98.75 86 PHE B O 1
ATOM 2412 N N . TYR B 1 87 ? -7.562 29.531 -0.154 1 98.56 87 TYR B N 1
ATOM 2413 C CA . TYR B 1 87 ? -6.293 28.828 0.015 1 98.56 87 TYR B CA 1
ATOM 2414 C C . TYR B 1 87 ? -5.609 28.609 -1.328 1 98.56 87 TYR B C 1
ATOM 2416 O O . TYR B 1 87 ? -4.391 28.422 -1.389 1 98.56 87 TYR B O 1
ATOM 2424 N N . GLU B 1 88 ? -6.332 28.656 -2.389 1 98 88 GLU B N 1
ATOM 2425 C CA . GLU B 1 88 ? -5.746 28.562 -3.723 1 98 88 GLU B CA 1
ATOM 2426 C C . GLU B 1 88 ? -4.668 29.625 -3.916 1 98 88 GLU B C 1
ATOM 2428 O O . GLU B 1 88 ? -3.668 29.391 -4.598 1 98 88 GLU B O 1
ATOM 2433 N N . THR B 1 89 ? -4.859 30.688 -3.279 1 96.31 89 THR B N 1
ATOM 2434 C CA . THR B 1 89 ? -3.908 31.781 -3.389 1 96.31 89 THR B CA 1
ATOM 2435 C C . THR B 1 89 ? -2.881 31.719 -2.26 1 96.31 89 THR B C 1
ATOM 2437 O O . THR B 1 89 ? -1.675 31.781 -2.508 1 96.31 89 THR B O 1
ATOM 2440 N N . THR B 1 90 ? -3.326 31.547 -1.081 1 97.75 90 THR B N 1
ATOM 2441 C CA . THR B 1 90 ? -2.465 31.719 0.082 1 97.75 90 THR B CA 1
ATOM 2442 C C . THR B 1 90 ? -1.582 30.5 0.29 1 97.75 90 THR B C 1
ATOM 2444 O O . THR B 1 90 ? -0.613 30.547 1.051 1 97.75 90 THR B O 1
ATOM 2447 N N . VAL B 1 91 ? -1.896 29.438 -0.426 1 97.69 91 VAL B N 1
ATOM 2448 C CA . VAL B 1 91 ? -1.109 28.203 -0.3 1 97.69 91 VAL B CA 1
ATOM 2449 C C . VAL B 1 91 ? 0.343 28.484 -0.682 1 97.69 91 VAL B C 1
ATOM 2451 O O . VAL B 1 91 ? 1.267 27.938 -0.072 1 97.69 91 VAL B O 1
ATOM 2454 N N . THR B 1 92 ? 0.571 29.312 -1.648 1 97.25 92 THR B N 1
ATOM 2455 C CA . THR B 1 92 ? 1.924 29.609 -2.111 1 97.25 92 THR B CA 1
ATOM 2456 C C . THR B 1 92 ? 2.473 30.859 -1.43 1 97.25 92 THR B C 1
ATOM 2458 O O . THR B 1 92 ? 3.639 30.891 -1.027 1 97.25 92 THR B O 1
ATOM 2461 N N . THR B 1 93 ? 1.683 31.844 -1.148 1 96.5 93 THR B N 1
ATOM 2462 C CA . THR B 1 93 ? 2.174 33.125 -0.652 1 96.5 93 THR B CA 1
ATOM 2463 C C . THR B 1 93 ? 2.395 33.062 0.857 1 96.5 93 THR B C 1
ATOM 2465 O O . THR B 1 93 ? 3.162 33.875 1.406 1 96.5 93 THR B O 1
ATOM 2468 N N . GLY B 1 94 ? 1.783 32.156 1.492 1 96.12 94 GLY B N 1
ATOM 2469 C CA . GLY B 1 94 ? 1.87 32.094 2.941 1 96.12 94 GLY B CA 1
ATOM 2470 C C . GLY B 1 94 ? 2.623 30.891 3.441 1 96.12 94 GLY B C 1
ATOM 2471 O O . GLY B 1 94 ? 2.451 30.469 4.59 1 96.12 94 GLY B O 1
ATOM 2472 N N . SER B 1 95 ? 3.395 30.25 2.58 1 97.25 95 SER B N 1
ATOM 2473 C CA . SER B 1 95 ? 4.113 29.031 2.932 1 97.25 95 SER B CA 1
ATOM 2474 C C . SER B 1 95 ? 5.605 29.172 2.648 1 97.25 95 SER B C 1
ATOM 2476 O O . SER B 1 95 ? 6 29.781 1.653 1 97.25 95 SER B O 1
ATOM 2478 N N . GLN B 1 96 ? 6.406 28.688 3.523 1 98.31 96 GLN B N 1
ATOM 2479 C CA . GLN B 1 96 ? 7.852 28.641 3.318 1 98.31 96 GLN B CA 1
ATOM 2480 C C . GLN B 1 96 ? 8.438 27.344 3.85 1 98.31 96 GLN B C 1
ATOM 2482 O O . GLN B 1 96 ? 7.871 26.719 4.75 1 98.31 96 GLN B O 1
ATOM 2487 N N . LEU B 1 97 ? 9.57 26.875 3.311 1 98.88 97 LEU B N 1
ATOM 2488 C CA . LEU B 1 97 ? 10.25 25.703 3.828 1 98.88 97 LEU B CA 1
ATOM 2489 C C . LEU B 1 97 ? 10.82 25.969 5.215 1 98.88 97 LEU B C 1
ATOM 2491 O O . LEU B 1 97 ? 11.297 27.062 5.496 1 98.88 97 LEU B O 1
ATOM 2495 N N . PHE B 1 98 ? 10.766 24.953 6.055 1 98.75 98 PHE B N 1
ATOM 2496 C CA . PHE B 1 98 ? 11.508 25.047 7.309 1 98.75 98 PHE B CA 1
ATOM 2497 C C . PHE B 1 98 ? 13.008 25.094 7.051 1 98.75 98 PHE B C 1
ATOM 2499 O O . PHE B 1 98 ? 13.469 24.734 5.969 1 98.75 98 PHE B O 1
ATOM 2506 N N . PRO B 1 99 ? 13.727 25.562 8.062 1 98.12 99 PRO B N 1
ATOM 2507 C CA . PRO B 1 99 ? 15.172 25.688 7.883 1 98.12 99 PRO B CA 1
ATOM 2508 C C . PRO B 1 99 ? 15.836 24.375 7.465 1 98.12 99 PRO B C 1
ATOM 2510 O O . PRO B 1 99 ? 15.492 23.312 7.992 1 98.12 99 PRO B O 1
ATOM 2513 N N . GLU B 1 100 ? 16.641 24.391 6.406 1 97.94 100 GLU B N 1
ATOM 2514 C CA . GLU B 1 100 ? 17.562 23.344 5.961 1 97.94 100 GLU B CA 1
ATOM 2515 C C . GLU B 1 100 ? 16.812 22.219 5.254 1 97.94 100 GLU B C 1
ATOM 2517 O O . GLU B 1 100 ? 17.422 21.203 4.906 1 97.94 100 GLU B O 1
ATOM 2522 N N . VAL B 1 101 ? 15.531 22.359 4.934 1 98.75 101 VAL B N 1
ATOM 2523 C CA . VAL B 1 101 ? 14.758 21.312 4.277 1 98.75 101 VAL B CA 1
ATOM 2524 C C . VAL B 1 101 ? 15.266 21.125 2.85 1 98.75 101 VAL B C 1
ATOM 2526 O O . VAL B 1 101 ? 15.633 20.016 2.459 1 98.75 101 VAL B O 1
ATOM 2529 N N . LYS B 1 102 ? 15.336 22.219 2.154 1 98.38 102 LYS B N 1
ATOM 2530 C CA . LYS B 1 102 ? 15.672 22.109 0.737 1 98.38 102 LYS B CA 1
ATOM 2531 C C . LYS B 1 102 ? 17.062 21.531 0.547 1 98.38 102 LYS B C 1
ATOM 2533 O O . LYS B 1 102 ? 17.266 20.625 -0.256 1 98.38 102 LYS B O 1
ATOM 2538 N N . VAL B 1 103 ? 18.078 22.047 1.298 1 97.81 103 VAL B N 1
ATOM 2539 C CA . VAL B 1 103 ? 19.453 21.594 1.145 1 97.81 103 VAL B CA 1
ATOM 2540 C C . VAL B 1 103 ? 19.562 20.141 1.573 1 97.81 103 VAL B C 1
ATOM 2542 O O . VAL B 1 103 ? 20.328 19.375 0.983 1 97.81 103 VAL B O 1
ATOM 2545 N N . THR B 1 104 ? 18.859 19.703 2.619 1 98.31 104 THR B N 1
ATOM 2546 C CA . THR B 1 104 ? 18.891 18.328 3.088 1 98.31 104 THR B CA 1
ATOM 2547 C C . THR B 1 104 ? 18.25 17.391 2.059 1 98.31 104 THR B C 1
ATOM 2549 O O . THR B 1 104 ? 18.781 16.312 1.781 1 98.31 104 THR B O 1
ATOM 2552 N N . LEU B 1 105 ? 17.062 17.797 1.444 1 98.5 105 LEU B N 1
ATOM 2553 C CA . LEU B 1 105 ? 16.438 17.016 0.39 1 98.5 105 LEU B CA 1
ATOM 2554 C C . LEU B 1 105 ? 17.391 16.828 -0.79 1 98.5 105 LEU B C 1
ATOM 2556 O O . LEU B 1 105 ? 17.484 15.727 -1.353 1 98.5 105 LEU B O 1
ATOM 2560 N N . ALA B 1 106 ? 18.062 17.906 -1.122 1 97.69 106 ALA B N 1
ATOM 2561 C CA . ALA B 1 106 ? 19.016 17.844 -2.221 1 97.69 106 ALA B CA 1
ATOM 2562 C C . ALA B 1 106 ? 20.125 16.828 -1.924 1 97.69 106 ALA B C 1
ATOM 2564 O O . ALA B 1 106 ? 20.531 16.078 -2.805 1 97.69 106 ALA B O 1
ATOM 2565 N N . GLU B 1 107 ? 20.625 16.844 -0.726 1 97 107 GLU B N 1
ATOM 2566 C CA . GLU B 1 107 ? 21.656 15.891 -0.339 1 97 107 GLU B CA 1
ATOM 2567 C C . GLU B 1 107 ? 21.141 14.453 -0.384 1 97 107 GLU B C 1
ATOM 2569 O O . GLU B 1 107 ? 21.812 13.562 -0.903 1 97 107 GLU B O 1
ATOM 2574 N N . LEU B 1 108 ? 19.938 14.227 0.142 1 97.75 108 LEU B N 1
ATOM 2575 C CA . LEU B 1 108 ? 19.344 12.898 0.123 1 97.75 108 LEU B CA 1
ATOM 2576 C C . LEU B 1 108 ? 19.203 12.383 -1.306 1 97.75 108 LEU B C 1
ATOM 2578 O O . LEU B 1 108 ? 19.453 11.203 -1.571 1 97.75 108 LEU B O 1
ATOM 2582 N N . ALA B 1 109 ? 18.828 13.219 -2.221 1 96.5 109 ALA B N 1
ATOM 2583 C CA . ALA B 1 109 ? 18.594 12.859 -3.619 1 96.5 109 ALA B CA 1
ATOM 2584 C C . ALA B 1 109 ? 19.875 12.336 -4.262 1 96.5 109 ALA B C 1
ATOM 2586 O O . ALA B 1 109 ? 19.828 11.492 -5.168 1 96.5 109 ALA B O 1
ATOM 2587 N N . LYS B 1 110 ? 21.016 12.766 -3.76 1 95.88 110 LYS B N 1
ATOM 2588 C CA . LYS B 1 110 ? 22.312 12.336 -4.301 1 95.88 110 LYS B CA 1
ATOM 2589 C C . LYS B 1 110 ? 22.578 10.867 -3.986 1 95.88 110 LYS B C 1
ATOM 2591 O O . LYS B 1 110 ? 23.406 10.234 -4.625 1 95.88 110 LYS B O 1
ATOM 2596 N N . HIS B 1 111 ? 21.938 10.297 -3.094 1 94.12 111 HIS B N 1
ATOM 2597 C CA . HIS B 1 111 ? 22.188 8.93 -2.658 1 94.12 111 HIS B CA 1
ATOM 2598 C C . HIS B 1 111 ? 21.156 7.969 -3.225 1 94.12 111 HIS B C 1
ATOM 2600 O O . HIS B 1 111 ? 21.031 6.84 -2.75 1 94.12 111 HIS B O 1
ATOM 2606 N N . ASN B 1 112 ? 20.375 8.328 -4.168 1 89.44 112 ASN B N 1
ATOM 2607 C CA . ASN B 1 112 ? 19.391 7.516 -4.879 1 89.44 112 ASN B CA 1
ATOM 2608 C C . ASN B 1 112 ? 18.391 6.887 -3.92 1 89.44 112 ASN B C 1
ATOM 2610 O O . ASN B 1 112 ? 18.062 5.707 -4.039 1 89.44 112 ASN B O 1
ATOM 2614 N N . LEU B 1 113 ? 18.062 7.598 -2.959 1 92.81 113 LEU B N 1
ATOM 2615 C CA . LEU B 1 113 ? 17.047 7.207 -1.99 1 92.81 113 LEU B CA 1
ATOM 2616 C C . LEU B 1 113 ? 15.68 7.738 -2.398 1 92.81 113 LEU B C 1
ATOM 2618 O O . LEU B 1 113 ? 15.453 8.953 -2.402 1 92.81 113 LEU B O 1
ATOM 2622 N N . PRO B 1 114 ? 14.742 6.82 -2.758 1 97.75 114 PRO B N 1
ATOM 2623 C CA . PRO B 1 114 ? 13.398 7.301 -3.084 1 97.75 114 PRO B CA 1
ATOM 2624 C C . PRO B 1 114 ? 12.75 8.062 -1.931 1 97.75 114 PRO B C 1
ATOM 2626 O O . PRO B 1 114 ? 12.891 7.672 -0.769 1 97.75 114 PRO B O 1
ATOM 2629 N N . MET B 1 115 ? 12.203 9.188 -2.26 1 98.88 115 MET B N 1
ATOM 2630 C CA . MET B 1 115 ? 11.5 10.008 -1.274 1 98.88 115 MET B CA 1
ATOM 2631 C C . MET B 1 115 ? 10.047 10.211 -1.671 1 98.88 115 MET B C 1
ATOM 2633 O O . MET B 1 115 ? 9.727 10.336 -2.855 1 98.88 115 MET B O 1
ATOM 2637 N N . GLY B 1 116 ? 9.117 10.172 -0.719 1 98.94 116 GLY B N 1
ATOM 2638 C CA . GLY B 1 116 ? 7.703 10.445 -0.936 1 98.94 116 GLY B CA 1
ATOM 2639 C C . GLY B 1 116 ? 7.121 11.414 0.071 1 98.94 116 GLY B C 1
ATOM 2640 O O . GLY B 1 116 ? 7.77 11.758 1.061 1 98.94 116 GLY B O 1
ATOM 2641 N N . ILE B 1 117 ? 5.961 11.898 -0.225 1 98.94 117 ILE B N 1
ATOM 2642 C CA . ILE B 1 117 ? 5.176 12.719 0.69 1 98.94 117 ILE B CA 1
ATOM 2643 C C . ILE B 1 117 ? 3.863 12.016 1.021 1 98.94 117 ILE B C 1
ATOM 2645 O O . ILE B 1 117 ? 3.197 11.477 0.132 1 98.94 117 ILE B O 1
ATOM 2649 N N . ILE B 1 118 ? 3.592 11.898 2.266 1 98.94 118 ILE B N 1
ATOM 2650 C CA . ILE B 1 118 ? 2.297 11.461 2.773 1 98.94 118 ILE B CA 1
ATOM 2651 C C . ILE B 1 118 ? 1.677 12.562 3.625 1 98.94 118 ILE B C 1
ATOM 2653 O O . ILE B 1 118 ? 2.133 12.828 4.738 1 98.94 118 ILE B O 1
ATOM 2657 N N . THR B 1 119 ? 0.635 13.203 3.107 1 98.88 119 THR B N 1
ATOM 2658 C CA . THR B 1 119 ? 0.051 14.344 3.801 1 98.88 119 THR B CA 1
ATOM 2659 C C . THR B 1 119 ? -1.473 14.258 3.801 1 98.88 119 THR B C 1
ATOM 2661 O O . THR B 1 119 ? -2.066 13.695 2.879 1 98.88 119 THR B O 1
ATOM 2664 N N . ASN B 1 120 ? -2.123 14.758 4.887 1 98.56 120 ASN B N 1
ATOM 2665 C CA . ASN B 1 120 ? -3.576 14.852 4.949 1 98.56 120 ASN B CA 1
ATOM 2666 C C . ASN B 1 120 ? -4.094 16.094 4.215 1 98.56 120 ASN B C 1
ATOM 2668 O O . ASN B 1 120 ? -5.301 16.297 4.117 1 98.56 120 ASN B O 1
ATOM 2672 N N . LYS B 1 121 ? -3.229 16.938 3.662 1 98.69 121 LYS B N 1
ATOM 2673 C CA . LYS B 1 121 ? -3.566 18.125 2.873 1 98.69 121 LYS B CA 1
ATOM 2674 C C . LYS B 1 121 ? -4.406 17.75 1.654 1 98.69 121 LYS B C 1
ATOM 2676 O O . LYS B 1 121 ? -4.137 16.734 0.995 1 98.69 121 LYS B O 1
ATOM 2681 N N . PRO B 1 122 ? -5.453 18.562 1.372 1 98.62 122 PRO B N 1
ATOM 2682 C CA . PRO B 1 122 ? -6.18 18.328 0.123 1 98.62 122 PRO B CA 1
ATOM 2683 C C . PRO B 1 122 ? -5.262 18.297 -1.097 1 98.62 122 PRO B C 1
ATOM 2685 O O . PRO B 1 122 ? -4.438 19.188 -1.276 1 98.62 122 PRO B O 1
ATOM 2688 N N . THR B 1 123 ? -5.359 17.266 -1.928 1 98.69 123 THR B N 1
ATOM 2689 C CA . THR B 1 123 ? -4.438 16.906 -2.996 1 98.69 123 THR B CA 1
ATOM 2690 C C . THR B 1 123 ? -4.246 18.062 -3.965 1 98.69 123 THR B C 1
ATOM 2692 O O . THR B 1 123 ? -3.123 18.344 -4.387 1 98.69 123 THR B O 1
ATOM 2695 N N . PRO B 1 124 ? -5.273 18.875 -4.277 1 98.44 124 PRO B N 1
ATOM 2696 C CA . PRO B 1 124 ? -5.105 19.906 -5.301 1 98.44 124 PRO B CA 1
ATOM 2697 C C . PRO B 1 124 ? -4.105 20.984 -4.891 1 98.44 124 PRO B C 1
ATOM 2699 O O . PRO B 1 124 ? -3.598 21.719 -5.742 1 98.44 124 PRO B O 1
ATOM 2702 N N . PHE B 1 125 ? -3.818 21.125 -3.627 1 98.75 125 PHE B N 1
ATOM 2703 C CA . PHE B 1 125 ? -2.984 22.219 -3.15 1 98.75 125 PHE B CA 1
ATOM 2704 C C . PHE B 1 125 ? -1.523 21.781 -3.064 1 98.75 125 PHE B C 1
ATOM 2706 O O . PHE B 1 125 ? -0.645 22.609 -2.801 1 98.75 125 PHE B O 1
ATOM 2713 N N . ILE B 1 126 ? -1.249 20.516 -3.275 1 98.81 126 ILE B N 1
ATOM 2714 C CA . ILE B 1 126 ? 0.077 19.984 -2.984 1 98.81 126 ILE B CA 1
ATOM 2715 C C . ILE B 1 126 ? 1.034 20.328 -4.125 1 98.81 126 ILE B C 1
ATOM 2717 O O . ILE B 1 126 ? 2.088 20.938 -3.896 1 98.81 126 ILE B O 1
ATOM 2721 N N . ALA B 1 127 ? 0.663 20.031 -5.344 1 98.62 127 ALA B N 1
ATOM 2722 C CA . ALA B 1 127 ? 1.565 20.219 -6.48 1 98.62 127 ALA B CA 1
ATOM 2723 C C . ALA B 1 127 ? 1.937 21.688 -6.648 1 98.62 127 ALA B C 1
ATOM 2725 O O . ALA B 1 127 ? 3.117 22.016 -6.77 1 98.62 127 ALA B O 1
ATOM 2726 N N . PRO B 1 128 ? 0.957 22.656 -6.602 1 98.44 128 PRO B N 1
ATOM 2727 C CA . PRO B 1 128 ? 1.333 24.062 -6.703 1 98.44 128 PRO B CA 1
ATOM 2728 C C . PRO B 1 128 ? 2.271 24.5 -5.582 1 98.44 128 PRO B C 1
ATOM 2730 O O . PRO B 1 128 ? 3.182 25.297 -5.812 1 98.44 128 PRO B O 1
ATOM 2733 N N . LEU B 1 129 ? 2.049 24 -4.418 1 98.81 129 LEU B N 1
ATOM 2734 C CA . LEU B 1 129 ? 2.877 24.359 -3.271 1 98.81 129 LEU B CA 1
ATOM 2735 C C . LEU B 1 129 ? 4.309 23.875 -3.461 1 98.81 129 LEU B C 1
ATOM 2737 O O . LEU B 1 129 ? 5.258 24.656 -3.316 1 98.81 129 LEU B O 1
ATOM 2741 N N . LEU B 1 130 ? 4.465 22.578 -3.828 1 98.88 130 LEU B N 1
ATOM 2742 C CA . LEU B 1 130 ? 5.797 22.016 -4.031 1 98.88 130 LEU B CA 1
ATOM 2743 C C . LEU B 1 130 ? 6.531 22.734 -5.152 1 98.88 130 LEU B C 1
ATOM 2745 O O . LEU B 1 130 ? 7.734 22.984 -5.051 1 98.88 130 LEU B O 1
ATOM 2749 N N . ALA B 1 131 ? 5.789 23.047 -6.203 1 98.69 131 ALA B N 1
ATOM 2750 C CA . ALA B 1 131 ? 6.379 23.766 -7.324 1 98.69 131 ALA B CA 1
ATOM 2751 C C . ALA B 1 131 ? 6.855 25.156 -6.887 1 98.69 131 ALA B C 1
ATOM 2753 O O . ALA B 1 131 ? 7.965 25.578 -7.223 1 98.69 131 ALA B O 1
ATOM 2754 N N . SER B 1 132 ? 6.035 25.844 -6.152 1 98.38 132 SER B N 1
ATOM 2755 C CA . SER B 1 132 ? 6.371 27.188 -5.711 1 98.38 132 SER B CA 1
ATOM 2756 C C . SER B 1 132 ? 7.602 27.188 -4.809 1 98.38 132 SER B C 1
ATOM 2758 O O . SER B 1 132 ? 8.344 28.172 -4.754 1 98.38 132 SER B O 1
ATOM 2760 N N . LEU B 1 133 ? 7.828 26.109 -4.148 1 98.62 133 LEU B N 1
ATOM 2761 C CA . LEU B 1 133 ? 8.938 26 -3.207 1 98.62 133 LEU B CA 1
ATOM 2762 C C . LEU B 1 133 ? 10.141 25.328 -3.865 1 98.62 133 LEU B C 1
ATOM 2764 O O . LEU B 1 133 ? 11.195 25.188 -3.24 1 98.62 133 LEU B O 1
ATOM 2768 N N . ASP B 1 134 ? 9.984 24.922 -5.109 1 98.44 134 ASP B N 1
ATOM 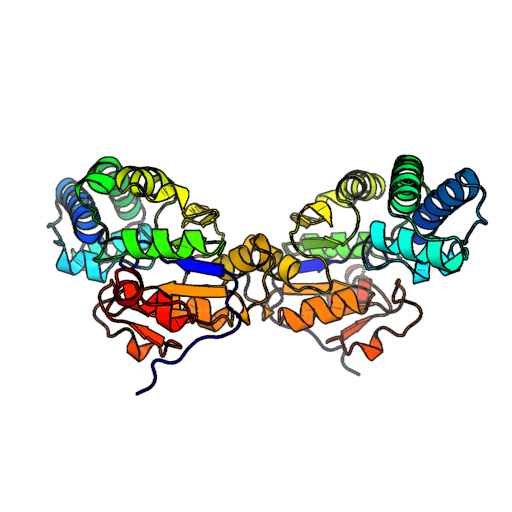2769 C CA . ASP B 1 134 ? 11.039 24.344 -5.938 1 98.44 134 ASP B CA 1
ATOM 2770 C C . ASP B 1 134 ? 11.578 23.062 -5.32 1 98.44 134 ASP B C 1
ATOM 2772 O O . ASP B 1 134 ? 12.797 22.906 -5.172 1 98.44 134 ASP B O 1
ATOM 2776 N N . ILE B 1 135 ? 10.633 22.109 -4.91 1 98.69 135 ILE B N 1
ATOM 2777 C CA . ILE B 1 135 ? 11.109 20.844 -4.34 1 98.69 135 ILE B CA 1
ATOM 2778 C C . ILE B 1 135 ? 10.344 19.672 -4.949 1 98.69 135 ILE B C 1
ATOM 2780 O O . ILE B 1 135 ? 10.453 18.547 -4.484 1 98.69 135 ILE B O 1
ATOM 2784 N N . SER B 1 136 ? 9.562 19.938 -6 1 98.75 136 SER B N 1
ATOM 2785 C CA . SER B 1 136 ? 8.727 18.922 -6.613 1 98.75 136 SER B CA 1
ATOM 2786 C C . SER B 1 136 ? 9.57 17.734 -7.094 1 98.75 136 SER B C 1
ATOM 2788 O O . SER B 1 136 ? 9.141 16.578 -7.008 1 98.75 136 SER B O 1
ATOM 2790 N N . GLU B 1 137 ? 10.75 18.016 -7.523 1 98.12 137 GLU B N 1
ATOM 2791 C CA . GLU B 1 137 ? 11.555 17.031 -8.258 1 98.12 137 GLU B CA 1
ATOM 2792 C C . GLU B 1 137 ? 12.102 15.961 -7.324 1 98.12 137 GLU B C 1
ATOM 2794 O O . GLU B 1 137 ? 12.562 14.906 -7.781 1 98.12 137 GLU B O 1
ATOM 2799 N N . TYR B 1 138 ? 12.094 16.203 -6.027 1 98.5 138 TYR B N 1
ATOM 2800 C CA . TYR B 1 138 ? 12.742 15.281 -5.094 1 98.5 138 TYR B CA 1
ATOM 2801 C C . TYR B 1 138 ? 11.844 14.094 -4.777 1 98.5 138 TYR B C 1
ATOM 2803 O O . TYR B 1 138 ? 12.297 13.094 -4.23 1 98.5 138 TYR B O 1
ATOM 2811 N N . PHE B 1 139 ? 10.547 14.227 -5.121 1 98.81 139 PHE B N 1
ATOM 2812 C CA . PHE B 1 139 ? 9.594 13.234 -4.633 1 98.81 139 PHE B CA 1
ATOM 2813 C C . PHE B 1 139 ? 9.055 12.398 -5.785 1 98.81 139 PHE B C 1
ATOM 2815 O O . PHE B 1 139 ? 8.531 12.938 -6.762 1 98.81 139 PHE B O 1
ATOM 2822 N N . SER B 1 140 ? 9.172 11.125 -5.672 1 98.44 140 SER B N 1
ATOM 2823 C CA . SER B 1 140 ? 8.695 10.234 -6.723 1 98.44 140 SER B CA 1
ATOM 2824 C C . SER B 1 140 ? 7.305 9.703 -6.41 1 98.44 140 SER B C 1
ATOM 2826 O O . SER B 1 140 ? 6.688 9.031 -7.242 1 98.44 140 SER B O 1
ATOM 2828 N N . LEU B 1 141 ? 6.805 9.969 -5.184 1 98.75 141 LEU B N 1
ATOM 2829 C CA . LEU B 1 141 ? 5.441 9.656 -4.77 1 98.75 141 LEU B CA 1
ATOM 2830 C C . LEU B 1 141 ? 4.875 10.758 -3.881 1 98.75 141 LEU B C 1
ATOM 2832 O O . LEU B 1 141 ? 5.52 11.18 -2.918 1 98.75 141 LEU B O 1
ATOM 2836 N N . VAL B 1 142 ? 3.75 11.266 -4.207 1 98.94 142 VAL B N 1
ATOM 2837 C CA . VAL B 1 142 ? 3.066 12.281 -3.414 1 98.94 142 VAL B CA 1
ATOM 2838 C C . VAL B 1 142 ? 1.617 11.859 -3.176 1 98.94 142 VAL B C 1
ATOM 2840 O O . VAL B 1 142 ? 0.83 11.766 -4.121 1 98.94 142 VAL B O 1
ATOM 2843 N N . LEU B 1 143 ? 1.292 11.578 -1.94 1 98.88 143 LEU B N 1
ATOM 2844 C CA . LEU B 1 143 ? -0.055 11.18 -1.546 1 98.88 143 LEU B CA 1
ATOM 2845 C C . LEU B 1 143 ? -0.711 12.258 -0.687 1 98.88 143 LEU B C 1
ATOM 2847 O O . LEU B 1 143 ? -0.241 12.547 0.414 1 98.88 143 LEU B O 1
ATOM 2851 N N . GLY B 1 144 ? -1.784 12.797 -1.205 1 98.75 144 GLY B N 1
ATOM 2852 C CA . GLY B 1 144 ? -2.602 13.734 -0.446 1 98.75 144 GLY B CA 1
ATOM 2853 C C . GLY B 1 144 ? -3.83 13.086 0.168 1 98.75 144 GLY B C 1
ATOM 2854 O O . GLY B 1 144 ? -4.02 11.875 0.059 1 98.75 144 GLY B O 1
ATOM 2855 N N . GLY B 1 145 ? -4.582 13.922 0.858 1 98.19 145 GLY B N 1
ATOM 2856 C CA . GLY B 1 145 ? -5.758 13.422 1.56 1 98.19 145 GLY B CA 1
ATOM 2857 C C . GLY B 1 145 ? -6.801 12.836 0.632 1 98.19 145 GLY B C 1
ATOM 2858 O O . GLY B 1 145 ? -7.57 11.961 1.033 1 98.19 145 GLY B O 1
ATOM 2859 N N . ASP B 1 146 ? -6.855 13.281 -0.584 1 98.19 146 ASP B N 1
ATOM 2860 C CA . ASP B 1 146 ? -7.863 12.82 -1.537 1 98.19 146 ASP B CA 1
ATOM 2861 C C . ASP B 1 146 ? -7.395 11.57 -2.277 1 98.19 146 ASP B C 1
ATOM 2863 O O . ASP B 1 146 ? -8.164 10.961 -3.02 1 98.19 146 ASP B O 1
ATOM 2867 N N . ASP B 1 147 ? -6.184 11.125 -2.088 1 98.38 147 ASP B N 1
ATOM 2868 C CA . ASP B 1 147 ? -5.582 10.047 -2.863 1 98.38 147 ASP B CA 1
ATOM 2869 C C . ASP B 1 147 ? -5.66 8.719 -2.109 1 98.38 147 ASP B C 1
ATOM 2871 O O . ASP B 1 147 ? -5.25 7.68 -2.627 1 98.38 147 ASP B O 1
ATOM 2875 N N . VAL B 1 148 ? -6.145 8.742 -0.841 1 98.31 148 VAL B N 1
ATOM 2876 C CA . VAL B 1 148 ? -6.168 7.555 0.001 1 98.31 148 VAL B CA 1
ATOM 2877 C C . VAL B 1 148 ? -7.566 7.359 0.581 1 98.31 148 VAL B C 1
ATOM 2879 O O . VAL B 1 148 ? -8.312 8.32 0.765 1 98.31 148 VAL B O 1
ATOM 2882 N N . LYS B 1 149 ? -7.906 6.16 0.857 1 98 149 LYS B N 1
ATOM 2883 C CA . LYS B 1 149 ? -9.203 5.844 1.449 1 98 149 LYS B CA 1
ATOM 2884 C C . LYS B 1 149 ? -9.258 6.27 2.914 1 98 149 LYS B C 1
ATOM 2886 O O . LYS B 1 149 ? -10.305 6.691 3.404 1 98 149 LYS B O 1
ATOM 2891 N N . GLU B 1 150 ? -8.133 6.082 3.562 1 98.56 150 GLU B N 1
ATOM 2892 C CA . GLU B 1 150 ? -7.965 6.516 4.945 1 98.56 150 GLU B CA 1
ATOM 2893 C C . GLU B 1 150 ? -6.738 7.41 5.098 1 98.56 150 GLU B C 1
ATOM 2895 O O . GLU B 1 150 ? -5.691 7.145 4.504 1 98.56 150 GLU B O 1
ATOM 2900 N N . LYS B 1 151 ? -6.891 8.438 5.914 1 98.56 151 LYS B N 1
ATOM 2901 C CA . LYS B 1 151 ? -5.797 9.367 6.168 1 98.56 151 LYS B CA 1
ATOM 2902 C C . LYS B 1 151 ? -5.062 9.016 7.457 1 98.56 151 LYS B C 1
ATOM 2904 O O . LYS B 1 151 ? -5.559 8.219 8.266 1 98.56 151 LYS B O 1
ATOM 2909 N N . LYS B 1 152 ? -3.828 9.625 7.566 1 98.81 152 LYS B N 1
ATOM 2910 C CA . LYS B 1 152 ? -3.182 9.555 8.875 1 98.81 152 LYS B CA 1
ATOM 2911 C C . LYS B 1 152 ? -4.109 10.07 9.969 1 98.81 152 LYS B C 1
ATOM 2913 O O . LYS B 1 152 ? -4.875 11.008 9.758 1 98.81 152 LYS B O 1
ATOM 2918 N N . PRO B 1 153 ? -4.078 9.328 11.117 1 98.75 153 PRO B N 1
ATOM 2919 C CA . PRO B 1 153 ? -3.094 8.398 11.68 1 98.75 153 PRO B CA 1
ATOM 2920 C C . PRO B 1 153 ? -3.318 6.961 11.219 1 98.75 153 PRO B C 1
ATOM 2922 O O . PRO B 1 153 ? -2.627 6.047 11.68 1 98.75 153 PRO B O 1
ATOM 2925 N N . HIS B 1 154 ? -4.312 6.738 10.391 1 98.88 154 HIS B N 1
ATOM 2926 C CA . HIS B 1 154 ? -4.453 5.398 9.836 1 98.88 154 HIS B CA 1
ATOM 2927 C C . HIS B 1 154 ? -3.209 4.988 9.062 1 98.88 154 HIS B C 1
ATOM 2929 O O . HIS B 1 154 ? -2.629 5.797 8.336 1 98.88 154 HIS B O 1
ATOM 2935 N N . PRO B 1 155 ? -2.742 3.76 9.125 1 98.94 155 PRO B N 1
ATOM 2936 C CA . PRO B 1 155 ? -1.481 3.344 8.508 1 98.94 155 PRO B CA 1
ATOM 2937 C C . PRO B 1 155 ? -1.608 3.123 7 1 98.94 155 PRO B C 1
ATOM 2939 O O . PRO B 1 155 ? -0.599 2.965 6.309 1 98.94 155 PRO B O 1
ATOM 2942 N N . ALA B 1 156 ? -2.768 3.172 6.426 1 98.88 156 ALA B N 1
ATOM 2943 C CA . ALA B 1 156 ? -3.035 2.791 5.043 1 98.88 156 ALA B CA 1
ATOM 2944 C C . ALA B 1 156 ? -2.152 3.574 4.078 1 98.88 156 ALA B C 1
ATOM 2946 O O . ALA B 1 156 ? -1.569 3 3.154 1 98.88 156 ALA B O 1
ATOM 2947 N N . PRO B 1 157 ? -2 4.902 4.277 1 98.94 157 PRO B N 1
ATOM 2948 C CA . PRO B 1 157 ? -1.145 5.613 3.324 1 98.94 157 PRO B CA 1
ATOM 2949 C C . PRO B 1 157 ? 0.308 5.141 3.371 1 98.94 157 PRO B C 1
ATOM 2951 O O . PRO B 1 157 ? 1.002 5.168 2.352 1 98.94 157 PRO B O 1
ATOM 2954 N N . ILE B 1 158 ? 0.733 4.699 4.547 1 98.94 158 ILE B N 1
ATOM 2955 C CA . ILE B 1 158 ? 2.096 4.199 4.695 1 98.94 158 ILE B CA 1
ATOM 2956 C C . ILE B 1 158 ? 2.221 2.832 4.023 1 98.94 158 ILE B C 1
ATOM 2958 O O . ILE B 1 158 ? 3.199 2.564 3.324 1 98.94 158 ILE B O 1
ATOM 2962 N N . TYR B 1 159 ? 1.213 1.972 4.164 1 98.94 159 TYR B N 1
ATOM 2963 C CA . TYR B 1 159 ? 1.185 0.716 3.422 1 98.94 159 TYR B CA 1
ATOM 2964 C C . TYR B 1 159 ? 1.287 0.964 1.922 1 98.94 159 TYR B C 1
ATOM 2966 O O . TYR B 1 159 ? 2.092 0.331 1.234 1 98.94 159 TYR B O 1
ATOM 2974 N N . LEU B 1 160 ? 0.458 1.888 1.469 1 98.88 160 LEU B N 1
ATOM 2975 C CA . LEU B 1 160 ? 0.44 2.213 0.046 1 98.88 160 LEU B CA 1
ATOM 2976 C C . LEU B 1 160 ? 1.828 2.625 -0.434 1 98.88 160 LEU B C 1
ATOM 2978 O O . LEU B 1 160 ? 2.277 2.188 -1.497 1 98.88 160 LEU B O 1
ATOM 2982 N N . THR B 1 161 ? 2.484 3.373 0.363 1 98.94 161 THR B N 1
ATOM 2983 C CA . THR B 1 161 ? 3.822 3.854 0.042 1 98.94 161 THR B CA 1
ATOM 2984 C C . THR B 1 161 ? 4.82 2.699 0.016 1 98.94 161 THR B C 1
ATOM 2986 O O . THR B 1 161 ? 5.602 2.566 -0.93 1 98.94 161 THR B O 1
ATOM 2989 N N . MET B 1 162 ? 4.77 1.807 1.033 1 98.94 162 MET B N 1
ATOM 2990 C CA . MET B 1 162 ? 5.641 0.636 1.074 1 98.94 162 MET B CA 1
ATOM 2991 C C . MET B 1 162 ? 5.418 -0.252 -0.145 1 98.94 162 MET B C 1
ATOM 2993 O O . MET B 1 162 ? 6.379 -0.693 -0.781 1 98.94 162 MET B O 1
ATOM 2997 N N . GLY B 1 163 ? 4.145 -0.463 -0.438 1 98.81 163 GLY B N 1
ATOM 2998 C CA . GLY B 1 163 ? 3.809 -1.27 -1.602 1 98.81 163 GLY B CA 1
ATOM 2999 C C . GLY B 1 163 ? 4.309 -0.672 -2.904 1 98.81 163 GLY B C 1
ATOM 3000 O O . GLY B 1 163 ? 4.844 -1.385 -3.754 1 98.81 163 GLY B O 1
ATOM 3001 N N . THR B 1 164 ? 4.188 0.604 -3.066 1 98.75 164 THR B N 1
ATOM 3002 C CA . THR B 1 164 ? 4.57 1.306 -4.285 1 98.75 164 THR B CA 1
ATOM 3003 C C . THR B 1 164 ? 6.078 1.244 -4.496 1 98.75 164 THR B C 1
ATOM 3005 O O . THR B 1 164 ? 6.547 1.03 -5.613 1 98.75 164 THR B O 1
ATOM 3008 N N . PHE B 1 165 ? 6.812 1.339 -3.389 1 98.62 165 PHE B N 1
ATOM 3009 C CA . PHE B 1 165 ? 8.266 1.373 -3.488 1 98.62 165 PHE B CA 1
ATOM 3010 C C . PHE B 1 165 ? 8.852 -0.034 -3.418 1 98.62 165 PHE B C 1
ATOM 3012 O O . PHE B 1 165 ? 10.047 -0.228 -3.633 1 98.62 165 PHE B O 1
ATOM 3019 N N . GLY B 1 166 ? 8.016 -1.029 -3.145 1 98.69 166 GLY B N 1
ATOM 3020 C CA . GLY B 1 166 ? 8.516 -2.387 -3.008 1 98.69 166 GLY B CA 1
ATOM 3021 C C . GLY B 1 166 ? 9.398 -2.58 -1.784 1 98.69 166 GLY B C 1
ATOM 3022 O O . GLY B 1 166 ? 10.492 -3.137 -1.881 1 98.69 166 GLY B O 1
ATOM 3023 N N . LEU B 1 167 ? 8.844 -2.158 -0.631 1 98.81 167 LEU B N 1
ATOM 3024 C CA . LEU B 1 167 ? 9.656 -2.141 0.578 1 98.81 167 LEU B CA 1
ATOM 3025 C C . LEU B 1 167 ? 9.07 -3.051 1.647 1 98.81 167 LEU B C 1
ATOM 3027 O O . LEU B 1 167 ? 7.852 -3.25 1.696 1 98.81 167 LEU B O 1
ATOM 3031 N N . ARG B 1 168 ? 9.93 -3.559 2.514 1 98.75 168 ARG B N 1
ATOM 3032 C CA . ARG B 1 168 ? 9.516 -4.07 3.814 1 98.75 168 ARG B CA 1
ATOM 3033 C C . ARG B 1 168 ? 9.312 -2.936 4.812 1 98.75 168 ARG B C 1
ATOM 3035 O O . ARG B 1 168 ? 9.82 -1.832 4.617 1 98.75 168 ARG B O 1
ATOM 3042 N N . LYS B 1 169 ? 8.594 -3.207 5.875 1 98.75 169 LYS B N 1
ATOM 3043 C CA . LYS B 1 169 ? 8.188 -2.152 6.797 1 98.75 169 LYS B CA 1
ATOM 3044 C C . LYS B 1 169 ? 9.398 -1.494 7.445 1 98.75 169 LYS B C 1
ATOM 3046 O O . LYS B 1 169 ? 9.398 -0.287 7.695 1 98.75 169 LYS B O 1
ATOM 3051 N N . GLU B 1 170 ? 10.508 -2.25 7.637 1 98.69 170 GLU B N 1
ATOM 3052 C CA . GLU B 1 170 ? 11.68 -1.723 8.328 1 98.69 170 GLU B CA 1
ATOM 3053 C C . GLU B 1 170 ? 12.5 -0.819 7.414 1 98.69 170 GLU B C 1
ATOM 3055 O O . GLU B 1 170 ? 13.383 -0.092 7.879 1 98.69 170 GLU B O 1
ATOM 3060 N N . GLU B 1 171 ? 12.188 -0.896 6.148 1 98.69 171 GLU B N 1
ATOM 3061 C CA . GLU B 1 171 ? 13.016 -0.223 5.152 1 98.69 171 GLU B CA 1
ATOM 3062 C C . GLU B 1 171 ? 12.492 1.179 4.855 1 98.69 171 GLU B C 1
ATOM 3064 O O . GLU B 1 171 ? 13.188 1.988 4.234 1 98.69 171 GLU B O 1
ATOM 3069 N N . LEU B 1 172 ? 11.297 1.557 5.27 1 98.88 172 LEU B N 1
ATOM 3070 C CA . LEU B 1 172 ? 10.727 2.887 5.082 1 98.88 172 LEU B CA 1
ATOM 3071 C C . LEU B 1 172 ? 10.828 3.711 6.359 1 98.88 172 LEU B C 1
ATOM 3073 O O . LEU B 1 172 ? 10.367 3.281 7.418 1 98.88 172 LEU B O 1
ATOM 3077 N N . LEU B 1 173 ? 11.438 4.883 6.258 1 98.94 173 LEU B N 1
ATOM 3078 C CA . LEU B 1 173 ? 11.438 5.848 7.352 1 98.94 173 LEU B CA 1
ATOM 3079 C C . LEU B 1 173 ? 10.359 6.902 7.145 1 98.94 173 LEU B C 1
ATOM 3081 O O . LEU B 1 173 ? 10.266 7.504 6.074 1 98.94 173 LEU B O 1
ATOM 3085 N N . PHE B 1 174 ? 9.5 7.062 8.086 1 98.94 174 PHE B N 1
ATOM 3086 C CA . PHE B 1 174 ? 8.516 8.141 8.016 1 98.94 174 PHE B CA 1
ATOM 3087 C C . PHE B 1 174 ? 8.93 9.305 8.906 1 98.94 174 PHE B C 1
ATOM 3089 O O . PHE B 1 174 ? 9.305 9.109 10.062 1 98.94 174 PHE B O 1
ATOM 3096 N N . VAL B 1 175 ? 8.938 10.5 8.344 1 98.94 175 VAL B N 1
ATOM 3097 C CA . VAL B 1 175 ? 9.336 11.711 9.062 1 98.94 175 VAL B CA 1
ATOM 3098 C C . VAL B 1 175 ? 8.141 12.656 9.172 1 98.94 175 VAL B C 1
ATOM 3100 O O . VAL B 1 175 ? 7.547 13.039 8.156 1 98.94 175 VAL B O 1
ATOM 3103 N N . GLY B 1 176 ? 7.727 13.008 10.344 1 98.88 176 GLY B N 1
ATOM 3104 C CA . GLY B 1 176 ? 6.613 13.922 10.555 1 98.88 176 GLY B CA 1
ATOM 3105 C C . GLY B 1 176 ? 6.734 14.734 11.828 1 98.88 176 GLY B C 1
ATOM 3106 O O . GLY B 1 176 ? 7.703 14.586 12.57 1 98.88 176 GLY B O 1
ATOM 3107 N N . ASP B 1 177 ? 5.809 15.625 12.07 1 98.62 177 ASP B N 1
ATOM 3108 C CA . ASP B 1 177 ? 5.891 16.562 13.195 1 98.62 177 ASP B CA 1
ATOM 3109 C C . ASP B 1 177 ? 4.719 16.359 14.156 1 98.62 177 ASP B C 1
ATOM 3111 O O . ASP B 1 177 ? 4.68 16.984 15.219 1 98.62 177 ASP B O 1
ATOM 3115 N N . SER B 1 178 ? 3.822 15.539 13.859 1 98.06 178 SER B N 1
ATOM 3116 C CA . SER B 1 178 ? 2.629 15.438 14.695 1 98.06 178 SER B CA 1
ATOM 3117 C C . SER B 1 178 ? 2.402 14 15.164 1 98.06 178 SER B C 1
ATOM 3119 O O . SER B 1 178 ? 2.953 13.062 14.586 1 98.06 178 SER B O 1
ATOM 3121 N N . ARG B 1 179 ? 1.548 13.836 16.188 1 98.25 179 ARG B N 1
ATOM 3122 C CA . ARG B 1 179 ? 1.173 12.531 16.719 1 98.25 179 ARG B CA 1
ATOM 3123 C C . ARG B 1 179 ? 0.538 11.664 15.633 1 98.25 179 ARG B C 1
ATOM 3125 O O . ARG B 1 179 ? 0.722 10.445 15.617 1 98.25 179 ARG B O 1
ATOM 3132 N N . ASN B 1 180 ? -0.22 12.273 14.656 1 98.19 180 ASN B N 1
ATOM 3133 C CA . ASN B 1 180 ? -0.82 11.531 13.555 1 98.19 180 ASN B CA 1
ATOM 3134 C C . ASN B 1 180 ? 0.238 10.82 12.719 1 98.19 180 ASN B C 1
ATOM 3136 O O . ASN B 1 180 ? 0.022 9.695 12.266 1 98.19 180 ASN B O 1
ATOM 3140 N N . ASP B 1 181 ? 1.326 11.477 12.5 1 98.88 181 ASP B N 1
ATOM 3141 C CA . ASP B 1 181 ? 2.42 10.891 11.734 1 98.88 181 ASP B CA 1
ATOM 3142 C C . ASP B 1 181 ? 3.027 9.703 12.461 1 98.88 181 ASP B C 1
ATOM 3144 O O . ASP B 1 181 ? 3.23 8.641 11.867 1 98.88 181 ASP B O 1
ATOM 3148 N N . ILE B 1 182 ? 3.316 9.867 13.773 1 98.88 182 ILE B N 1
ATOM 3149 C CA . ILE B 1 182 ? 4 8.852 14.57 1 98.88 182 ILE B CA 1
ATOM 3150 C C . ILE B 1 182 ? 3.092 7.641 14.758 1 98.88 182 ILE B C 1
ATOM 3152 O O . ILE B 1 182 ? 3.523 6.5 14.57 1 98.88 182 ILE B O 1
ATOM 3156 N N . LEU B 1 183 ? 1.838 7.879 15.047 1 98.81 183 LEU B N 1
ATOM 3157 C CA . LEU B 1 183 ? 0.884 6.793 15.242 1 98.81 183 LEU B CA 1
ATOM 3158 C C . LEU B 1 183 ? 0.706 5.992 13.961 1 98.81 183 LEU B C 1
ATOM 3160 O O . LEU B 1 183 ? 0.626 4.762 14 1 98.81 183 LEU B O 1
ATOM 3164 N N . ALA B 1 184 ? 0.602 6.688 12.812 1 98.94 184 ALA B N 1
ATOM 3165 C CA . ALA B 1 184 ? 0.477 6 11.523 1 98.94 184 ALA B CA 1
ATOM 3166 C C . ALA B 1 184 ? 1.684 5.102 11.266 1 98.94 184 ALA B C 1
ATOM 3168 O O . ALA B 1 184 ? 1.529 3.945 10.859 1 98.94 184 ALA B O 1
ATOM 3169 N N . ALA B 1 185 ? 2.891 5.629 11.477 1 98.94 185 ALA B N 1
ATOM 3170 C CA . ALA B 1 185 ? 4.125 4.879 11.258 1 98.94 185 ALA B CA 1
ATOM 3171 C C . ALA B 1 185 ? 4.203 3.674 12.195 1 98.94 185 ALA B C 1
ATOM 3173 O O . ALA B 1 185 ? 4.543 2.57 11.766 1 98.94 185 ALA B O 1
ATOM 3174 N N . GLN B 1 186 ? 3.859 3.877 13.461 1 98.88 186 GLN B N 1
ATOM 3175 C CA . GLN B 1 186 ? 3.889 2.803 14.453 1 98.88 186 GLN B CA 1
ATOM 3176 C C . GLN B 1 186 ? 2.887 1.706 14.102 1 98.88 186 GLN B C 1
ATOM 3178 O O . GLN B 1 186 ? 3.209 0.518 14.18 1 98.88 186 GLN B O 1
ATOM 3183 N N . ALA B 1 187 ? 1.726 2.133 13.711 1 98.88 187 ALA B N 1
ATOM 3184 C CA . ALA B 1 187 ? 0.71 1.164 13.305 1 98.88 187 ALA B CA 1
ATOM 3185 C C . ALA B 1 187 ? 1.172 0.364 12.086 1 98.88 187 ALA B C 1
ATOM 3187 O O . ALA B 1 187 ? 0.873 -0.827 11.969 1 98.88 187 ALA B O 1
ATOM 3188 N N . ALA B 1 188 ? 1.906 0.973 11.172 1 98.88 188 ALA B N 1
ATOM 3189 C CA . ALA B 1 188 ? 2.416 0.314 9.969 1 98.88 188 ALA B CA 1
ATOM 3190 C C . ALA B 1 188 ? 3.666 -0.504 10.281 1 98.88 188 ALA B C 1
ATOM 3192 O O . ALA B 1 188 ? 4.07 -1.356 9.492 1 98.88 188 ALA B O 1
ATOM 3193 N N . GLY B 1 189 ? 4.344 -0.207 11.422 1 98.56 189 GLY B N 1
ATOM 3194 C CA . GLY B 1 189 ? 5.52 -0.937 11.859 1 98.56 189 GLY B CA 1
ATOM 3195 C C . GLY B 1 189 ? 6.812 -0.39 11.289 1 98.56 189 GLY B C 1
ATOM 3196 O O . GLY B 1 189 ? 7.844 -1.062 11.32 1 98.56 189 GLY B O 1
ATOM 3197 N N . CYS B 1 190 ? 6.785 0.755 10.68 1 98.62 190 CYS B N 1
ATOM 3198 C CA . CYS B 1 190 ? 8.016 1.296 10.109 1 98.62 190 CYS B CA 1
ATOM 3199 C C . CYS B 1 190 ? 8.664 2.291 11.07 1 98.62 190 CYS B C 1
ATOM 3201 O O . CYS B 1 190 ? 7.988 2.877 11.914 1 98.62 190 CYS B O 1
ATOM 3203 N N . PRO B 1 191 ? 9.977 2.484 10.992 1 98.81 191 PRO B N 1
ATOM 3204 C CA . PRO B 1 191 ? 10.641 3.494 11.82 1 98.81 191 PRO B CA 1
ATOM 3205 C C . PRO B 1 191 ? 10.18 4.914 11.508 1 98.81 191 PRO B C 1
ATOM 3207 O O . PRO B 1 191 ? 9.758 5.195 10.383 1 98.81 191 PRO B O 1
ATOM 3210 N N . CYS B 1 192 ? 10.242 5.781 12.531 1 98.81 192 CYS B N 1
ATOM 3211 C CA . CYS B 1 192 ? 9.75 7.137 12.297 1 98.81 192 CYS B CA 1
ATOM 3212 C C . CYS B 1 192 ? 10.547 8.148 13.117 1 98.81 192 CYS B C 1
ATOM 3214 O O . CYS B 1 192 ? 11.07 7.82 14.18 1 98.81 192 CYS B O 1
ATOM 3216 N N . VAL B 1 193 ? 10.68 9.297 12.594 1 98.81 193 VAL B N 1
ATOM 3217 C CA . VAL B 1 193 ? 11.289 10.477 13.203 1 98.81 193 VAL B CA 1
ATOM 3218 C C . VAL B 1 193 ? 10.211 11.523 13.484 1 98.81 193 VAL B C 1
ATOM 3220 O O . VAL B 1 193 ? 9.367 11.805 12.625 1 98.81 193 VAL B O 1
ATOM 3223 N N . GLY B 1 194 ? 10.211 12.023 14.688 1 98.75 194 GLY B N 1
ATOM 3224 C CA . GLY B 1 194 ? 9.367 13.156 15.047 1 98.75 194 GLY B CA 1
ATOM 3225 C C . GLY B 1 194 ? 10.125 14.469 15.102 1 98.75 194 GLY B C 1
ATOM 3226 O O . GLY B 1 194 ? 11.188 14.555 15.727 1 98.75 194 GLY B O 1
ATOM 3227 N N . LEU B 1 195 ? 9.641 15.453 14.453 1 98.75 195 LEU B N 1
ATOM 3228 C CA . LEU B 1 195 ? 10.242 16.781 14.484 1 98.75 195 LEU B CA 1
ATOM 3229 C C . LEU B 1 195 ? 9.594 17.641 15.562 1 98.75 195 LEU B C 1
ATOM 3231 O O . LEU B 1 195 ? 8.375 17.609 15.75 1 98.75 195 LEU B O 1
ATOM 3235 N N . THR B 1 196 ? 10.352 18.5 16.172 1 98.25 196 THR B N 1
ATOM 3236 C CA . THR B 1 196 ? 9.875 19.188 17.359 1 98.25 196 THR B CA 1
ATOM 3237 C C . THR B 1 196 ? 9.203 20.5 16.984 1 98.25 196 THR B C 1
ATOM 3239 O O . THR B 1 196 ? 8.508 21.109 17.812 1 98.25 196 THR B O 1
ATOM 3242 N N . TYR B 1 197 ? 9.391 20.984 15.781 1 97.19 197 TYR B N 1
ATOM 3243 C CA . TYR B 1 197 ? 9.062 22.375 15.5 1 97.19 197 TYR B CA 1
ATOM 3244 C C . TYR B 1 197 ? 7.703 22.484 14.82 1 97.19 197 TYR B C 1
ATOM 3246 O O . TYR B 1 197 ? 7.176 23.594 14.648 1 97.19 197 TYR B O 1
ATOM 3254 N N . GLY B 1 198 ? 7.059 21.359 14.461 1 96.5 198 GLY B N 1
ATOM 3255 C CA . GLY B 1 198 ? 5.879 21.406 13.602 1 96.5 198 GLY B CA 1
ATOM 3256 C C . GLY B 1 198 ? 4.594 21.625 14.375 1 96.5 198 GLY B C 1
ATOM 3257 O O . GLY B 1 198 ? 4.559 22.391 15.336 1 96.5 198 GLY B O 1
ATOM 3258 N N . TYR B 1 199 ? 3.533 21.062 13.758 1 92.94 199 TYR B N 1
ATOM 3259 C CA . TYR B 1 199 ? 2.174 21.266 14.242 1 92.94 199 TYR B CA 1
ATOM 3260 C C . TYR B 1 199 ? 1.689 20.047 15.023 1 92.94 199 TYR B C 1
ATOM 3262 O O . TYR B 1 199 ? 1.256 19.047 14.43 1 92.94 199 TYR B O 1
ATOM 3270 N N . ASN B 1 200 ? 1.774 19.922 16.312 1 95.56 200 ASN B N 1
ATOM 3271 C CA . ASN B 1 200 ? 1.396 18.75 17.094 1 95.56 200 ASN B CA 1
ATOM 3272 C C . ASN B 1 200 ? 0.382 19.094 18.172 1 95.56 200 ASN B C 1
ATOM 3274 O O . ASN B 1 200 ? 0.496 18.625 19.312 1 95.56 200 ASN B O 1
ATOM 3278 N N . TYR B 1 201 ? -0.507 20.031 17.781 1 91.75 201 TYR B N 1
ATOM 3279 C CA . TYR B 1 201 ? -1.652 20.344 18.641 1 91.75 201 TYR B CA 1
ATOM 3280 C C . TYR B 1 201 ? -1.201 20.938 19.969 1 91.75 201 TYR B C 1
ATOM 3282 O O . TYR B 1 201 ? -1.825 20.703 21 1 91.75 201 TYR B O 1
ATOM 3290 N N . GLY B 1 202 ? 0.01 21.484 19.922 1 90.5 202 GLY B N 1
ATOM 3291 C CA . GLY B 1 202 ? 0.528 22.125 21.125 1 90.5 202 GLY B CA 1
ATOM 3292 C C . GLY B 1 202 ? 1.179 21.141 22.094 1 90.5 202 GLY B C 1
ATOM 3293 O O . GLY B 1 202 ? 1.517 21.516 23.219 1 90.5 202 GLY B O 1
ATOM 3294 N N . GLU B 1 203 ? 1.325 19.969 21.672 1 94.5 203 GLU B N 1
ATOM 3295 C CA . GLU B 1 203 ? 1.94 18.938 22.5 1 94.5 203 GLU B CA 1
ATOM 3296 C C . GLU B 1 203 ? 3.334 18.578 21.984 1 94.5 203 GLU B C 1
ATOM 3298 O O . GLU B 1 203 ? 3.615 18.703 20.797 1 94.5 203 GLU B O 1
ATOM 3303 N N . SER B 1 204 ? 4.113 18.219 22.922 1 96.94 204 SER B N 1
ATOM 3304 C CA . SER B 1 204 ? 5.438 17.75 22.531 1 96.94 204 SER B CA 1
ATOM 3305 C C . SER B 1 204 ? 5.355 16.469 21.719 1 96.94 204 SER B C 1
ATOM 3307 O O . SER B 1 204 ? 4.625 15.547 22.078 1 96.94 204 SER B O 1
ATOM 3309 N N . ILE B 1 205 ? 6.176 16.391 20.672 1 97.94 205 ILE B N 1
ATOM 3310 C CA . ILE B 1 205 ? 6.195 15.211 19.812 1 97.94 205 ILE B CA 1
ATOM 3311 C C . ILE B 1 205 ? 6.746 14.016 20.578 1 97.94 205 ILE B C 1
ATOM 3313 O O . ILE B 1 205 ? 6.492 12.859 20.219 1 97.94 205 ILE B O 1
ATOM 3317 N N . ALA B 1 206 ? 7.508 14.211 21.609 1 97.69 206 ALA B N 1
ATOM 3318 C CA . ALA B 1 206 ? 8.117 13.172 22.438 1 97.69 206 ALA B CA 1
ATOM 3319 C C . ALA B 1 206 ? 7.055 12.281 23.078 1 97.69 206 ALA B C 1
ATOM 3321 O O . ALA B 1 206 ? 7.297 11.102 23.328 1 97.69 206 ALA B O 1
ATOM 3322 N N . LEU B 1 207 ? 5.902 12.812 23.281 1 98.06 207 LEU B N 1
ATOM 3323 C CA . LEU B 1 207 ? 4.828 12.094 23.938 1 98.06 207 LEU B CA 1
ATOM 3324 C C . LEU B 1 207 ? 4.324 10.945 23.078 1 98.06 207 LEU B C 1
ATOM 3326 O O . LEU B 1 207 ? 3.715 10 23.578 1 98.06 207 LEU B O 1
ATOM 3330 N N . SER B 1 208 ? 4.598 11.039 21.766 1 98.31 208 SER B N 1
ATOM 3331 C CA . SER B 1 208 ? 4.168 9.984 20.859 1 98.31 208 SER B CA 1
ATOM 3332 C C . SER B 1 208 ? 5.234 8.906 20.719 1 98.31 208 SER B C 1
ATOM 3334 O O . SER B 1 208 ? 5.039 7.918 20.016 1 98.31 208 SER B O 1
ATOM 3336 N N . ASN B 1 209 ? 6.383 9.031 21.375 1 98.38 209 ASN B N 1
ATOM 3337 C CA . ASN B 1 209 ? 7.469 8.062 21.453 1 98.38 209 ASN B CA 1
ATOM 3338 C C . ASN B 1 209 ? 7.957 7.648 20.078 1 98.38 209 ASN B C 1
ATOM 3340 O O . ASN B 1 209 ? 8.039 6.457 19.766 1 98.38 209 ASN B O 1
ATOM 3344 N N . PRO B 1 210 ? 8.32 8.602 19.172 1 98.56 210 PRO B N 1
ATOM 3345 C CA . PRO B 1 210 ? 8.961 8.203 17.906 1 98.56 210 PRO B CA 1
ATOM 3346 C C . PRO B 1 210 ? 10.305 7.52 18.125 1 98.56 210 PRO B C 1
ATOM 3348 O O . PRO B 1 210 ? 10.836 7.52 19.234 1 98.56 210 PRO B O 1
ATOM 3351 N N . ASP B 1 211 ? 10.859 6.828 17.109 1 98.5 211 ASP B N 1
ATOM 3352 C CA . ASP B 1 211 ? 12.156 6.164 17.219 1 98.5 211 ASP B CA 1
ATOM 3353 C C . ASP B 1 211 ? 13.273 7.18 17.438 1 98.5 211 ASP B C 1
ATOM 3355 O O . ASP B 1 211 ? 14.273 6.883 18.094 1 98.5 211 ASP B O 1
ATOM 3359 N N . CYS B 1 212 ? 13.117 8.398 16.828 1 98.25 212 CYS B N 1
ATOM 3360 C CA . CYS B 1 212 ? 14.07 9.5 16.953 1 98.25 212 CYS B CA 1
ATOM 3361 C C . CYS B 1 212 ? 13.352 10.844 16.969 1 98.25 212 CYS B C 1
ATOM 3363 O O . CYS B 1 212 ? 12.312 11.008 16.328 1 98.25 212 CYS B O 1
ATOM 3365 N N . ILE B 1 213 ? 13.875 11.695 17.719 1 98.5 213 ILE B N 1
ATOM 3366 C CA . ILE B 1 213 ? 13.367 13.062 17.766 1 98.5 213 ILE B CA 1
ATOM 3367 C C . ILE B 1 213 ? 14.43 14.031 17.25 1 98.5 213 ILE B C 1
ATOM 3369 O O . ILE B 1 213 ? 15.594 13.953 17.656 1 98.5 213 ILE B O 1
ATOM 3373 N N . LEU B 1 214 ? 14.078 14.891 16.359 1 98.12 214 LEU B N 1
ATOM 3374 C CA . LEU B 1 214 ? 15.016 15.867 15.797 1 98.12 214 LEU B CA 1
ATOM 3375 C C . LEU B 1 214 ? 14.469 17.281 15.953 1 98.12 214 LEU B C 1
ATOM 3377 O O . LEU B 1 214 ? 13.273 17.516 15.789 1 98.12 214 LEU B O 1
ATOM 3381 N N . THR B 1 215 ? 15.359 18.203 16.141 1 97.88 215 THR B N 1
ATOM 3382 C CA . THR B 1 215 ? 15.016 19.625 16.219 1 97.88 215 THR B CA 1
ATOM 3383 C C . THR B 1 215 ? 15.453 20.344 14.945 1 97.88 215 THR B C 1
ATOM 3385 O O . THR B 1 215 ? 14.898 21.391 14.602 1 97.88 215 THR B O 1
ATOM 3388 N N . ASN B 1 216 ? 16.484 19.766 14.312 1 97.75 216 ASN B N 1
ATOM 3389 C CA . ASN B 1 216 ? 16.938 20.266 13.031 1 97.75 216 ASN B CA 1
ATOM 3390 C C . ASN B 1 216 ? 16.734 19.25 11.914 1 97.75 216 ASN B C 1
ATOM 3392 O O . ASN B 1 216 ? 17.141 18.094 12.047 1 97.75 216 ASN B O 1
ATOM 3396 N N . PHE B 1 217 ? 16.156 19.688 10.82 1 98.38 217 PHE B N 1
ATOM 3397 C CA . PHE B 1 217 ? 15.828 18.797 9.719 1 98.38 217 PHE B CA 1
ATOM 3398 C C . PHE B 1 217 ? 17.078 18.141 9.156 1 98.38 217 PHE B C 1
ATOM 3400 O O . PHE B 1 217 ? 17.062 16.969 8.789 1 98.38 217 PHE B O 1
ATOM 3407 N N . SER B 1 218 ? 18.172 18.844 9.18 1 97.88 218 SER B N 1
ATOM 3408 C CA . SER B 1 218 ? 19.391 18.375 8.547 1 97.88 218 SER B CA 1
ATOM 3409 C C . SER B 1 218 ? 20 17.203 9.305 1 97.88 218 SER B C 1
ATOM 3411 O O . SER B 1 218 ? 20.812 16.438 8.758 1 97.88 218 SER B O 1
ATOM 3413 N N . ASP B 1 219 ? 19.609 17.016 10.594 1 97.69 219 ASP B N 1
ATOM 3414 C CA . ASP B 1 219 ? 20.125 15.906 11.391 1 97.69 219 ASP B CA 1
ATOM 3415 C C . ASP B 1 219 ? 19.594 14.57 10.867 1 97.69 219 ASP B C 1
ATOM 3417 O O . ASP B 1 219 ? 20.078 13.508 11.273 1 97.69 219 ASP B O 1
ATOM 3421 N N . LEU B 1 220 ? 18.656 14.617 9.93 1 97.94 220 LEU B N 1
ATOM 3422 C CA . LEU B 1 220 ? 18.125 13.414 9.289 1 97.94 220 LEU B CA 1
ATOM 3423 C C . LEU B 1 220 ? 19.234 12.633 8.602 1 97.94 220 LEU B C 1
ATOM 3425 O O . LEU B 1 220 ? 19.234 11.398 8.609 1 97.94 220 LEU B O 1
ATOM 3429 N N . LEU B 1 221 ? 20.203 13.359 8.031 1 97.19 221 LEU B N 1
ATOM 3430 C CA . LEU B 1 221 ? 21.297 12.719 7.309 1 97.19 221 LEU B CA 1
ATOM 3431 C C . LEU B 1 221 ? 22.078 11.773 8.219 1 97.19 221 LEU B C 1
ATOM 3433 O O . LEU B 1 221 ? 22.188 10.586 7.934 1 97.19 221 LEU B O 1
ATOM 3437 N N . SER B 1 222 ? 22.453 12.273 9.398 1 96.19 222 SER B N 1
ATOM 3438 C CA . SER B 1 222 ? 23.219 11.445 10.312 1 96.19 222 SER B CA 1
ATOM 3439 C C . SER B 1 222 ? 22.359 10.352 10.93 1 96.19 222 SER B C 1
ATOM 3441 O O . SER B 1 222 ? 22.844 9.266 11.242 1 96.19 222 SER B O 1
ATOM 3443 N N . THR B 1 223 ? 21.062 10.648 11.078 1 97.12 223 THR B N 1
ATOM 3444 C CA . THR B 1 223 ? 20.125 9.695 11.648 1 97.12 223 THR B CA 1
ATOM 3445 C C . THR B 1 223 ? 20.031 8.438 10.797 1 97.12 223 THR B C 1
ATOM 3447 O O . THR B 1 223 ? 19.781 7.348 11.312 1 97.12 223 THR B O 1
ATOM 3450 N N . ILE B 1 224 ? 20.281 8.555 9.438 1 97.06 224 ILE B N 1
ATOM 3451 C CA . ILE B 1 224 ? 20.188 7.375 8.578 1 97.06 224 ILE B CA 1
ATOM 3452 C C . ILE B 1 224 ? 21.594 6.98 8.094 1 97.06 224 ILE B C 1
ATOM 3454 O O . ILE B 1 224 ? 21.734 6.305 7.07 1 97.06 224 ILE B O 1
ATOM 3458 N N . GLY B 1 225 ? 22.656 7.535 8.719 1 94.75 225 GLY B N 1
ATOM 3459 C CA . GLY B 1 225 ? 24.016 7.082 8.508 1 94.75 225 GLY B CA 1
ATOM 3460 C C . GLY B 1 225 ? 24.734 7.828 7.402 1 94.75 225 GLY B C 1
ATOM 3461 O O . GLY B 1 225 ? 25.766 7.371 6.902 1 94.75 225 GLY B O 1
ATOM 3462 N N . LEU B 1 226 ? 24.172 8.867 6.957 1 94.06 226 LEU B N 1
ATOM 3463 C CA . LEU B 1 226 ? 24.828 9.688 5.941 1 94.06 226 LEU B CA 1
ATOM 3464 C C . LEU B 1 226 ? 25.625 10.82 6.578 1 94.06 226 LEU B C 1
ATOM 3466 O O . LEU B 1 226 ? 25.312 11.234 7.703 1 94.06 226 LEU B O 1
ATOM 3470 N N . PRO B 1 227 ? 26.594 11.336 5.891 1 90.38 227 PRO B N 1
ATOM 3471 C CA . PRO B 1 227 ? 27.359 12.461 6.43 1 90.38 227 PRO B CA 1
ATOM 3472 C C . PRO B 1 227 ? 26.531 13.734 6.57 1 90.38 227 PRO B C 1
ATOM 3474 O O . PRO B 1 227 ? 25.672 14.008 5.73 1 90.38 227 PRO B O 1
ATOM 3477 N N . SER B 1 228 ? 26.891 14.438 7.594 1 86.88 228 SER B N 1
ATOM 3478 C CA . SER B 1 228 ? 26.188 15.695 7.82 1 86.88 228 SER B CA 1
ATOM 3479 C C . SER B 1 228 ? 26.609 16.75 6.785 1 86.88 228 SER B C 1
ATOM 3481 O O . SER B 1 228 ? 27.625 16.594 6.125 1 86.88 228 SER B O 1
ATOM 3483 N N . LEU B 1 229 ? 25.812 17.719 6.555 1 84.19 229 LEU B N 1
ATOM 3484 C CA . LEU B 1 229 ? 26.094 18.797 5.613 1 84.19 229 LEU B CA 1
ATOM 3485 C C . LEU B 1 229 ? 27.375 19.531 5.996 1 84.19 229 LEU B C 1
ATOM 3487 O O . LEU B 1 229 ? 28.109 20.016 5.125 1 84.19 229 LEU B O 1
ATOM 3491 N N . LYS B 1 230 ? 27.531 19.75 7.254 1 74.81 230 LYS B N 1
ATOM 3492 C CA . LYS B 1 230 ? 28.734 20.422 7.73 1 74.81 230 LYS B CA 1
ATOM 3493 C C . LYS B 1 230 ? 30 19.656 7.336 1 74.81 230 LYS B C 1
ATOM 3495 O O . LYS B 1 230 ? 31.031 20.266 7.016 1 74.81 230 LYS B O 1
ATOM 3500 N N . LEU B 1 231 ? 29.922 18.469 7.344 1 67.62 231 LEU B N 1
ATOM 3501 C CA . LEU B 1 231 ? 31.078 17.641 7.035 1 67.62 231 LEU B CA 1
ATOM 3502 C C . LEU B 1 231 ? 31.312 17.562 5.531 1 67.62 231 LEU B C 1
ATOM 3504 O O . LEU B 1 231 ? 32.406 17.281 5.086 1 67.62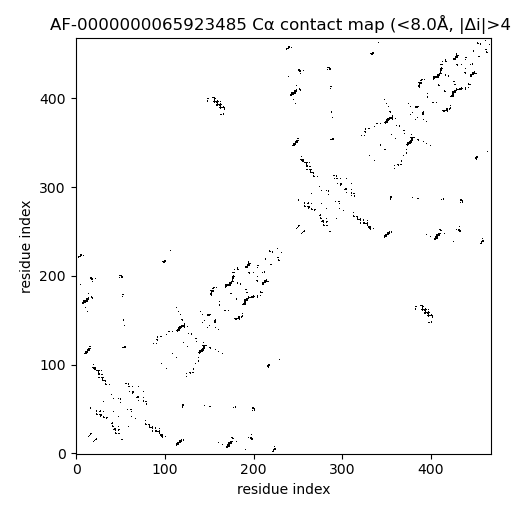 231 LEU B O 1
ATOM 3508 N N . GLN B 1 232 ? 30.375 17.984 4.816 1 58.62 232 GLN B N 1
ATOM 3509 C CA . GLN B 1 232 ? 30.531 17.906 3.369 1 58.62 232 GLN B CA 1
ATOM 3510 C C . GLN B 1 232 ? 31.203 19.172 2.824 1 58.62 232 GLN B C 1
ATOM 3512 O O . GLN B 1 232 ? 31.812 19.141 1.754 1 58.62 232 GLN B O 1
ATOM 3517 N N . GLU B 1 233 ? 31.141 20.266 3.467 1 58.09 233 GLU B N 1
ATOM 3518 C CA . GLU B 1 233 ? 31.797 21.5 3.027 1 58.09 233 GLU B CA 1
ATOM 3519 C C . GLU B 1 233 ? 33.25 21.531 3.461 1 58.09 233 GLU B C 1
ATOM 3521 O O . GLU B 1 233 ? 34.031 22.344 2.969 1 58.09 233 GLU B O 1
ATOM 3526 N N . ALA B 1 234 ? 33.875 20.453 4.211 1 46.56 234 ALA B N 1
ATOM 3527 C CA . ALA B 1 234 ? 35.281 20.5 4.625 1 46.56 234 ALA B CA 1
ATOM 3528 C C . ALA B 1 234 ? 36.156 19.609 3.736 1 46.56 234 ALA B C 1
ATOM 3530 O O . ALA B 1 234 ? 35.688 18.562 3.268 1 46.56 234 ALA B O 1
#